Protein AF-A0A9W4T6Z8-F1 (afdb_monomer)

Structure (mmCIF, N/CA/C/O backbone):
data_AF-A0A9W4T6Z8-F1
#
_entry.id   AF-A0A9W4T6Z8-F1
#
loop_
_atom_site.group_PDB
_atom_site.id
_atom_site.type_symbol
_atom_site.label_atom_id
_atom_site.label_alt_id
_atom_site.label_comp_id
_atom_site.label_asym_id
_atom_site.label_entity_id
_atom_site.label_seq_id
_atom_site.pdbx_PDB_ins_code
_atom_site.Cartn_x
_atom_site.Cartn_y
_atom_site.Cartn_z
_atom_site.occupancy
_atom_site.B_iso_or_equiv
_atom_site.auth_seq_id
_atom_site.auth_comp_id
_atom_site.auth_asym_id
_atom_site.auth_atom_id
_atom_site.pdbx_PDB_model_num
ATOM 1 N N . MET A 1 1 ? 44.272 2.254 -7.436 1.00 36.22 1 MET A N 1
ATOM 2 C CA . MET A 1 1 ? 43.820 3.577 -6.964 1.00 36.22 1 MET A CA 1
ATOM 3 C C . MET A 1 1 ? 44.373 4.586 -7.943 1.00 36.22 1 MET A C 1
ATOM 5 O O . MET A 1 1 ? 45.577 4.766 -7.978 1.00 36.22 1 MET A O 1
ATOM 9 N N . THR A 1 2 ? 43.533 5.109 -8.826 1.00 37.75 2 THR A N 1
ATOM 10 C CA . THR A 1 2 ? 43.862 6.258 -9.675 1.00 37.75 2 THR A CA 1
ATOM 11 C C . THR A 1 2 ? 43.639 7.517 -8.844 1.00 37.75 2 THR A C 1
ATOM 13 O O . THR A 1 2 ? 42.592 7.637 -8.207 1.00 37.75 2 THR A O 1
ATOM 16 N N . ASP A 1 3 ? 44.626 8.410 -8.813 1.00 42.28 3 ASP A N 1
ATOM 17 C CA . ASP A 1 3 ? 44.579 9.672 -8.074 1.00 42.28 3 ASP A CA 1
ATOM 18 C C . ASP A 1 3 ? 43.413 10.537 -8.569 1.00 42.28 3 ASP A C 1
ATOM 20 O O . ASP A 1 3 ? 43.455 11.131 -9.647 1.00 42.28 3 ASP A O 1
ATOM 24 N N . MET A 1 4 ? 42.328 10.572 -7.795 1.00 49.97 4 MET A N 1
ATOM 25 C CA . MET A 1 4 ? 41.156 11.387 -8.091 1.00 49.97 4 MET A CA 1
ATOM 26 C C . MET A 1 4 ? 41.289 12.715 -7.346 1.00 49.97 4 MET A C 1
ATOM 28 O O . MET A 1 4 ? 41.064 12.792 -6.139 1.00 49.97 4 MET A O 1
ATOM 32 N N . VAL A 1 5 ? 41.681 13.767 -8.064 1.00 44.25 5 VAL A N 1
ATOM 33 C CA . VAL A 1 5 ? 41.773 15.124 -7.513 1.00 44.25 5 VAL A CA 1
ATOM 34 C C . VAL A 1 5 ? 40.381 15.756 -7.521 1.00 44.25 5 VAL A C 1
ATOM 36 O O . VAL A 1 5 ? 39.801 16.002 -8.578 1.00 44.25 5 VAL A O 1
ATOM 39 N N . PHE A 1 6 ? 39.830 16.034 -6.339 1.00 42.69 6 PHE A N 1
ATOM 40 C CA . PHE A 1 6 ? 38.590 16.796 -6.207 1.00 42.69 6 PHE A CA 1
ATOM 41 C C . PHE A 1 6 ? 38.886 18.290 -6.374 1.00 42.69 6 PHE A C 1
ATOM 43 O O . PHE A 1 6 ? 39.412 18.931 -5.468 1.00 42.69 6 PHE A O 1
ATOM 50 N N . SER A 1 7 ? 38.531 18.865 -7.525 1.00 46.81 7 SER A N 1
ATOM 51 C CA . SER A 1 7 ? 38.473 20.322 -7.673 1.00 46.81 7 SER A CA 1
ATOM 52 C C . SER A 1 7 ? 37.229 20.843 -6.952 1.00 46.81 7 SER A C 1
ATOM 54 O O . SER A 1 7 ? 36.096 20.551 -7.345 1.00 46.81 7 SER A O 1
ATOM 56 N N . SER A 1 8 ? 37.421 21.606 -5.877 1.00 39.88 8 SER A N 1
ATOM 57 C CA . SER A 1 8 ? 36.340 22.342 -5.225 1.00 39.88 8 SER A CA 1
ATOM 58 C C . SER A 1 8 ? 35.912 23.508 -6.118 1.00 39.88 8 SER A C 1
ATOM 60 O O . SER A 1 8 ? 36.464 24.603 -6.027 1.00 39.88 8 SER A O 1
ATOM 62 N N . ARG A 1 9 ? 34.922 23.291 -6.990 1.00 51.06 9 ARG A N 1
ATOM 63 C CA . ARG A 1 9 ? 34.220 24.402 -7.645 1.00 51.06 9 ARG A CA 1
ATOM 64 C C . ARG A 1 9 ? 33.440 25.159 -6.568 1.00 51.06 9 ARG A C 1
ATOM 66 O O . ARG A 1 9 ? 32.441 24.656 -6.055 1.00 51.06 9 ARG A O 1
ATOM 73 N N . VAL A 1 10 ? 33.931 26.333 -6.182 1.00 44.09 10 VAL A N 1
ATOM 74 C CA . VAL A 1 10 ? 33.232 27.230 -5.256 1.00 44.09 10 VAL A CA 1
ATOM 75 C C . VAL A 1 10 ? 32.007 27.776 -5.986 1.00 44.09 10 VAL A C 1
ATOM 77 O O . VAL A 1 10 ? 32.121 28.389 -7.041 1.00 44.09 10 VAL A O 1
ATOM 80 N N . CYS A 1 11 ? 30.817 27.502 -5.456 1.00 46.34 11 CYS A N 1
ATOM 81 C CA . CYS A 1 11 ? 29.577 28.046 -5.996 1.00 46.34 11 CYS A CA 1
ATOM 82 C C . CYS A 1 11 ? 29.450 29.491 -5.494 1.00 46.34 11 CYS A C 1
ATOM 84 O O . CYS A 1 11 ? 29.017 29.709 -4.365 1.00 46.34 11 CYS A O 1
ATOM 86 N N . GLU A 1 12 ? 29.882 30.464 -6.300 1.00 44.97 12 GLU A N 1
ATOM 87 C CA . GLU A 1 12 ? 29.993 31.877 -5.893 1.00 44.97 12 GLU A CA 1
ATOM 88 C C . GLU A 1 12 ? 28.635 32.529 -5.564 1.00 44.97 12 GLU A C 1
ATOM 90 O O . GLU A 1 12 ? 28.589 33.493 -4.809 1.00 44.97 12 GLU A O 1
ATOM 95 N N . ASN A 1 13 ? 27.520 31.944 -6.022 1.00 48.19 13 ASN A N 1
ATOM 96 C CA . ASN A 1 13 ? 26.160 32.390 -5.709 1.00 48.19 13 ASN A CA 1
ATOM 97 C C . ASN A 1 13 ? 25.287 31.225 -5.207 1.00 48.19 13 ASN A C 1
ATOM 99 O O . ASN A 1 13 ? 24.780 30.422 -5.992 1.00 48.19 13 ASN A O 1
ATOM 103 N N . ILE A 1 14 ? 25.082 31.123 -3.888 1.00 45.72 14 ILE A N 1
ATOM 104 C CA . ILE A 1 14 ? 24.116 30.180 -3.294 1.00 45.72 14 ILE A CA 1
ATOM 105 C C . ILE A 1 14 ? 22.716 30.800 -3.375 1.00 45.72 14 ILE A C 1
ATOM 107 O O . ILE A 1 14 ? 22.165 31.288 -2.385 1.00 45.72 14 ILE A O 1
ATOM 111 N N . GLU A 1 15 ? 22.119 30.788 -4.563 1.00 50.34 15 GLU A N 1
ATOM 112 C CA . GLU A 1 15 ? 20.711 31.148 -4.711 1.00 50.34 15 GLU A CA 1
ATOM 113 C C . GLU A 1 15 ? 19.817 30.019 -4.181 1.00 50.34 15 GLU A C 1
ATOM 115 O O . GLU A 1 15 ? 19.812 28.891 -4.679 1.00 50.34 15 GLU A O 1
ATOM 120 N N . LYS A 1 16 ? 19.029 30.313 -3.142 1.00 45.78 16 LYS A N 1
ATOM 121 C CA . LYS A 1 16 ? 18.040 29.377 -2.591 1.00 45.78 16 LYS A CA 1
ATOM 122 C C . LYS A 1 16 ? 16.714 29.527 -3.344 1.00 45.78 16 LYS A C 1
ATOM 124 O O . LYS A 1 16 ? 15.953 30.446 -3.065 1.00 45.78 16 LYS A O 1
ATOM 129 N N . GLY A 1 17 ? 16.420 28.599 -4.254 1.00 48.62 17 GLY A N 1
ATOM 130 C CA . GLY A 1 17 ? 15.158 28.524 -5.005 1.00 48.62 17 GLY A CA 1
ATOM 131 C C . GLY A 1 17 ? 14.447 27.173 -4.851 1.00 48.62 17 GLY A C 1
ATOM 132 O O . GLY A 1 17 ? 15.046 26.186 -4.420 1.00 48.62 17 GLY A O 1
ATOM 133 N N . LYS A 1 18 ? 13.152 27.110 -5.191 1.00 42.34 18 LYS A N 1
ATOM 134 C CA . LYS A 1 18 ? 12.388 25.850 -5.277 1.00 42.34 18 LYS A CA 1
ATOM 135 C C . LYS A 1 18 ? 12.232 25.445 -6.741 1.00 42.34 18 LYS A C 1
ATOM 137 O O . LYS A 1 18 ? 11.734 26.228 -7.541 1.00 42.34 18 LYS A O 1
ATOM 142 N N . TYR A 1 19 ? 12.598 24.209 -7.067 1.00 53.03 19 TYR A N 1
ATOM 143 C CA . TYR A 1 19 ? 12.354 23.626 -8.386 1.00 53.03 19 TYR A CA 1
ATOM 144 C C . TYR A 1 19 ? 10.867 23.275 -8.567 1.00 53.03 19 TYR A C 1
ATOM 146 O O . TYR A 1 19 ? 10.207 22.915 -7.583 1.00 53.03 19 TYR A O 1
ATOM 154 N N . PRO A 1 20 ? 10.331 23.327 -9.802 1.00 45.00 20 PRO A N 1
ATOM 155 C CA . PRO A 1 20 ? 8.988 22.839 -10.081 1.00 45.00 20 PRO A CA 1
ATOM 156 C C . PRO A 1 20 ? 8.873 21.361 -9.682 1.00 45.00 20 PRO A C 1
ATOM 158 O O . PRO A 1 20 ? 9.592 20.500 -10.185 1.00 45.00 20 PRO A O 1
ATOM 161 N N . SER A 1 21 ? 7.982 21.059 -8.738 1.00 50.25 21 SER A N 1
ATOM 162 C CA . SER A 1 21 ? 7.735 19.692 -8.271 1.00 50.25 21 SER A CA 1
ATOM 163 C C . SER A 1 21 ? 6.710 18.965 -9.147 1.00 50.25 21 SER A C 1
ATOM 165 O O . SER A 1 21 ? 5.856 19.599 -9.762 1.00 50.25 21 SER A O 1
ATOM 167 N N . THR A 1 22 ? 6.743 17.631 -9.142 1.00 50.78 22 THR A N 1
ATOM 168 C CA . THR A 1 22 ? 5.869 16.752 -9.938 1.00 50.78 22 THR A CA 1
ATOM 169 C C . THR A 1 22 ? 4.376 17.081 -9.795 1.00 50.78 22 THR A C 1
ATOM 171 O O . THR A 1 22 ? 3.867 17.227 -8.681 1.00 50.78 22 THR A O 1
ATOM 174 N N . TYR A 1 23 ? 3.659 17.129 -10.922 1.00 49.16 23 TYR A N 1
ATOM 175 C CA . TYR A 1 23 ? 2.203 17.277 -10.964 1.00 49.16 23 TYR A CA 1
ATOM 176 C C . TYR A 1 23 ? 1.509 16.025 -10.394 1.00 49.16 23 TYR A C 1
ATOM 178 O O . TYR A 1 23 ? 1.840 14.902 -10.769 1.00 49.16 23 TYR A O 1
ATOM 186 N N . ILE A 1 24 ? 0.552 16.207 -9.477 1.00 56.97 24 ILE A N 1
ATOM 187 C CA . ILE A 1 24 ? -0.212 15.114 -8.851 1.00 56.97 24 ILE A CA 1
ATOM 188 C C . ILE A 1 24 ? -1.680 15.263 -9.247 1.00 56.97 24 ILE A C 1
ATOM 190 O O . ILE A 1 24 ? -2.333 16.224 -8.823 1.00 56.97 24 ILE A O 1
ATOM 194 N N . PHE A 1 25 ? -2.204 14.289 -9.992 1.00 58.56 25 PHE A N 1
ATOM 195 C CA . PHE A 1 25 ? -3.626 14.228 -10.328 1.00 58.56 25 PHE A CA 1
ATOM 196 C C . PHE A 1 25 ? -4.491 14.131 -9.055 1.00 58.56 25 PHE A C 1
ATOM 198 O O . PHE A 1 25 ? -4.137 13.405 -8.117 1.00 58.56 25 PHE A O 1
ATOM 205 N N . PRO A 1 26 ? -5.606 14.878 -8.968 1.00 70.94 26 PRO A N 1
ATOM 206 C CA . PRO A 1 26 ? -6.549 14.725 -7.868 1.00 70.94 26 PRO A CA 1
ATOM 207 C C . PRO A 1 26 ? -7.250 13.356 -7.971 1.00 70.94 26 PRO A C 1
ATOM 209 O O . PRO A 1 26 ? -7.745 13.025 -9.045 1.00 70.94 26 PRO A O 1
ATOM 212 N N . PRO A 1 27 ? -7.297 12.550 -6.893 1.00 80.44 27 PRO A N 1
ATOM 213 C CA . PRO A 1 27 ? -7.982 11.263 -6.932 1.00 80.44 27 PRO A CA 1
ATOM 214 C C . PRO A 1 27 ? -9.499 11.434 -6.800 1.00 80.44 27 PRO A C 1
ATOM 216 O O . PRO A 1 27 ? -9.968 12.308 -6.062 1.00 80.44 27 PRO A O 1
ATOM 219 N N . GLU A 1 28 ? -10.254 10.544 -7.440 1.00 84.81 28 GLU A N 1
ATOM 220 C CA . GLU A 1 28 ? -11.675 10.351 -7.149 1.00 84.81 28 GLU A CA 1
ATOM 221 C C . GLU A 1 28 ? -11.813 9.730 -5.755 1.00 84.81 28 GLU A C 1
ATOM 223 O O . GLU A 1 28 ? -11.284 8.653 -5.485 1.00 84.81 28 GLU A O 1
ATOM 228 N N . LYS A 1 29 ? -12.459 10.446 -4.830 1.00 89.94 29 LYS A N 1
ATOM 229 C CA . LYS A 1 29 ? -12.576 10.015 -3.433 1.00 89.94 29 LYS A CA 1
ATOM 230 C C . LYS A 1 29 ? -13.676 8.971 -3.270 1.00 89.94 29 LYS A C 1
ATOM 232 O O . LYS A 1 29 ? -14.760 9.123 -3.824 1.00 89.94 29 LYS A O 1
ATOM 237 N N . GLY A 1 30 ? -13.433 7.989 -2.409 1.00 91.19 30 GLY A N 1
ATOM 238 C CA . GLY A 1 30 ? -14.382 6.927 -2.085 1.00 91.19 30 GLY A CA 1
ATOM 239 C C . GLY A 1 30 ? -13.786 5.533 -2.239 1.00 91.19 30 GLY A C 1
ATOM 240 O O . GLY A 1 30 ? -12.598 5.381 -2.525 1.00 91.19 30 GLY A O 1
ATOM 241 N N . ILE A 1 31 ? -14.628 4.524 -2.010 1.00 92.56 31 ILE A N 1
ATOM 242 C CA . ILE A 1 31 ? -14.282 3.109 -2.167 1.00 92.56 31 ILE A CA 1
ATOM 243 C C . ILE A 1 31 ? -14.538 2.714 -3.623 1.00 92.56 31 ILE A C 1
ATOM 245 O O . ILE A 1 31 ? -15.672 2.758 -4.099 1.00 92.56 31 ILE A O 1
ATOM 249 N N . GLU A 1 32 ? -13.488 2.281 -4.305 1.00 92.06 32 GLU A N 1
ATOM 250 C CA . GLU A 1 32 ? -13.527 1.719 -5.645 1.00 92.06 32 GLU A CA 1
ATOM 251 C C . GLU A 1 32 ? -13.586 0.183 -5.560 1.00 92.06 32 GLU A C 1
ATOM 253 O O . GLU A 1 32 ? -12.687 -0.484 -5.041 1.00 92.06 32 GLU A O 1
ATOM 258 N N . THR A 1 33 ? -14.699 -0.373 -6.045 1.00 90.25 33 THR A N 1
ATOM 259 C CA . THR A 1 33 ? -15.041 -1.813 -6.014 1.00 90.25 33 THR A CA 1
ATOM 260 C C . THR A 1 33 ? -15.474 -2.351 -7.379 1.00 90.25 33 THR A C 1
ATOM 262 O O . THR A 1 33 ? -15.805 -3.529 -7.517 1.00 90.25 33 THR A O 1
ATOM 265 N N . ARG A 1 34 ? -15.489 -1.499 -8.404 1.00 87.06 34 ARG A N 1
ATOM 266 C CA . ARG A 1 34 ? -15.846 -1.833 -9.782 1.00 87.06 34 ARG A CA 1
ATOM 267 C C . ARG A 1 34 ? -14.636 -2.368 -10.533 1.00 87.06 34 ARG A C 1
ATOM 269 O O . ARG A 1 34 ? -14.805 -3.277 -11.342 1.00 87.06 34 ARG A O 1
ATOM 276 N N . ARG A 1 35 ? -13.437 -1.810 -10.306 1.00 88.62 35 ARG A N 1
ATOM 277 C CA . ARG A 1 35 ? -12.224 -2.183 -11.058 1.00 88.62 35 ARG A CA 1
ATOM 278 C C . ARG A 1 35 ? -10.962 -2.239 -10.187 1.00 88.62 35 ARG A C 1
ATOM 280 O O . ARG A 1 35 ? -10.772 -1.362 -9.349 1.00 88.62 35 ARG A O 1
ATOM 287 N N . PRO A 1 36 ? -10.068 -3.222 -10.412 1.00 91.38 36 PRO A N 1
ATOM 288 C CA . PRO A 1 36 ? -8.745 -3.226 -9.796 1.00 91.38 36 PRO A CA 1
ATOM 289 C C . PRO A 1 36 ? -7.897 -2.046 -10.272 1.00 91.38 36 PRO A C 1
ATOM 291 O O . PRO A 1 36 ? -7.907 -1.720 -11.461 1.00 91.38 36 PRO A O 1
ATOM 294 N N . ILE A 1 37 ? -7.127 -1.452 -9.361 1.00 88.31 37 ILE A N 1
ATOM 295 C CA . ILE A 1 37 ? -6.235 -0.323 -9.651 1.00 88.31 37 ILE A CA 1
ATOM 296 C C . ILE A 1 37 ? -4.789 -0.758 -9.479 1.00 88.31 37 ILE A C 1
ATOM 298 O O . ILE A 1 37 ? -4.463 -1.602 -8.653 1.00 88.31 37 ILE A O 1
ATOM 302 N N . THR A 1 38 ? -3.900 -0.182 -10.268 1.00 86.12 38 THR A N 1
ATOM 303 C CA . THR A 1 38 ? -2.472 -0.471 -10.213 1.00 86.12 38 THR A CA 1
ATOM 304 C C . THR A 1 38 ? -1.685 0.743 -10.675 1.00 86.12 38 THR A C 1
ATOM 306 O O . THR A 1 38 ? -2.202 1.597 -11.397 1.00 86.12 38 THR A O 1
ATOM 309 N N . GLU A 1 39 ? -0.437 0.821 -10.237 1.00 79.38 39 GLU A N 1
ATOM 310 C CA . GLU A 1 39 ? 0.480 1.899 -10.564 1.00 79.38 39 GLU A CA 1
ATOM 311 C C . GLU A 1 39 ? 1.715 1.305 -11.246 1.00 79.38 39 GLU A C 1
ATOM 313 O O . GLU A 1 39 ? 2.324 0.351 -10.756 1.00 79.38 39 GLU A O 1
ATOM 318 N N . LEU A 1 40 ? 2.089 1.874 -12.393 1.00 76.69 40 LEU A N 1
ATOM 319 C CA . LEU A 1 40 ? 3.406 1.656 -12.974 1.00 76.69 40 LEU A CA 1
ATOM 320 C C . LEU A 1 40 ? 4.330 2.736 -12.429 1.00 76.69 40 LEU A C 1
ATOM 322 O O . LEU A 1 40 ? 4.156 3.914 -12.733 1.00 76.69 40 LEU A O 1
ATOM 326 N N . ASN A 1 41 ? 5.334 2.317 -11.665 1.00 74.94 41 ASN A N 1
ATOM 327 C CA . ASN A 1 41 ? 6.303 3.212 -11.045 1.00 74.94 41 ASN A CA 1
ATOM 328 C C . ASN A 1 41 ? 7.699 2.971 -11.607 1.00 74.94 41 ASN A C 1
ATOM 330 O O . ASN A 1 41 ? 8.077 1.845 -11.912 1.00 74.94 41 ASN A O 1
ATOM 334 N N . PHE A 1 42 ? 8.510 4.019 -11.710 1.00 73.12 42 PHE A N 1
ATOM 335 C CA . PHE A 1 42 ? 9.919 3.852 -12.054 1.00 73.12 42 PHE A CA 1
ATOM 336 C C . PHE A 1 42 ? 10.681 3.165 -10.920 1.00 73.12 42 PHE A C 1
ATOM 338 O O . PHE A 1 42 ? 10.581 3.554 -9.754 1.00 73.12 42 PHE A O 1
ATOM 345 N N . ALA A 1 43 ? 11.519 2.191 -11.272 1.00 72.88 43 ALA A N 1
ATOM 346 C CA . ALA A 1 43 ? 12.446 1.589 -10.328 1.00 72.88 43 ALA A CA 1
ATOM 347 C C . ALA A 1 43 ? 13.578 2.583 -10.027 1.00 72.88 43 ALA A C 1
ATOM 349 O O . ALA A 1 43 ? 14.464 2.787 -10.858 1.00 72.88 43 ALA A O 1
ATOM 350 N N . SER A 1 44 ? 13.539 3.197 -8.841 1.00 76.75 44 SER A N 1
ATOM 351 C CA . SER A 1 44 ? 14.559 4.143 -8.360 1.00 76.75 44 SER A CA 1
ATOM 352 C C . SER A 1 44 ? 14.806 5.324 -9.312 1.00 76.75 44 SER A C 1
ATOM 354 O O . SER A 1 44 ? 15.952 5.617 -9.640 1.00 76.75 44 SER A O 1
ATOM 356 N N . LEU A 1 45 ? 13.733 6.004 -9.745 1.00 77.75 45 LEU A N 1
ATOM 357 C CA . LEU A 1 45 ? 13.751 7.011 -10.821 1.00 77.75 45 LEU A CA 1
ATOM 358 C C . LEU A 1 45 ? 14.986 7.920 -10.821 1.00 77.75 45 LEU A C 1
ATOM 360 O O . LEU A 1 45 ? 15.707 7.958 -11.809 1.00 77.75 45 LEU A O 1
ATOM 364 N N . TYR A 1 46 ? 15.237 8.641 -9.727 1.00 76.12 46 TYR A N 1
ATOM 365 C CA . TYR A 1 46 ? 16.311 9.634 -9.675 1.00 76.12 46 TYR A CA 1
ATOM 366 C C . TYR A 1 46 ? 17.697 9.016 -9.851 1.00 76.12 46 TYR A C 1
ATOM 368 O O . TYR A 1 46 ? 18.481 9.507 -10.657 1.00 76.12 46 TYR A O 1
ATOM 376 N N . SER A 1 47 ? 17.987 7.911 -9.162 1.00 80.88 47 SER A N 1
ATOM 377 C CA . SER A 1 47 ? 19.252 7.189 -9.332 1.00 80.88 47 SER A CA 1
ATOM 378 C C . SER A 1 47 ? 19.401 6.684 -10.767 1.00 80.88 47 SER A C 1
ATOM 380 O O . SER A 1 47 ? 20.462 6.821 -11.365 1.00 80.88 47 SER A O 1
ATOM 382 N N . SER A 1 48 ? 18.318 6.165 -11.343 1.00 79.50 48 SER A N 1
ATOM 383 C CA . SER A 1 48 ? 18.289 5.678 -12.721 1.00 79.50 48 SER A CA 1
ATOM 384 C C . SER A 1 48 ? 18.517 6.796 -13.743 1.00 79.50 48 SER A C 1
ATOM 386 O O . SER A 1 48 ? 19.223 6.571 -14.720 1.00 79.50 48 SER A O 1
ATOM 388 N N . LEU A 1 49 ? 17.981 8.001 -13.510 1.00 79.56 49 LEU A N 1
ATOM 389 C CA . LEU A 1 49 ? 18.231 9.187 -14.340 1.00 79.56 49 LEU A CA 1
ATOM 390 C C . LEU A 1 49 ? 19.686 9.656 -14.231 1.00 79.56 49 LEU A C 1
ATOM 392 O O . LEU A 1 49 ? 20.301 9.951 -15.252 1.00 79.56 49 LEU A O 1
ATOM 396 N N . ILE A 1 50 ? 20.244 9.684 -13.015 1.00 80.56 50 ILE A N 1
ATOM 397 C CA . ILE A 1 50 ? 21.649 10.048 -12.785 1.00 80.56 50 ILE A CA 1
ATOM 398 C C . ILE A 1 50 ? 22.576 9.115 -13.566 1.00 80.56 50 ILE A C 1
ATOM 400 O O . ILE A 1 50 ? 23.464 9.591 -14.270 1.00 80.56 50 ILE A O 1
ATOM 404 N N . ILE A 1 51 ? 22.339 7.802 -13.487 1.00 81.94 51 ILE A N 1
ATOM 405 C CA . ILE A 1 51 ? 23.131 6.814 -14.223 1.00 81.94 51 ILE A CA 1
ATOM 406 C C . ILE A 1 51 ? 22.920 6.980 -15.733 1.00 81.94 51 ILE A C 1
ATOM 408 O O . ILE A 1 51 ? 23.891 7.155 -16.461 1.00 81.94 51 ILE A O 1
ATOM 412 N N . ALA A 1 52 ? 21.666 6.971 -16.202 1.00 84.44 52 ALA A N 1
ATOM 413 C CA . ALA A 1 52 ? 21.339 6.976 -17.630 1.00 84.44 52 ALA A CA 1
ATOM 414 C C . ALA A 1 52 ? 21.877 8.205 -18.374 1.00 84.44 52 ALA A C 1
ATOM 416 O O . ALA A 1 52 ? 22.311 8.071 -19.515 1.00 84.44 52 ALA A O 1
ATOM 417 N N . TYR A 1 53 ? 21.859 9.376 -17.732 1.00 86.06 53 TYR A N 1
ATOM 418 C CA . TYR A 1 53 ? 22.333 10.631 -18.317 1.00 86.06 53 TYR A CA 1
ATOM 419 C C . TYR A 1 53 ? 23.744 11.022 -17.858 1.00 86.06 53 TYR A C 1
ATOM 421 O O . TYR A 1 53 ? 24.190 12.135 -18.134 1.00 86.06 53 TYR A O 1
ATOM 429 N N . ASN A 1 54 ? 24.462 10.124 -17.177 1.00 86.12 54 ASN A N 1
ATOM 430 C CA . ASN A 1 54 ? 25.829 10.341 -16.695 1.00 86.12 54 ASN A CA 1
ATOM 431 C C . ASN A 1 54 ? 25.993 11.599 -15.808 1.00 86.12 54 ASN A C 1
ATOM 433 O O . ASN A 1 54 ? 27.024 12.274 -15.866 1.00 86.12 54 ASN A O 1
ATOM 437 N N . LEU A 1 55 ? 24.969 11.948 -15.020 1.00 84.25 55 LEU A N 1
ATOM 438 C CA . LEU A 1 55 ? 24.891 13.216 -14.285 1.00 84.25 55 LEU A CA 1
ATOM 439 C C . LEU A 1 55 ? 25.825 13.204 -13.074 1.00 84.25 55 LEU A C 1
ATOM 441 O O . LEU A 1 55 ? 25.504 12.647 -12.027 1.00 84.25 55 LEU A O 1
ATOM 445 N N . SER A 1 56 ? 26.982 13.837 -13.205 1.00 82.44 56 SER A N 1
ATOM 446 C CA . SER A 1 56 ? 27.967 13.913 -12.132 1.00 82.44 56 SER A CA 1
ATOM 447 C C . SER A 1 56 ? 28.834 15.158 -12.305 1.00 82.44 56 SER A C 1
ATOM 449 O O . SER A 1 56 ? 29.075 15.557 -13.450 1.00 82.44 56 SER A O 1
ATOM 451 N N . PRO A 1 57 ? 29.329 15.770 -11.214 1.00 78.25 57 PRO A N 1
ATOM 452 C CA . PRO A 1 57 ? 30.148 16.979 -11.292 1.00 78.25 57 PRO A CA 1
ATOM 453 C C . PRO A 1 57 ? 31.384 16.852 -12.197 1.00 78.25 57 PRO A C 1
ATOM 455 O O . PRO A 1 57 ? 31.782 17.829 -12.819 1.00 78.25 57 PRO A O 1
ATOM 458 N N . ASP A 1 58 ? 31.969 15.657 -12.310 1.00 79.50 58 ASP A N 1
ATOM 459 C CA . ASP A 1 58 ? 33.167 15.372 -13.111 1.00 79.50 58 ASP A CA 1
ATOM 460 C C . ASP A 1 58 ? 32.910 15.234 -14.623 1.00 79.50 58 ASP A C 1
ATOM 462 O O . ASP A 1 58 ? 33.861 15.233 -15.402 1.00 79.50 58 ASP A O 1
ATOM 466 N N . LYS A 1 59 ? 31.647 15.118 -15.061 1.00 80.50 59 LYS A N 1
ATOM 467 C CA . LYS A 1 59 ? 31.275 14.989 -16.489 1.00 80.50 59 LYS A CA 1
ATOM 468 C C . LYS A 1 59 ? 30.170 15.951 -16.934 1.00 80.50 59 LYS A C 1
ATOM 470 O O . LYS A 1 59 ? 29.630 15.785 -18.032 1.00 80.50 59 LYS A O 1
ATOM 475 N N . ILE A 1 60 ? 29.828 16.936 -16.102 1.00 85.44 60 ILE A N 1
ATOM 476 C CA . ILE A 1 60 ? 28.897 18.002 -16.472 1.00 85.44 60 ILE A CA 1
ATOM 477 C C . ILE A 1 60 ? 29.650 19.148 -17.151 1.00 85.44 60 ILE A C 1
ATOM 479 O O . ILE A 1 60 ? 30.675 19.619 -16.661 1.00 85.44 60 ILE A O 1
ATOM 483 N N . ILE A 1 61 ? 29.118 19.583 -18.284 1.00 86.69 61 ILE A N 1
ATOM 484 C CA . ILE A 1 61 ? 29.640 20.655 -19.123 1.00 86.69 61 ILE A CA 1
ATOM 485 C C . ILE A 1 61 ? 28.688 21.839 -18.991 1.00 86.69 61 ILE A C 1
ATOM 487 O O . ILE A 1 61 ? 27.484 21.699 -19.229 1.00 86.69 61 ILE A O 1
ATOM 491 N N . LEU A 1 62 ? 29.217 22.991 -18.585 1.00 86.50 62 LEU A N 1
ATOM 492 C CA . LEU A 1 62 ? 28.411 24.184 -18.297 1.00 86.50 62 LEU A CA 1
ATOM 493 C C . LEU A 1 62 ? 28.582 25.280 -19.354 1.00 86.50 62 LEU A C 1
ATOM 495 O O . LEU A 1 62 ? 27.718 26.144 -19.468 1.00 86.50 62 LEU A O 1
ATOM 499 N N . THR A 1 63 ? 29.658 25.236 -20.142 1.00 85.94 63 THR A N 1
ATOM 500 C CA . THR A 1 63 ? 29.944 26.230 -21.183 1.00 85.94 63 THR A CA 1
ATOM 501 C C . THR A 1 63 ? 29.778 25.640 -22.585 1.00 85.94 63 THR A C 1
ATOM 503 O O . THR A 1 63 ? 29.828 24.425 -22.794 1.00 85.94 63 THR A O 1
ATOM 506 N N . TYR A 1 64 ? 29.542 26.509 -23.568 1.00 85.06 64 TYR A N 1
ATOM 507 C CA . TYR A 1 64 ? 29.439 26.107 -24.973 1.00 85.06 64 TYR A CA 1
ATOM 508 C C . TYR A 1 64 ? 30.794 25.685 -25.555 1.00 85.06 64 TYR A C 1
ATOM 510 O O . TYR A 1 64 ? 30.856 24.699 -26.277 1.00 85.06 64 TYR A O 1
ATOM 518 N N . GLU A 1 65 ? 31.882 26.353 -25.172 1.00 85.31 65 GLU A N 1
ATOM 519 C CA . GLU A 1 65 ? 33.233 26.028 -25.647 1.00 85.31 65 GLU A CA 1
ATOM 520 C C . GLU A 1 65 ? 33.670 24.614 -25.233 1.00 85.31 65 GLU A C 1
ATOM 522 O O . GLU A 1 65 ? 34.152 23.838 -26.059 1.00 85.31 65 GLU A O 1
ATOM 527 N N . GLU A 1 66 ? 33.438 24.235 -23.971 1.00 85.75 66 GLU A N 1
ATOM 528 C CA . GLU A 1 66 ? 33.704 22.877 -23.478 1.00 85.75 66 GLU A CA 1
ATOM 529 C C . GLU A 1 66 ? 32.853 21.827 -24.210 1.00 85.75 66 GLU A C 1
ATOM 531 O O . GLU A 1 66 ? 33.310 20.707 -24.451 1.00 85.75 66 GLU A O 1
ATOM 536 N N . ALA A 1 67 ? 31.619 22.184 -24.581 1.00 87.25 67 ALA A N 1
ATOM 537 C CA . ALA A 1 67 ? 30.731 21.305 -25.331 1.00 87.25 67 ALA A CA 1
ATOM 538 C C . ALA A 1 67 ? 31.238 21.069 -26.757 1.00 87.25 67 ALA A C 1
ATOM 540 O O . ALA A 1 67 ? 31.325 19.916 -27.176 1.00 87.25 67 ALA A O 1
ATOM 541 N N . ASP A 1 68 ? 31.642 22.129 -27.459 1.00 87.88 68 ASP A N 1
ATOM 542 C CA . ASP A 1 68 ? 32.175 22.044 -28.822 1.00 87.88 68 ASP A CA 1
ATOM 543 C C . ASP A 1 68 ? 33.458 21.207 -28.867 1.00 87.88 68 ASP A C 1
ATOM 545 O O . ASP A 1 68 ? 33.652 20.392 -29.771 1.00 87.88 68 ASP A O 1
ATOM 549 N N . ILE A 1 69 ? 34.338 21.367 -27.872 1.00 88.94 69 ILE A N 1
ATOM 550 C CA . ILE A 1 69 ? 35.546 20.545 -27.734 1.00 88.94 69 ILE A CA 1
ATOM 551 C C . ILE A 1 69 ? 35.165 19.077 -27.505 1.00 88.94 69 ILE A C 1
ATOM 553 O O . ILE A 1 69 ? 35.721 18.182 -28.145 1.00 88.94 69 ILE A O 1
ATOM 557 N N . ALA A 1 70 ? 34.208 18.806 -26.614 1.00 86.81 70 ALA A N 1
ATOM 558 C CA . ALA A 1 70 ? 33.772 17.444 -26.327 1.00 86.81 70 ALA A CA 1
ATOM 559 C C . ALA A 1 70 ? 33.151 16.756 -27.556 1.00 86.81 70 ALA A C 1
ATOM 561 O O . ALA A 1 70 ? 33.446 15.579 -27.791 1.00 86.81 70 ALA A O 1
ATOM 562 N N . GLU A 1 71 ? 32.350 17.476 -28.347 1.00 88.81 71 GLU A N 1
ATOM 563 C CA . GLU A 1 71 ? 31.746 16.984 -29.592 1.00 88.81 71 GLU A CA 1
ATOM 564 C C . GLU A 1 71 ? 32.796 16.750 -30.687 1.00 88.81 71 GLU A C 1
ATOM 566 O O . GLU A 1 71 ? 32.799 15.683 -31.304 1.00 88.81 71 GLU A O 1
ATOM 571 N N . LYS A 1 72 ? 33.758 17.671 -30.869 1.00 89.69 72 LYS A N 1
ATOM 572 C CA . LYS A 1 72 ? 34.901 17.487 -31.790 1.00 89.69 72 LYS A CA 1
ATOM 573 C C . LYS A 1 72 ? 35.757 16.273 -31.429 1.00 89.69 72 LYS A C 1
ATOM 575 O O . LYS A 1 72 ? 36.256 15.589 -32.316 1.00 89.69 72 LYS A O 1
ATOM 580 N N . ASN A 1 73 ? 35.856 15.955 -30.139 1.00 87.31 73 ASN A N 1
ATOM 581 C CA . ASN A 1 73 ? 36.524 14.752 -29.635 1.00 87.31 73 ASN A CA 1
ATOM 582 C C . ASN A 1 73 ? 35.682 13.466 -29.795 1.00 87.31 73 ASN A C 1
ATOM 584 O O . ASN A 1 73 ? 36.034 12.421 -29.244 1.00 87.31 73 ASN A O 1
ATOM 588 N N . GLY A 1 74 ? 34.558 13.519 -30.519 1.00 86.38 74 GLY A N 1
ATOM 589 C CA . GLY A 1 74 ? 33.716 12.363 -30.831 1.00 86.38 74 GLY A CA 1
ATOM 590 C C . GLY A 1 74 ? 32.797 11.920 -29.689 1.00 86.38 74 GLY A C 1
ATOM 591 O O . GLY A 1 74 ? 32.322 10.780 -29.688 1.00 86.38 74 GLY A O 1
ATOM 592 N N . ASN A 1 75 ? 32.547 12.776 -28.692 1.00 87.44 75 ASN A N 1
ATOM 593 C CA . ASN A 1 75 ? 31.575 12.477 -27.645 1.00 87.44 75 ASN A CA 1
ATOM 594 C C . ASN A 1 75 ? 30.176 12.923 -28.050 1.00 87.44 75 ASN A C 1
ATOM 596 O O . ASN A 1 75 ? 29.972 14.025 -28.542 1.00 87.44 75 ASN A O 1
ATOM 600 N N . ILE A 1 76 ? 29.191 12.076 -27.763 1.00 88.00 76 ILE A N 1
ATOM 601 C CA . ILE A 1 76 ? 27.784 12.439 -27.899 1.00 88.00 76 ILE A CA 1
ATOM 602 C C . ILE A 1 76 ? 27.346 13.060 -26.572 1.00 88.00 76 ILE A C 1
ATOM 604 O O . ILE A 1 76 ? 27.642 12.511 -25.509 1.00 88.00 76 ILE A O 1
ATOM 608 N N . LEU A 1 77 ? 26.642 14.188 -26.616 1.00 89.38 77 LEU A N 1
ATOM 609 C CA . LEU A 1 77 ? 26.204 14.907 -25.421 1.00 89.38 77 LEU A CA 1
ATOM 610 C C . LEU A 1 77 ? 24.695 14.762 -25.189 1.00 89.38 77 LEU A C 1
ATOM 612 O O . LEU A 1 77 ? 23.898 14.693 -26.124 1.00 89.38 77 LEU A O 1
ATOM 616 N N . HIS A 1 78 ? 24.287 14.734 -23.924 1.00 87.56 78 HIS A N 1
ATOM 617 C CA . HIS A 1 78 ? 22.907 14.976 -23.524 1.00 87.56 78 HIS A CA 1
ATOM 618 C C . HIS A 1 78 ? 22.715 16.463 -23.264 1.00 87.56 78 HIS A C 1
ATOM 620 O O . HIS A 1 78 ? 23.460 17.051 -22.483 1.00 87.56 78 HIS A O 1
ATOM 626 N N . LYS A 1 79 ? 21.694 17.062 -23.878 1.00 88.50 79 LYS A N 1
ATOM 627 C CA . LYS A 1 79 ? 21.276 18.428 -23.563 1.00 88.50 79 LYS A CA 1
ATOM 628 C C . LYS A 1 79 ? 20.419 18.424 -22.295 1.00 88.50 79 LYS A C 1
ATOM 630 O O . LYS A 1 79 ? 19.482 17.634 -22.188 1.00 88.50 79 LYS A O 1
ATOM 635 N N . ILE A 1 80 ? 20.731 19.317 -21.363 1.00 86.56 80 ILE A N 1
ATOM 636 C CA . ILE A 1 80 ? 20.002 19.530 -20.113 1.00 86.56 80 ILE A CA 1
ATOM 637 C C . ILE A 1 80 ? 19.495 20.968 -20.122 1.00 86.56 80 ILE A C 1
ATOM 639 O O . ILE A 1 80 ? 20.270 21.900 -20.325 1.00 86.56 80 ILE A O 1
ATOM 643 N N . GLU A 1 81 ? 18.195 21.146 -19.916 1.00 85.25 81 GLU A N 1
ATOM 644 C CA . GLU A 1 81 ? 17.552 22.457 -19.941 1.00 85.25 81 GLU A CA 1
ATOM 645 C C . GLU A 1 81 ? 16.379 22.477 -18.960 1.00 85.25 81 GLU A C 1
ATOM 647 O O . GLU A 1 81 ? 15.509 21.605 -19.019 1.00 85.25 81 GLU A O 1
ATOM 652 N N . PHE A 1 82 ? 16.367 23.434 -18.030 1.00 81.06 82 PHE A N 1
ATOM 653 C CA . PHE A 1 82 ? 15.271 23.595 -17.071 1.00 81.06 82 PHE A CA 1
ATOM 654 C C . PHE A 1 82 ? 15.159 25.035 -16.544 1.00 81.06 82 PHE A C 1
ATOM 656 O O . PHE A 1 82 ? 16.164 25.744 -16.463 1.00 81.06 82 PHE A O 1
ATOM 663 N N . PRO A 1 83 ? 13.954 25.480 -16.145 1.00 82.12 83 PRO A N 1
ATOM 664 C CA . PRO A 1 83 ? 13.767 26.789 -15.532 1.00 82.12 83 PRO A CA 1
ATOM 665 C C . PRO A 1 83 ? 14.211 26.797 -14.059 1.00 82.12 83 PRO A C 1
ATOM 667 O O . PRO A 1 83 ? 13.853 25.908 -13.282 1.00 82.12 83 PRO A O 1
ATOM 670 N N . PHE A 1 84 ? 14.932 27.840 -13.653 1.00 77.00 84 PHE A N 1
ATOM 671 C CA . PHE A 1 84 ? 15.335 28.120 -12.275 1.00 77.00 84 PHE A CA 1
ATOM 672 C C . PHE A 1 84 ? 15.367 29.635 -12.047 1.00 77.00 84 PHE A C 1
ATOM 674 O O . PHE A 1 84 ? 16.002 30.354 -12.811 1.00 77.00 84 PHE A O 1
ATOM 681 N N . ASN A 1 85 ? 14.664 30.130 -11.023 1.00 79.56 85 ASN A N 1
ATOM 682 C CA . ASN A 1 85 ? 14.586 31.563 -10.692 1.00 79.56 85 ASN A CA 1
ATOM 683 C C . ASN A 1 85 ? 14.271 32.475 -11.900 1.00 79.56 85 ASN A C 1
ATOM 685 O O . ASN A 1 85 ? 14.904 33.504 -12.093 1.00 79.56 85 ASN A O 1
ATOM 689 N N . ASN A 1 86 ? 13.285 32.093 -12.722 1.00 79.38 86 ASN A N 1
ATOM 690 C CA . ASN A 1 86 ? 12.886 32.784 -13.963 1.00 79.38 86 ASN A CA 1
ATOM 691 C C . ASN A 1 86 ? 13.953 32.829 -15.077 1.00 79.38 86 ASN A C 1
ATOM 693 O O . ASN A 1 86 ? 13.709 33.424 -16.123 1.00 79.38 86 ASN A O 1
ATOM 697 N N . CYS A 1 87 ? 15.083 32.147 -14.901 1.00 81.19 87 CYS A N 1
ATOM 698 C CA . CYS A 1 87 ? 16.104 31.944 -15.922 1.00 81.19 87 CYS A CA 1
ATOM 699 C C . CYS A 1 87 ? 16.055 30.502 -16.441 1.00 81.19 87 CYS A C 1
ATOM 701 O O . CYS A 1 87 ? 15.668 29.579 -15.723 1.00 81.19 87 CYS A O 1
ATOM 703 N N . THR A 1 88 ? 16.464 30.285 -17.689 1.00 84.12 88 THR A N 1
ATOM 704 C CA . THR A 1 88 ? 16.649 28.928 -18.221 1.00 84.12 88 THR A CA 1
ATOM 705 C C . THR A 1 88 ? 18.095 28.513 -18.001 1.00 84.12 88 THR A C 1
ATOM 707 O O . THR A 1 88 ? 19.006 29.128 -18.548 1.00 84.12 88 THR A O 1
ATOM 710 N N . VAL A 1 89 ? 18.309 27.476 -17.193 1.00 82.50 89 VAL A N 1
ATOM 711 C CA . VAL A 1 89 ? 19.632 26.889 -16.975 1.00 82.50 89 VAL A CA 1
ATOM 712 C C . VAL A 1 89 ? 19.870 25.839 -18.047 1.00 82.50 89 VAL A C 1
ATOM 714 O O . VAL A 1 89 ? 19.042 24.946 -18.244 1.00 82.50 89 VAL A O 1
ATOM 717 N N . GLN A 1 90 ? 21.010 25.944 -18.725 1.00 86.38 90 GLN A N 1
ATOM 718 C CA . GLN A 1 90 ? 21.436 25.012 -19.761 1.00 86.38 90 GLN A CA 1
ATOM 719 C C . GLN A 1 90 ? 22.760 24.368 -19.366 1.00 86.38 90 GLN A C 1
ATOM 721 O O . GLN A 1 90 ? 23.674 25.031 -18.885 1.00 86.38 90 GLN A O 1
ATOM 726 N N . ALA A 1 91 ? 22.851 23.062 -19.571 1.00 87.94 91 ALA A N 1
ATOM 727 C CA . ALA A 1 91 ? 24.063 22.289 -19.363 1.00 87.94 91 ALA A CA 1
ATOM 728 C C . ALA A 1 91 ? 24.096 21.119 -20.346 1.00 87.94 91 ALA A C 1
ATOM 730 O O . ALA A 1 91 ? 23.108 20.807 -21.020 1.00 87.94 91 ALA A O 1
ATOM 731 N N . ARG A 1 92 ? 25.238 20.444 -20.422 1.00 89.31 92 ARG A N 1
ATOM 732 C CA . ARG A 1 92 ? 25.381 19.196 -21.165 1.00 89.31 92 ARG A CA 1
ATOM 733 C C . ARG A 1 92 ? 26.075 18.142 -20.314 1.00 89.31 92 ARG A C 1
ATOM 735 O O . ARG A 1 92 ? 26.820 18.468 -19.395 1.00 89.31 92 ARG A O 1
ATOM 742 N N . SER A 1 93 ? 25.844 16.871 -20.612 1.00 89.81 93 SER A N 1
ATOM 743 C CA . SER A 1 93 ? 26.615 15.769 -20.027 1.00 89.81 93 SER A CA 1
ATOM 744 C C . SER A 1 93 ? 27.091 14.805 -21.102 1.00 89.81 93 SER A C 1
ATOM 746 O O . SER A 1 93 ? 26.412 14.576 -22.104 1.00 89.81 93 SER A O 1
ATOM 748 N N . VAL A 1 94 ? 28.280 14.239 -20.908 1.00 87.94 94 VAL A N 1
ATOM 749 C CA . VAL A 1 94 ? 28.856 13.282 -21.858 1.00 87.94 94 VAL A CA 1
ATOM 750 C C . VAL A 1 94 ? 28.129 11.943 -21.763 1.00 87.94 94 VAL A C 1
ATOM 752 O O . VAL A 1 94 ? 28.029 11.366 -20.680 1.00 87.94 94 VAL A O 1
ATOM 755 N N . ARG A 1 95 ? 27.671 11.406 -22.898 1.00 88.38 95 ARG A N 1
ATOM 756 C CA . ARG A 1 95 ? 27.077 10.068 -22.968 1.00 88.38 95 ARG A CA 1
ATOM 757 C C . ARG A 1 95 ? 28.110 8.993 -22.685 1.00 88.38 95 ARG A C 1
ATOM 759 O O . ARG A 1 95 ? 29.178 8.952 -23.294 1.00 88.38 95 ARG A O 1
ATOM 766 N N . HIS A 1 96 ? 27.751 8.074 -21.792 1.00 88.38 96 HIS A N 1
ATOM 767 C CA . HIS A 1 96 ? 28.615 6.949 -21.460 1.00 88.38 96 HIS A CA 1
ATOM 768 C C . HIS A 1 96 ? 28.380 5.723 -22.365 1.00 88.38 96 HIS A C 1
ATOM 770 O O . HIS A 1 96 ? 29.238 4.849 -22.431 1.00 88.38 96 HIS A O 1
ATOM 776 N N . ASP A 1 97 ? 27.232 5.629 -23.053 1.00 86.75 97 ASP A N 1
ATOM 777 C CA . ASP A 1 97 ? 26.861 4.549 -23.994 1.00 86.75 97 ASP A CA 1
ATOM 778 C C . ASP A 1 97 ? 27.135 3.126 -23.468 1.00 86.75 97 ASP A C 1
ATOM 780 O O . ASP A 1 97 ? 27.592 2.236 -24.180 1.00 86.75 97 ASP A O 1
ATOM 784 N N . ASN A 1 98 ? 26.876 2.921 -22.175 1.00 85.19 98 ASN A N 1
ATOM 785 C CA . ASN A 1 98 ? 27.179 1.702 -21.408 1.00 85.19 98 ASN A CA 1
ATOM 786 C C . ASN A 1 98 ? 28.662 1.270 -21.383 1.00 85.19 98 ASN A C 1
ATOM 788 O O . ASN A 1 98 ? 28.958 0.181 -20.901 1.00 85.19 98 ASN A O 1
ATOM 792 N N . LYS A 1 99 ? 29.602 2.115 -21.819 1.00 87.25 99 LYS A N 1
ATOM 793 C CA . LYS A 1 99 ? 31.048 1.875 -21.709 1.00 87.25 99 LYS A CA 1
ATOM 794 C C . LYS A 1 99 ? 31.546 2.315 -20.335 1.00 87.25 99 LYS A C 1
ATOM 796 O O . LYS A 1 99 ? 31.358 3.472 -19.963 1.00 87.25 99 LYS A O 1
ATOM 801 N N . PHE A 1 100 ? 32.185 1.405 -19.599 1.00 86.12 100 PHE A N 1
ATOM 802 C CA . PHE A 1 100 ? 32.658 1.661 -18.233 1.00 86.12 100 PHE A CA 1
ATOM 803 C C . PHE A 1 100 ? 33.584 2.881 -18.154 1.00 86.12 100 PHE A C 1
ATOM 805 O O . PHE A 1 100 ? 33.369 3.758 -17.329 1.00 86.12 100 PHE A O 1
ATOM 812 N N . GLU A 1 101 ? 34.523 3.009 -19.089 1.00 87.00 101 GLU A N 1
ATOM 813 C CA . GLU A 1 101 ? 35.514 4.095 -19.100 1.00 87.00 101 GLU A CA 1
ATOM 814 C C . GLU A 1 101 ? 34.926 5.491 -19.346 1.00 87.00 101 GLU A C 1
ATOM 816 O O . GLU A 1 101 ? 35.560 6.504 -19.063 1.00 87.00 101 GLU A O 1
ATOM 821 N N . LYS A 1 102 ? 33.691 5.562 -19.857 1.00 86.69 102 LYS A N 1
ATOM 822 C CA . LYS A 1 102 ? 32.975 6.827 -20.060 1.00 86.69 102 LYS A CA 1
ATOM 823 C C . LYS A 1 102 ? 32.030 7.177 -18.904 1.00 86.69 102 LYS A C 1
ATOM 825 O O . LYS A 1 102 ? 31.451 8.268 -18.913 1.00 86.69 102 LYS A O 1
ATOM 830 N N . LYS A 1 103 ? 31.831 6.273 -17.936 1.00 88.00 103 LYS A N 1
ATOM 831 C CA . LYS A 1 103 ? 30.958 6.516 -16.781 1.00 88.00 103 LYS A CA 1
ATOM 832 C C . LYS A 1 103 ? 31.625 7.484 -15.808 1.00 88.00 103 LYS A C 1
ATOM 834 O O . LYS A 1 103 ? 32.815 7.376 -15.528 1.00 88.00 103 LYS A O 1
ATOM 839 N N . SER A 1 104 ? 30.842 8.427 -15.303 1.00 86.94 104 SER A N 1
ATOM 840 C CA . SER A 1 104 ? 31.267 9.347 -14.254 1.00 86.94 104 SER A CA 1
ATOM 841 C C . SER A 1 104 ? 31.197 8.713 -12.866 1.00 86.94 104 SER A C 1
ATOM 843 O O . SER A 1 104 ? 30.641 7.624 -12.684 1.00 86.94 104 SER A O 1
ATOM 845 N N . LEU A 1 105 ? 31.750 9.409 -11.870 1.00 85.94 105 LEU A N 1
ATOM 846 C CA . LEU A 1 105 ? 31.843 8.909 -10.496 1.00 85.94 105 LEU A CA 1
ATOM 847 C C . LEU A 1 105 ? 30.482 8.489 -9.915 1.00 85.94 105 LEU A C 1
ATOM 849 O O . LEU A 1 105 ? 30.350 7.392 -9.369 1.00 85.94 105 LEU A O 1
ATOM 853 N N . TYR A 1 106 ? 29.458 9.341 -10.036 1.00 86.75 106 TYR A N 1
ATOM 854 C CA . TYR A 1 106 ? 28.137 9.068 -9.457 1.00 86.75 106 TYR A CA 1
ATOM 855 C C . TYR A 1 106 ? 27.460 7.827 -10.067 1.00 86.75 106 TYR A C 1
ATOM 857 O O . TYR A 1 106 ? 27.034 6.965 -9.297 1.00 86.75 106 TYR A O 1
ATOM 865 N N . PRO A 1 107 ? 27.378 7.669 -11.403 1.00 86.75 107 PRO A N 1
ATOM 866 C CA . PRO A 1 107 ? 26.918 6.442 -12.042 1.00 86.75 107 PRO A CA 1
ATOM 867 C C . PRO A 1 107 ? 27.623 5.174 -11.566 1.00 86.75 107 PRO A C 1
ATOM 869 O O . PRO A 1 107 ? 26.934 4.196 -11.289 1.00 86.75 107 PRO A O 1
ATOM 872 N N . VAL A 1 108 ? 28.956 5.184 -11.430 1.00 87.19 108 VAL A N 1
ATOM 873 C CA . VAL A 1 108 ? 29.718 4.009 -10.966 1.00 87.19 108 VAL A CA 1
ATOM 874 C C . VAL A 1 108 ? 29.311 3.622 -9.541 1.00 87.19 108 VAL A C 1
ATOM 876 O O . VAL A 1 108 ? 28.993 2.462 -9.281 1.00 87.19 108 VAL A O 1
ATOM 879 N N . ILE A 1 109 ? 29.249 4.594 -8.626 1.00 85.44 109 ILE A N 1
ATOM 880 C CA . ILE A 1 109 ? 28.857 4.352 -7.228 1.00 85.44 109 ILE A CA 1
ATOM 881 C C . ILE A 1 109 ? 27.400 3.878 -7.138 1.00 85.44 109 ILE A C 1
ATOM 883 O O . ILE A 1 109 ? 27.088 2.932 -6.414 1.00 85.44 109 ILE A O 1
ATOM 887 N N . LEU A 1 110 ? 26.484 4.531 -7.858 1.00 82.50 110 LEU A N 1
ATOM 888 C CA . LEU A 1 110 ? 25.061 4.190 -7.817 1.00 82.50 110 LEU A CA 1
ATOM 889 C C . LEU A 1 110 ? 24.772 2.824 -8.443 1.00 82.50 110 LEU A C 1
ATOM 891 O O . LEU A 1 110 ? 23.863 2.134 -7.983 1.00 82.50 110 LEU A O 1
ATOM 895 N N . GLU A 1 111 ? 25.530 2.420 -9.460 1.00 85.00 111 GLU A N 1
ATOM 896 C CA . GLU A 1 111 ? 25.442 1.082 -10.040 1.00 85.00 111 GLU A CA 1
ATOM 897 C C . GLU A 1 111 ? 25.902 0.008 -9.046 1.00 85.00 111 GLU A C 1
ATOM 899 O O . GLU A 1 111 ? 25.172 -0.961 -8.839 1.00 85.00 111 GLU A O 1
ATOM 904 N N . ASP A 1 112 ? 27.028 0.213 -8.352 1.00 86.00 112 ASP A N 1
ATOM 905 C CA . ASP A 1 112 ? 27.495 -0.684 -7.283 1.00 86.00 112 ASP A CA 1
ATOM 906 C C . ASP A 1 112 ? 26.462 -0.812 -6.146 1.00 86.00 112 ASP A C 1
ATOM 908 O O . ASP A 1 112 ? 26.065 -1.917 -5.767 1.00 86.00 112 ASP A O 1
ATOM 912 N N . LEU A 1 113 ? 25.933 0.312 -5.652 1.00 84.06 113 LEU A N 1
ATOM 913 C CA . LEU A 1 113 ? 24.887 0.314 -4.622 1.00 84.06 113 LEU A CA 1
ATOM 914 C C . LEU A 1 113 ? 23.598 -0.373 -5.095 1.00 84.06 113 LEU A C 1
ATOM 916 O O . 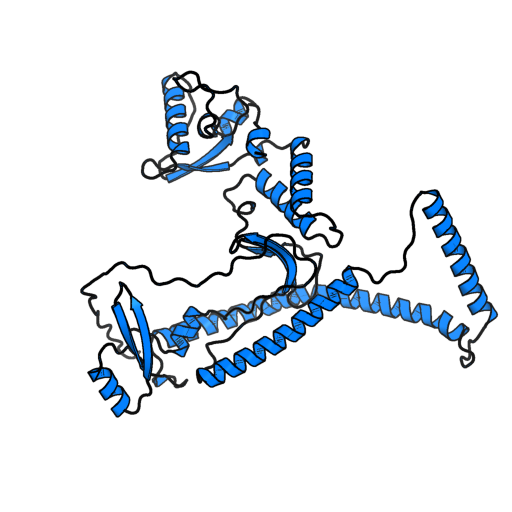LEU A 1 113 ? 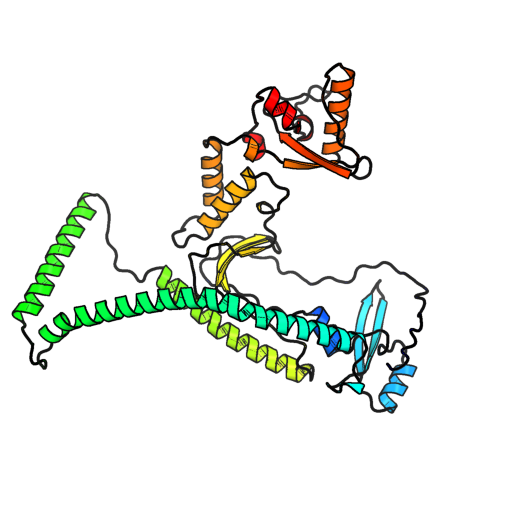22.940 -1.075 -4.320 1.00 84.06 113 LEU A O 1
ATOM 920 N N . SER A 1 114 ? 23.226 -0.183 -6.362 1.00 79.12 114 SER A N 1
ATOM 921 C CA . SER A 1 114 ? 22.068 -0.841 -6.968 1.00 79.12 114 SER A CA 1
ATOM 922 C C . SER A 1 114 ? 22.271 -2.357 -7.045 1.00 79.12 114 SER A C 1
ATOM 924 O O . SER A 1 114 ? 21.366 -3.107 -6.669 1.00 79.12 114 SER A O 1
ATOM 926 N N . ASN A 1 115 ? 23.463 -2.816 -7.436 1.00 83.94 115 ASN A N 1
ATOM 927 C CA . ASN A 1 115 ? 23.818 -4.235 -7.492 1.00 83.94 115 ASN A CA 1
ATOM 928 C C . ASN A 1 115 ? 23.801 -4.877 -6.100 1.00 83.94 115 ASN A C 1
ATOM 930 O O . ASN A 1 115 ? 23.097 -5.866 -5.903 1.00 83.94 115 ASN A O 1
ATOM 934 N N . LYS A 1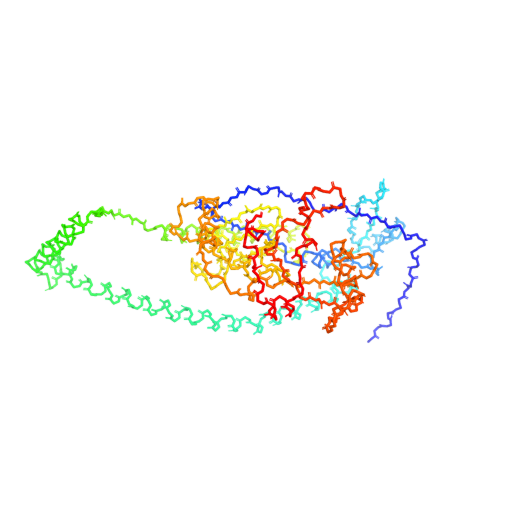 116 ? 24.428 -4.250 -5.097 1.00 85.56 116 LYS A N 1
ATOM 935 C CA . LYS A 1 116 ? 24.366 -4.703 -3.692 1.00 85.56 116 LYS A CA 1
ATOM 936 C C . LYS A 1 116 ? 22.930 -4.798 -3.177 1.00 85.56 116 LYS A C 1
ATOM 938 O O . LYS A 1 116 ? 22.550 -5.754 -2.501 1.00 85.56 116 LYS A O 1
ATOM 943 N N . ARG A 1 117 ? 22.076 -3.829 -3.522 1.00 76.94 117 ARG A N 1
ATOM 944 C CA . ARG A 1 117 ? 20.645 -3.874 -3.176 1.00 76.94 117 ARG A CA 1
ATOM 945 C C . ARG A 1 117 ? 19.925 -5.034 -3.871 1.00 76.94 117 ARG A C 1
ATOM 947 O O . ARG A 1 117 ? 19.033 -5.629 -3.265 1.00 76.94 117 ARG A O 1
ATOM 954 N N . LEU A 1 118 ? 20.262 -5.338 -5.126 1.00 79.12 118 LEU A N 1
ATOM 955 C CA . LEU A 1 118 ? 19.705 -6.481 -5.854 1.00 79.12 118 LEU A CA 1
ATOM 956 C C . LEU A 1 118 ? 20.142 -7.810 -5.234 1.00 79.12 118 LEU A C 1
ATOM 958 O O . LEU A 1 118 ? 19.292 -8.679 -5.062 1.00 79.12 118 LEU A O 1
ATOM 962 N N . GLU A 1 119 ? 21.403 -7.941 -4.829 1.00 82.62 119 GLU A N 1
ATOM 963 C CA . GLU A 1 119 ? 21.921 -9.110 -4.106 1.00 82.62 119 GLU A CA 1
ATOM 964 C C . GLU A 1 119 ? 21.193 -9.313 -2.777 1.00 82.62 119 GLU A C 1
ATOM 966 O O . GLU A 1 119 ? 20.674 -10.394 -2.512 1.00 82.62 119 GLU A O 1
ATOM 971 N N . LEU A 1 120 ? 21.040 -8.254 -1.976 1.00 78.50 120 LEU A N 1
ATOM 972 C CA . LEU A 1 120 ? 20.272 -8.316 -0.730 1.00 78.50 120 LEU A CA 1
ATOM 973 C C . LEU A 1 120 ? 18.818 -8.728 -0.981 1.00 78.50 120 LEU A C 1
ATOM 975 O O . LEU A 1 120 ? 18.287 -9.596 -0.287 1.00 78.50 120 LEU A O 1
ATOM 979 N N . LYS A 1 121 ? 18.167 -8.159 -2.003 1.00 74.19 121 LYS A N 1
ATOM 980 C CA . LYS A 1 121 ? 16.820 -8.588 -2.407 1.00 74.19 121 LYS A CA 1
ATOM 981 C C . LYS A 1 121 ? 16.793 -10.056 -2.832 1.00 74.19 121 LYS A C 1
ATOM 983 O O . LYS A 1 121 ? 15.844 -10.755 -2.485 1.00 74.19 121 LYS A O 1
ATOM 988 N N . ALA A 1 122 ? 17.806 -10.530 -3.552 1.00 78.88 122 ALA A N 1
ATOM 989 C CA . ALA A 1 122 ? 17.922 -11.923 -3.963 1.00 78.88 122 ALA A CA 1
ATOM 990 C C . ALA A 1 122 ? 18.130 -12.859 -2.763 1.00 78.88 122 ALA A C 1
ATOM 992 O O . ALA A 1 122 ? 17.523 -13.922 -2.744 1.00 78.88 122 ALA A O 1
ATOM 993 N N . CYS A 1 123 ? 18.883 -12.454 -1.737 1.00 77.88 123 CYS A N 1
ATOM 994 C CA . CYS A 1 123 ? 19.039 -13.196 -0.480 1.00 77.88 123 CYS A CA 1
ATOM 995 C C . CYS A 1 123 ? 17.747 -13.228 0.354 1.00 77.88 123 CYS A C 1
ATOM 997 O O . CYS A 1 123 ? 17.432 -14.238 0.985 1.00 77.88 123 CYS A O 1
ATOM 999 N N . LEU A 1 124 ? 16.957 -12.150 0.327 1.00 68.50 124 LEU A N 1
ATOM 1000 C CA . LEU A 1 124 ? 15.652 -12.078 0.994 1.00 68.50 124 LEU A CA 1
ATOM 1001 C C . LEU A 1 124 ? 14.548 -12.827 0.227 1.00 68.50 124 LEU A C 1
ATOM 1003 O O . LEU A 1 124 ? 13.584 -13.306 0.827 1.00 68.50 124 LEU A O 1
ATOM 1007 N N . ALA A 1 125 ? 14.680 -12.979 -1.093 1.00 71.62 125 ALA A N 1
ATOM 1008 C CA . ALA A 1 125 ? 13.682 -13.642 -1.926 1.00 71.62 125 ALA A CA 1
ATOM 1009 C C . ALA A 1 125 ? 13.398 -15.105 -1.512 1.00 71.62 125 ALA A C 1
ATOM 1011 O O . ALA A 1 125 ? 12.224 -15.462 -1.456 1.00 71.62 125 ALA A O 1
ATOM 1012 N N . PRO A 1 126 ? 14.382 -15.966 -1.166 1.00 72.50 126 PRO A N 1
ATOM 1013 C CA . PRO A 1 126 ? 14.155 -17.288 -0.584 1.00 72.50 126 PRO A CA 1
ATOM 1014 C C . PRO A 1 126 ? 13.299 -17.279 0.683 1.00 72.50 126 PRO A C 1
ATOM 1016 O O . PRO A 1 126 ? 12.491 -18.186 0.865 1.00 72.50 126 PRO A O 1
ATOM 1019 N N . LEU A 1 127 ? 13.434 -16.266 1.545 1.00 67.69 127 LEU A N 1
ATOM 1020 C CA . LEU A 1 127 ? 12.615 -16.133 2.756 1.00 67.69 127 LEU A CA 1
ATOM 1021 C C . LEU A 1 127 ? 11.158 -15.814 2.390 1.00 67.69 127 LEU A C 1
ATOM 1023 O O . LEU A 1 127 ? 10.236 -16.460 2.894 1.00 67.69 127 LEU A O 1
ATOM 1027 N N . GLY A 1 128 ? 10.948 -14.921 1.417 1.00 61.19 128 GLY A N 1
ATOM 1028 C CA . GLY A 1 128 ? 9.635 -14.695 0.805 1.00 61.19 128 GLY A CA 1
ATOM 1029 C C . GLY A 1 128 ? 9.077 -15.951 0.119 1.00 61.19 128 GLY A C 1
ATOM 1030 O O . GLY A 1 128 ? 7.909 -16.296 0.291 1.00 61.19 128 GLY A O 1
ATOM 1031 N N . LYS A 1 129 ? 9.923 -16.713 -0.584 1.00 62.28 129 LYS A N 1
ATOM 1032 C CA . LYS A 1 129 ? 9.561 -17.985 -1.226 1.00 62.28 129 LYS A CA 1
ATOM 1033 C C . LYS A 1 129 ? 9.234 -19.076 -0.215 1.00 62.28 129 LYS A C 1
ATOM 1035 O O . LYS A 1 129 ? 8.345 -19.859 -0.507 1.00 62.28 129 LYS A O 1
ATOM 1040 N N . LYS A 1 130 ? 9.868 -19.138 0.963 1.00 66.62 130 LYS A N 1
ATOM 1041 C CA . LYS A 1 130 ? 9.474 -20.052 2.055 1.00 66.62 130 LYS A CA 1
ATOM 1042 C C . LYS A 1 130 ? 8.064 -19.722 2.555 1.00 66.62 130 LYS A C 1
ATOM 1044 O O . LYS A 1 130 ? 7.236 -20.627 2.664 1.00 66.62 130 LYS A O 1
ATOM 1049 N N . ARG A 1 131 ? 7.749 -18.432 2.742 1.00 64.56 131 ARG A N 1
ATOM 1050 C CA . ARG A 1 131 ? 6.383 -17.959 3.050 1.00 64.56 131 ARG A CA 1
ATOM 1051 C C . ARG A 1 131 ? 5.390 -18.335 1.939 1.00 64.56 131 ARG A C 1
ATOM 1053 O O . ARG A 1 131 ? 4.311 -18.852 2.219 1.00 64.56 131 ARG A O 1
ATOM 1060 N N . GLN A 1 132 ? 5.770 -18.164 0.672 1.00 60.16 132 GLN A N 1
ATOM 1061 C CA . GLN A 1 132 ? 4.945 -18.534 -0.484 1.00 60.16 132 GLN A CA 1
ATOM 1062 C C . GLN A 1 132 ? 4.823 -20.059 -0.671 1.00 60.16 132 GLN A C 1
ATOM 1064 O O . GLN A 1 132 ? 3.779 -20.540 -1.101 1.00 60.16 132 GLN A O 1
ATOM 1069 N N . HIS A 1 133 ? 5.855 -20.836 -0.336 1.00 67.75 133 HIS A N 1
ATOM 1070 C CA . HIS A 1 133 ? 5.886 -22.298 -0.399 1.00 67.75 133 HIS A CA 1
ATOM 1071 C C . HIS A 1 133 ? 4.895 -22.902 0.593 1.00 67.75 133 HIS A C 1
ATOM 1073 O O . HIS A 1 133 ? 4.123 -23.778 0.218 1.00 67.75 133 HIS A O 1
ATOM 1079 N N . LEU A 1 134 ? 4.827 -22.365 1.813 1.00 69.75 134 LEU A N 1
ATOM 1080 C CA . LEU A 1 134 ? 3.754 -22.672 2.763 1.00 69.75 134 LEU A CA 1
ATOM 1081 C C . LEU A 1 134 ? 2.369 -22.391 2.154 1.00 69.75 134 LEU A C 1
ATOM 1083 O O . LEU A 1 134 ? 1.496 -23.258 2.174 1.00 69.75 134 LEU A O 1
ATOM 1087 N N . GLY A 1 135 ? 2.192 -21.238 1.499 1.00 66.88 135 GLY A N 1
ATOM 1088 C CA . GLY A 1 135 ? 0.967 -20.929 0.749 1.00 66.88 135 GLY A CA 1
ATOM 1089 C C . GLY A 1 135 ? 0.665 -21.921 -0.388 1.00 66.88 135 GLY A C 1
ATOM 1090 O O . GLY A 1 135 ? -0.484 -22.327 -0.578 1.00 66.88 135 GLY A O 1
ATOM 1091 N N . LYS A 1 136 ? 1.689 -22.375 -1.123 1.00 67.44 136 LYS A N 1
ATOM 1092 C CA . LYS A 1 136 ? 1.570 -23.389 -2.185 1.00 67.44 136 LYS A CA 1
ATOM 1093 C C . LYS A 1 136 ? 1.235 -24.772 -1.633 1.00 67.44 136 LYS A C 1
ATOM 1095 O O . LYS A 1 136 ? 0.445 -25.459 -2.268 1.00 67.44 136 LYS A O 1
ATOM 1100 N N . ILE A 1 137 ? 1.759 -25.172 -0.472 1.00 73.75 137 ILE A N 1
ATOM 1101 C CA . ILE A 1 137 ? 1.370 -26.421 0.206 1.00 73.75 137 ILE A CA 1
ATOM 1102 C C . ILE A 1 137 ? -0.121 -26.377 0.542 1.00 73.75 137 ILE A C 1
ATOM 1104 O O . ILE A 1 137 ? -0.847 -27.306 0.198 1.00 73.75 137 ILE A O 1
ATOM 1108 N N . ILE A 1 138 ? -0.599 -25.272 1.122 1.00 69.06 138 ILE A N 1
ATOM 1109 C CA . ILE A 1 138 ? -2.025 -25.078 1.427 1.00 69.06 138 ILE A CA 1
ATOM 1110 C C . ILE A 1 138 ? -2.865 -25.134 0.140 1.00 69.06 138 ILE A C 1
ATOM 1112 O O . ILE A 1 138 ? -3.896 -25.803 0.090 1.00 69.06 138 ILE A O 1
ATOM 1116 N N . SER A 1 139 ? -2.415 -24.477 -0.933 1.00 64.94 139 SER A N 1
ATOM 1117 C CA . SER A 1 139 ? -3.072 -24.528 -2.247 1.00 64.94 139 SER A CA 1
ATOM 1118 C C . SER A 1 139 ? -3.079 -25.940 -2.851 1.00 64.94 139 SER A C 1
ATOM 1120 O O . SER A 1 139 ? -4.097 -26.381 -3.379 1.00 64.94 139 SER A O 1
ATOM 1122 N N . SER A 1 140 ? -1.971 -26.674 -2.746 1.00 67.69 140 SER A N 1
ATOM 1123 C CA . SER A 1 140 ? -1.823 -28.053 -3.219 1.00 67.69 140 SER A CA 1
ATOM 1124 C C . SER A 1 140 ? -2.734 -29.004 -2.448 1.00 67.69 140 SER A C 1
ATOM 1126 O O . SER A 1 140 ? -3.461 -29.780 -3.060 1.00 67.69 140 SER A O 1
ATOM 1128 N N . ALA A 1 141 ? -2.792 -28.880 -1.121 1.00 71.06 141 ALA A N 1
ATOM 1129 C CA . ALA A 1 141 ? -3.730 -29.619 -0.283 1.00 71.06 141 ALA A CA 1
ATOM 1130 C C . ALA A 1 141 ? -5.188 -29.337 -0.689 1.00 71.06 141 ALA A C 1
ATOM 1132 O O . ALA A 1 141 ? -5.962 -30.274 -0.878 1.00 71.06 141 ALA A O 1
ATOM 1133 N N . LYS A 1 142 ? -5.547 -28.069 -0.948 1.00 66.25 142 LYS A N 1
ATOM 1134 C CA . LYS A 1 142 ? -6.869 -27.694 -1.488 1.00 66.25 142 LYS A CA 1
ATOM 1135 C C . LYS A 1 142 ? -7.135 -28.295 -2.873 1.00 66.25 142 LYS A C 1
ATOM 1137 O O . LYS A 1 142 ? -8.240 -28.757 -3.134 1.00 66.25 142 LYS A O 1
ATOM 1142 N N . LYS A 1 143 ? -6.142 -28.326 -3.770 1.00 75.81 143 LYS A N 1
ATOM 1143 C CA . LYS A 1 143 ? -6.271 -28.969 -5.090 1.00 75.81 143 LYS A CA 1
ATOM 1144 C C . LYS A 1 143 ? -6.447 -30.480 -4.974 1.00 75.81 143 LYS A C 1
ATOM 1146 O O . LYS A 1 143 ? -7.316 -31.011 -5.650 1.00 75.81 143 LYS A O 1
ATOM 1151 N N . LYS A 1 144 ? -5.683 -31.155 -4.107 1.00 80.31 144 LYS A N 1
ATOM 1152 C CA . LYS A 1 144 ? -5.846 -32.588 -3.809 1.00 80.31 144 LYS A CA 1
ATOM 1153 C C . LYS A 1 144 ? -7.241 -32.874 -3.261 1.00 80.31 144 LYS A C 1
ATOM 1155 O O . LYS A 1 144 ? -7.911 -33.769 -3.757 1.00 80.31 144 LYS A O 1
ATOM 1160 N N . GLN A 1 145 ? -7.715 -32.062 -2.319 1.00 85.06 145 GLN A N 1
ATOM 1161 C CA . GLN A 1 145 ? -9.074 -32.157 -1.787 1.00 85.06 145 GLN A CA 1
ATOM 1162 C C . GLN A 1 145 ? -10.136 -31.955 -2.883 1.00 85.06 145 GLN A C 1
ATOM 1164 O O . GLN A 1 145 ? -11.101 -32.714 -2.949 1.00 85.06 145 GLN A O 1
ATOM 1169 N N . LYS A 1 146 ? -9.938 -30.999 -3.800 1.00 76.12 146 LYS A N 1
ATOM 1170 C CA . LYS A 1 146 ? -10.831 -30.792 -4.950 1.00 76.12 146 LYS A CA 1
ATOM 1171 C C . LYS A 1 146 ? -10.771 -31.941 -5.962 1.00 76.12 146 LYS A C 1
ATOM 1173 O O . LYS A 1 146 ? -11.812 -32.316 -6.483 1.00 76.12 146 LYS A O 1
ATOM 1178 N N . ALA A 1 147 ? -9.595 -32.502 -6.233 1.00 82.25 147 ALA A N 1
ATOM 1179 C CA . ALA A 1 147 ? -9.430 -33.657 -7.114 1.00 82.25 147 ALA A CA 1
ATOM 1180 C C . ALA A 1 147 ? -10.109 -34.901 -6.530 1.00 82.25 147 ALA A C 1
ATOM 1182 O O . ALA A 1 147 ? -10.846 -35.571 -7.241 1.00 82.25 147 ALA A O 1
ATOM 1183 N N . LEU A 1 148 ? -9.949 -35.144 -5.224 1.00 81.94 148 LEU A N 1
ATOM 1184 C CA . LEU A 1 148 ? -10.686 -36.180 -4.499 1.00 81.94 148 LEU A CA 1
ATOM 1185 C C . LEU A 1 148 ? -12.195 -35.963 -4.611 1.00 81.94 148 LEU A C 1
ATOM 1187 O O . LEU A 1 148 ? -12.912 -36.899 -4.936 1.00 81.94 148 LEU A O 1
ATOM 1191 N N . LYS A 1 149 ? -12.677 -34.726 -4.433 1.00 81.38 149 LYS A N 1
ATOM 1192 C CA . LYS A 1 149 ? -14.093 -34.393 -4.641 1.00 81.38 149 LYS A CA 1
ATOM 1193 C C . LYS A 1 149 ? -14.559 -34.700 -6.071 1.00 81.38 149 LYS A C 1
ATOM 1195 O O . LYS A 1 149 ? -15.648 -35.230 -6.249 1.00 81.38 149 LYS A O 1
ATOM 1200 N N . VAL A 1 150 ? -13.765 -34.358 -7.088 1.00 80.81 150 VAL A N 1
ATOM 1201 C CA . VAL A 1 150 ? -14.091 -34.669 -8.491 1.00 80.81 150 VAL A CA 1
ATOM 1202 C C . VAL A 1 150 ? -14.142 -36.181 -8.703 1.00 80.81 150 VAL A C 1
ATOM 1204 O O . VAL A 1 150 ? -15.119 -36.660 -9.258 1.00 80.81 150 VAL A O 1
ATOM 1207 N N . TYR A 1 151 ? -13.160 -36.924 -8.191 1.00 87.12 151 TYR A N 1
ATOM 1208 C CA . TYR A 1 151 ? -13.115 -38.384 -8.271 1.00 87.12 151 TYR A CA 1
ATOM 1209 C C . TYR A 1 151 ? -14.312 -39.048 -7.578 1.00 87.12 151 TYR A C 1
ATOM 1211 O O . TYR A 1 151 ? -14.944 -39.931 -8.146 1.00 87.12 151 TYR A O 1
ATOM 1219 N N . MET A 1 152 ? -14.683 -38.576 -6.384 1.00 83.94 152 MET A N 1
ATOM 1220 C CA . MET A 1 152 ? -15.897 -39.017 -5.686 1.00 83.94 152 MET A CA 1
ATOM 1221 C C . MET A 1 152 ? -17.146 -38.808 -6.552 1.00 83.94 152 MET A C 1
ATOM 1223 O O . MET A 1 152 ? -18.006 -39.681 -6.618 1.00 83.94 152 MET A O 1
ATOM 1227 N N . ASN A 1 153 ? -17.226 -37.679 -7.258 1.00 80.69 153 ASN A N 1
ATOM 1228 C CA . ASN A 1 153 ? -18.347 -37.376 -8.144 1.00 80.69 153 ASN A CA 1
ATOM 1229 C C . ASN A 1 153 ? -18.327 -38.185 -9.454 1.00 80.69 153 ASN A C 1
ATOM 1231 O O . ASN A 1 153 ? -19.378 -38.337 -10.076 1.00 80.69 153 ASN A O 1
ATOM 1235 N N . THR A 1 154 ? -17.175 -38.718 -9.873 1.00 86.00 154 THR A N 1
ATOM 1236 C CA . THR A 1 154 ? -17.066 -39.561 -11.072 1.00 86.00 154 THR A CA 1
ATOM 1237 C C . THR A 1 154 ? -17.914 -40.826 -10.953 1.00 86.00 154 THR A C 1
ATOM 1239 O O . THR A 1 154 ? -18.534 -41.209 -11.934 1.00 86.00 154 THR A O 1
ATOM 1242 N N . PHE A 1 155 ? -18.035 -41.432 -9.766 1.00 84.69 155 PHE A N 1
ATOM 1243 C CA . PHE A 1 155 ? -18.862 -42.635 -9.572 1.00 84.69 155 PHE A CA 1
ATOM 1244 C C . PHE A 1 155 ? -20.334 -42.416 -9.935 1.00 84.69 155 PHE A C 1
ATOM 1246 O O . PHE A 1 155 ? -20.952 -43.283 -10.544 1.00 84.69 155 PHE A O 1
ATOM 1253 N N . TYR A 1 156 ? -20.883 -41.242 -9.610 1.00 82.69 156 TYR A N 1
ATOM 1254 C CA . TYR A 1 156 ? -22.220 -40.858 -10.063 1.00 82.69 156 TYR A CA 1
ATOM 1255 C C . TYR A 1 156 ? -22.263 -40.690 -11.590 1.00 82.69 156 TYR A C 1
ATOM 1257 O O . TYR A 1 156 ? -23.161 -41.220 -12.236 1.00 82.69 156 TYR A O 1
ATOM 1265 N N . GLY A 1 157 ? -21.286 -39.978 -12.166 1.00 81.50 157 GLY A N 1
ATOM 1266 C CA . GLY A 1 157 ? -21.233 -39.728 -13.610 1.00 81.50 157 GLY A CA 1
ATOM 1267 C C . GLY A 1 157 ? -21.105 -41.005 -14.445 1.00 81.50 157 GLY A C 1
ATOM 1268 O O . GLY A 1 157 ? -21.744 -41.119 -15.484 1.00 81.50 157 GLY A O 1
ATOM 1269 N N . GLU A 1 158 ? -20.333 -41.984 -13.976 1.00 86.69 158 GLU A N 1
ATOM 1270 C CA . GLU A 1 158 ? -20.188 -43.289 -14.627 1.00 86.69 158 GLU A CA 1
ATOM 1271 C C . GLU A 1 158 ? -21.441 -44.159 -14.473 1.00 86.69 158 GLU A C 1
ATOM 1273 O O . GLU A 1 158 ? -21.843 -44.817 -15.430 1.00 86.69 158 GLU A O 1
ATOM 1278 N N . ALA A 1 159 ? -22.119 -44.106 -13.321 1.00 84.31 159 ALA A N 1
ATOM 1279 C CA . ALA A 1 159 ? -23.404 -44.784 -13.133 1.00 84.31 159 ALA A CA 1
ATOM 1280 C C . ALA A 1 159 ? -24.512 -44.237 -14.059 1.00 84.31 159 ALA A C 1
ATOM 1282 O O . ALA A 1 159 ? -25.457 -44.963 -14.363 1.00 84.31 159 ALA A O 1
ATOM 1283 N N . ASP A 1 160 ? -24.391 -42.988 -14.522 1.00 85.75 160 ASP A N 1
ATOM 1284 C CA . ASP A 1 160 ? -25.307 -42.324 -15.466 1.00 85.75 160 ASP A CA 1
ATOM 1285 C C . ASP A 1 160 ? -24.832 -42.404 -16.938 1.00 85.75 160 ASP A C 1
ATOM 1287 O O . ASP A 1 160 ? -25.550 -42.039 -17.869 1.00 85.75 160 ASP A O 1
ATOM 1291 N N . ASN A 1 161 ? -23.622 -42.912 -17.191 1.00 89.62 161 ASN A N 1
ATOM 1292 C CA . ASN A 1 161 ? -23.049 -43.021 -18.531 1.00 89.62 161 ASN A CA 1
ATOM 1293 C C . ASN A 1 161 ? -23.371 -44.381 -19.166 1.00 89.62 161 ASN A C 1
ATOM 1295 O O . ASN A 1 161 ? -22.741 -45.380 -18.843 1.00 89.62 161 ASN A O 1
ATOM 1299 N N . SER A 1 162 ? -24.273 -44.406 -20.150 1.00 89.62 162 SER A N 1
ATOM 1300 C CA . SER A 1 162 ? -24.686 -45.631 -20.872 1.00 89.62 162 SER A CA 1
ATOM 1301 C C . SER A 1 162 ? -23.558 -46.452 -21.523 1.00 89.62 162 SER A C 1
ATOM 1303 O O . SER A 1 162 ? -23.776 -47.609 -21.871 1.00 89.62 162 SER A O 1
ATOM 1305 N N . LYS A 1 163 ? -22.361 -45.878 -21.705 1.0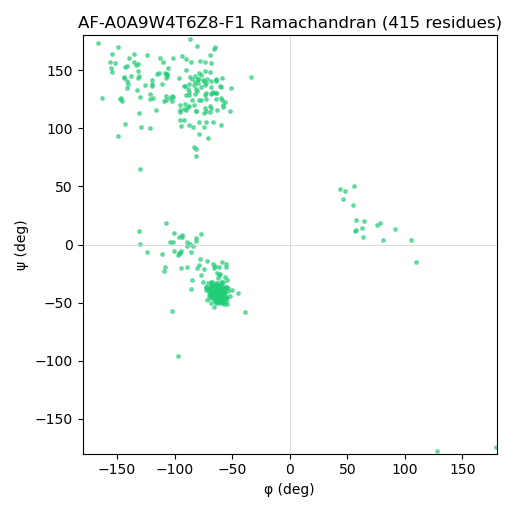0 91.00 163 LYS A N 1
ATOM 1306 C CA . LYS A 1 163 ? -21.181 -46.574 -22.248 1.00 91.00 163 LYS A CA 1
ATOM 1307 C C . LYS A 1 163 ? -20.261 -47.149 -21.164 1.00 91.00 163 LYS A C 1
ATOM 1309 O O . LYS A 1 163 ? -19.267 -47.789 -21.499 1.00 91.00 163 LYS A O 1
ATOM 1314 N N . SER A 1 164 ? -20.545 -46.882 -19.891 1.00 90.31 164 SER A N 1
ATOM 1315 C CA . SER A 1 164 ? -19.732 -47.326 -18.764 1.00 90.31 164 SER A CA 1
ATOM 1316 C C . SER A 1 164 ? -20.056 -48.772 -18.374 1.00 90.31 164 SER A C 1
ATOM 1318 O O . SER A 1 164 ? -21.233 -49.126 -18.297 1.00 90.31 164 SER A O 1
ATOM 1320 N N . PRO A 1 165 ? -19.055 -49.605 -18.031 1.00 86.75 165 PRO A N 1
ATOM 1321 C CA . PRO A 1 165 ? -19.286 -50.948 -17.493 1.00 86.75 165 PRO A CA 1
ATOM 1322 C C . PRO A 1 165 ? -20.064 -50.971 -16.167 1.00 86.75 165 PRO A C 1
ATOM 1324 O O . PRO A 1 165 ? -20.598 -52.009 -15.793 1.00 86.75 165 PRO A O 1
ATOM 1327 N N . ILE A 1 166 ? -20.104 -49.844 -15.447 1.00 87.44 166 ILE A N 1
ATOM 1328 C CA . ILE A 1 166 ? -20.797 -49.687 -14.157 1.00 87.44 166 ILE A CA 1
ATOM 1329 C C . ILE A 1 166 ? -22.079 -48.846 -14.268 1.00 87.44 166 ILE A C 1
ATOM 1331 O O . ILE A 1 166 ? -22.574 -48.330 -13.266 1.00 87.44 166 ILE A O 1
ATOM 1335 N N . PHE A 1 167 ? -22.617 -48.699 -15.481 1.00 90.81 167 PHE A N 1
ATOM 1336 C CA . PHE A 1 167 ? -23.875 -48.003 -15.731 1.00 90.81 167 PHE A CA 1
ATOM 1337 C C . PHE A 1 167 ? -25.044 -48.648 -14.969 1.00 90.81 167 PHE A C 1
ATOM 1339 O O . PHE A 1 167 ? -25.326 -49.835 -15.133 1.00 90.81 167 PHE A O 1
ATOM 1346 N N . LEU A 1 168 ? -25.750 -47.849 -14.163 1.00 90.25 168 LEU A N 1
ATOM 1347 C CA . LEU A 1 168 ? -26.929 -48.273 -13.410 1.00 90.25 168 LEU A CA 1
ATOM 1348 C C . LEU A 1 168 ? -27.891 -47.092 -13.230 1.00 90.25 168 LEU A C 1
ATOM 1350 O O . LEU A 1 168 ? -27.809 -46.313 -12.275 1.00 90.25 168 LEU A O 1
ATOM 1354 N N . ARG A 1 169 ? -28.844 -46.982 -14.157 1.00 88.06 169 ARG A N 1
ATOM 1355 C CA . ARG A 1 169 ? -29.811 -45.878 -14.226 1.00 88.06 169 ARG A CA 1
ATOM 1356 C C . ARG A 1 169 ? -30.622 -45.713 -12.940 1.00 88.06 169 ARG A C 1
ATOM 1358 O O . ARG A 1 169 ? -30.891 -44.589 -12.527 1.00 88.06 169 ARG A O 1
ATOM 1365 N N . GLU A 1 170 ? -31.009 -46.806 -12.291 1.00 90.44 170 GLU A N 1
ATOM 1366 C CA . GLU A 1 170 ? -31.787 -46.796 -11.049 1.00 90.44 170 GLU A CA 1
ATOM 1367 C C . GLU A 1 170 ? -30.995 -46.141 -9.906 1.00 90.44 170 GLU A C 1
ATOM 1369 O O . GLU A 1 170 ? -31.557 -45.387 -9.109 1.00 90.44 170 GLU A O 1
ATOM 1374 N N . LEU A 1 171 ? -29.677 -46.364 -9.859 1.00 84.12 171 LEU A N 1
ATOM 1375 C CA . LEU A 1 171 ? -28.777 -45.762 -8.877 1.00 84.12 171 LEU A CA 1
ATOM 1376 C C . LEU A 1 171 ? -28.571 -44.267 -9.147 1.00 84.12 171 LEU A C 1
ATOM 1378 O O . LEU A 1 171 ? -28.716 -43.457 -8.226 1.00 84.12 171 LEU A O 1
ATOM 1382 N N . ALA A 1 172 ? -28.291 -43.884 -10.396 1.00 83.50 172 ALA A N 1
ATOM 1383 C CA . ALA A 1 172 ? -28.152 -42.479 -10.790 1.00 83.50 172 ALA A CA 1
ATOM 1384 C C . ALA A 1 172 ? -29.461 -41.697 -10.553 1.00 83.50 172 ALA A C 1
ATOM 1386 O O . ALA A 1 172 ? -29.466 -40.630 -9.929 1.00 83.50 172 ALA A O 1
ATOM 1387 N N . GLY A 1 173 ? -30.594 -42.284 -10.951 1.00 84.62 173 GLY A N 1
ATOM 1388 C CA . GLY A 1 173 ? -31.932 -41.735 -10.750 1.00 84.62 173 GLY A CA 1
ATOM 1389 C C . GLY A 1 173 ? -32.290 -41.561 -9.272 1.00 84.62 173 GLY A C 1
ATOM 1390 O O . GLY A 1 173 ? -32.751 -40.486 -8.880 1.00 84.62 173 GLY A O 1
ATOM 1391 N N . ARG A 1 174 ? -32.018 -42.571 -8.429 1.00 84.81 174 ARG A N 1
ATOM 1392 C CA . ARG A 1 174 ? -32.230 -42.497 -6.970 1.00 84.81 174 ARG A CA 1
ATOM 1393 C C . ARG A 1 174 ? -31.321 -41.467 -6.300 1.00 84.81 174 ARG A C 1
ATOM 1395 O O . ARG A 1 174 ? -31.768 -40.769 -5.394 1.00 84.81 174 ARG A O 1
ATOM 1402 N N . THR A 1 175 ? -30.075 -41.332 -6.752 1.00 77.75 175 THR A N 1
ATOM 1403 C CA . THR A 1 175 ? -29.127 -40.333 -6.227 1.00 77.75 175 THR A CA 1
ATOM 1404 C C . THR A 1 175 ? -29.625 -38.910 -6.493 1.00 77.75 175 THR A C 1
ATOM 1406 O O . THR A 1 175 ? -29.650 -38.077 -5.586 1.00 77.75 175 THR A O 1
ATOM 1409 N N . THR A 1 176 ? -30.112 -38.639 -7.706 1.00 80.88 176 THR A N 1
ATOM 1410 C CA . THR A 1 176 ? -30.639 -37.320 -8.084 1.00 80.88 176 THR A CA 1
ATOM 1411 C C . THR A 1 176 ? -31.958 -36.993 -7.392 1.00 80.88 176 THR A C 1
ATOM 1413 O O . THR A 1 176 ? -32.143 -35.870 -6.915 1.00 80.88 176 THR A O 1
ATOM 1416 N N . SER A 1 177 ? -32.881 -37.955 -7.308 1.00 83.88 177 SER A N 1
ATOM 1417 C CA . SER A 1 177 ? -34.170 -37.746 -6.641 1.00 83.88 177 SER A CA 1
ATOM 1418 C C . SER A 1 177 ? -34.003 -37.525 -5.137 1.00 83.88 177 SER A C 1
ATOM 1420 O O . SER A 1 177 ? -34.558 -36.562 -4.603 1.00 83.88 177 SER A O 1
ATOM 1422 N N . ALA A 1 178 ? -33.161 -38.321 -4.470 1.00 79.62 178 ALA A N 1
ATOM 1423 C CA . ALA A 1 178 ? -32.822 -38.121 -3.065 1.00 79.62 178 ALA A CA 1
ATOM 1424 C C . ALA A 1 178 ? -32.102 -36.781 -2.839 1.00 79.62 178 ALA A C 1
ATOM 1426 O O . ALA A 1 178 ? -32.385 -36.085 -1.865 1.00 79.62 178 ALA A O 1
ATOM 1427 N N . GLY A 1 179 ? -31.209 -36.376 -3.749 1.00 75.88 179 GLY A N 1
ATOM 1428 C CA . GLY A 1 179 ? -30.549 -35.070 -3.704 1.00 75.88 179 GLY A CA 1
ATOM 1429 C C . GLY A 1 179 ? -31.543 -33.904 -3.757 1.00 75.88 179 GLY A C 1
ATOM 1430 O O . GLY A 1 179 ? -31.495 -33.019 -2.905 1.00 75.88 179 GLY A O 1
ATOM 1431 N N . LYS A 1 180 ? -32.493 -33.935 -4.704 1.00 70.19 180 LYS A N 1
ATOM 1432 C CA . LYS A 1 180 ? -33.573 -32.936 -4.819 1.00 70.19 180 LYS A CA 1
ATOM 1433 C C . LYS A 1 180 ? -34.466 -32.898 -3.579 1.00 70.19 180 LYS A C 1
ATOM 1435 O O . LYS A 1 180 ? -34.757 -31.816 -3.081 1.00 70.19 180 LYS A O 1
ATOM 1440 N N . TYR A 1 181 ? -34.864 -34.062 -3.066 1.00 84.00 181 TYR A N 1
ATOM 1441 C CA . TYR A 1 181 ? -35.668 -34.170 -1.847 1.00 84.00 181 TYR A CA 1
ATOM 1442 C C . TYR A 1 181 ? -34.980 -33.499 -0.649 1.00 84.00 181 TYR A C 1
ATOM 1444 O O . TYR A 1 181 ? -35.571 -32.641 0.003 1.00 84.00 181 TYR A O 1
ATOM 1452 N N . ASN A 1 182 ? -33.702 -33.809 -0.410 1.00 74.06 182 ASN A N 1
ATOM 1453 C CA . ASN A 1 182 ? -32.938 -33.203 0.684 1.00 74.06 182 ASN A CA 1
ATOM 1454 C C . ASN A 1 182 ? -32.742 -31.689 0.499 1.00 74.06 182 ASN A C 1
ATOM 1456 O O . ASN A 1 182 ? -32.828 -30.935 1.467 1.00 74.06 182 ASN A O 1
ATOM 1460 N N . LEU A 1 183 ? -32.517 -31.221 -0.733 1.00 67.88 183 LEU A N 1
ATOM 1461 C CA . LEU A 1 183 ? -32.387 -29.790 -1.015 1.00 67.88 183 LEU A CA 1
ATOM 1462 C C . LEU A 1 183 ? -33.703 -29.038 -0.758 1.00 67.88 183 LEU A C 1
ATOM 1464 O O . LEU A 1 183 ? -33.680 -27.931 -0.219 1.00 67.88 183 LEU A O 1
ATOM 1468 N N . ASN A 1 184 ? -34.842 -29.654 -1.082 1.00 77.94 184 ASN A N 1
ATOM 1469 C CA . ASN A 1 184 ? -36.165 -29.112 -0.783 1.00 77.94 184 ASN A CA 1
ATOM 1470 C C . ASN A 1 184 ? -36.431 -29.053 0.725 1.00 77.94 184 ASN A C 1
ATOM 1472 O O . ASN A 1 184 ? -36.915 -28.028 1.187 1.00 77.94 184 ASN A O 1
ATOM 1476 N N . LEU A 1 185 ? -36.045 -30.075 1.502 1.00 81.69 185 LEU A N 1
ATOM 1477 C CA . LEU A 1 185 ? -36.155 -30.043 2.969 1.00 81.69 185 LEU A CA 1
ATOM 1478 C C . LEU A 1 185 ? -35.365 -28.879 3.583 1.00 81.69 185 LEU A C 1
ATOM 1480 O O . LEU A 1 185 ? -35.870 -28.157 4.442 1.00 81.69 185 LEU A O 1
ATOM 1484 N N . VAL A 1 186 ? -34.127 -28.670 3.123 1.00 72.31 186 VAL A N 1
ATOM 1485 C CA . VAL A 1 186 ? -33.294 -27.544 3.573 1.00 72.31 186 VAL A CA 1
ATOM 1486 C C . VAL A 1 186 ?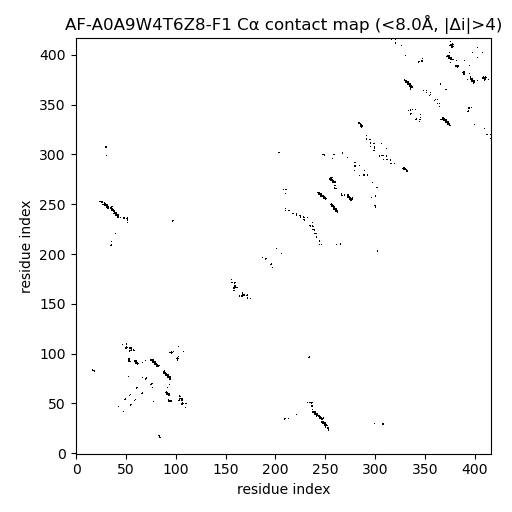 -33.917 -26.217 3.149 1.00 72.31 186 VAL A C 1
ATOM 1488 O O . VAL A 1 186 ? -33.980 -25.289 3.951 1.00 72.31 186 VAL A O 1
ATOM 1491 N N . THR A 1 187 ? -34.411 -26.131 1.914 1.00 71.31 187 THR A N 1
ATOM 1492 C CA . THR A 1 187 ? -35.072 -24.929 1.394 1.00 71.31 187 THR A CA 1
ATOM 1493 C C . THR A 1 187 ? -36.301 -24.581 2.218 1.00 71.31 187 THR A C 1
ATOM 1495 O O . THR A 1 187 ? -36.421 -23.459 2.688 1.00 71.31 187 THR A O 1
ATOM 1498 N N . GLU A 1 188 ? -37.164 -25.555 2.482 1.00 84.81 188 GLU A N 1
ATOM 1499 C CA . GLU A 1 188 ? -38.365 -25.385 3.288 1.00 84.81 188 GLU A CA 1
ATOM 1500 C C . GLU A 1 188 ? -38.031 -24.934 4.715 1.00 84.81 188 GLU A C 1
ATOM 1502 O O . GLU A 1 188 ? -38.644 -23.998 5.226 1.00 84.81 188 GLU A O 1
ATOM 1507 N N . PHE A 1 189 ? -37.020 -25.538 5.345 1.00 83.06 189 PHE A N 1
ATOM 1508 C CA . PHE A 1 189 ? -36.551 -25.134 6.670 1.00 83.06 189 PHE A CA 1
ATOM 1509 C C . PHE A 1 189 ? -36.043 -23.683 6.690 1.00 83.06 189 PHE A C 1
ATOM 1511 O O . PHE A 1 189 ? -36.406 -22.899 7.569 1.00 83.06 189 PHE A O 1
ATOM 1518 N N . VAL A 1 190 ? -35.216 -23.314 5.710 1.00 76.81 190 VAL A N 1
ATOM 1519 C CA . VAL A 1 190 ? -34.602 -21.984 5.582 1.00 76.81 190 VAL A CA 1
ATOM 1520 C C . VAL A 1 190 ? -35.655 -20.918 5.248 1.00 76.81 190 VAL A C 1
ATOM 1522 O O . VAL A 1 190 ? -35.647 -19.839 5.842 1.00 76.81 190 VAL A O 1
ATOM 1525 N N . THR A 1 191 ? -36.625 -21.235 4.388 1.00 78.25 191 THR A N 1
ATOM 1526 C CA . THR A 1 191 ? -37.747 -20.351 4.043 1.00 78.25 191 THR A CA 1
ATOM 1527 C C . THR A 1 191 ? -38.737 -20.196 5.197 1.00 78.25 191 THR A C 1
ATOM 1529 O O . THR A 1 191 ? -39.155 -19.076 5.475 1.00 78.25 191 THR A O 1
ATOM 1532 N N . LYS A 1 192 ? -39.034 -21.260 5.959 1.00 86.38 192 LYS A N 1
ATOM 1533 C CA . LYS A 1 192 ? -39.816 -21.174 7.213 1.00 86.38 192 LYS A CA 1
ATOM 1534 C C . LYS A 1 192 ? -39.142 -20.299 8.274 1.00 86.38 192 LYS A C 1
ATOM 1536 O O . LYS A 1 192 ? -39.821 -19.722 9.116 1.00 86.38 192 LYS A O 1
ATOM 1541 N N . LYS A 1 193 ? -37.814 -20.179 8.228 1.00 83.00 193 LYS A N 1
ATOM 1542 C CA . LYS A 1 193 ? -37.016 -19.270 9.065 1.00 83.00 193 LYS A CA 1
ATOM 1543 C C . LYS A 1 193 ? -36.921 -17.840 8.503 1.00 83.00 193 LYS A C 1
ATOM 1545 O O . LYS A 1 193 ? -36.302 -17.001 9.150 1.00 83.00 193 LYS A O 1
ATOM 1550 N N . GLY A 1 194 ? -37.519 -17.556 7.342 1.00 68.12 194 GLY A N 1
ATOM 1551 C CA . GLY A 1 194 ? -37.571 -16.223 6.728 1.00 68.12 194 GLY A CA 1
ATOM 1552 C C . GLY A 1 194 ? -36.438 -15.890 5.746 1.00 68.12 194 GLY A C 1
ATOM 1553 O O . GLY A 1 194 ? -36.281 -14.725 5.390 1.00 68.12 194 GLY A O 1
ATOM 1554 N N . PHE A 1 195 ? -35.645 -16.867 5.291 1.00 55.41 195 PHE A N 1
ATOM 1555 C CA . PHE A 1 195 ? -34.519 -16.649 4.367 1.00 55.41 195 PHE A CA 1
ATOM 1556 C C . PHE A 1 195 ? -34.820 -17.148 2.933 1.00 55.41 195 PHE A C 1
ATOM 1558 O O . PHE A 1 195 ? -35.476 -18.174 2.747 1.00 55.41 195 PHE A O 1
ATOM 1565 N N . GLY A 1 196 ? -34.309 -16.450 1.906 1.00 56.72 196 GLY A N 1
ATOM 1566 C CA . GLY A 1 196 ? -34.414 -16.831 0.480 1.00 56.72 196 GLY A CA 1
ATOM 1567 C C . GLY A 1 196 ? -33.137 -17.476 -0.095 1.00 56.72 196 GLY A C 1
ATOM 1568 O O . GLY A 1 196 ? -32.054 -17.302 0.462 1.00 56.72 196 GLY A O 1
ATOM 1569 N N . ILE A 1 197 ? -33.241 -18.203 -1.221 1.00 56.41 197 ILE A N 1
ATOM 1570 C CA . ILE A 1 197 ? -32.125 -18.938 -1.869 1.00 56.41 197 ILE A CA 1
ATOM 1571 C C . ILE A 1 197 ? -31.873 -18.427 -3.303 1.00 56.41 197 ILE A C 1
ATOM 1573 O O . ILE A 1 197 ? -32.825 -18.203 -4.047 1.00 56.41 197 ILE A O 1
ATOM 1577 N N . LYS A 1 198 ? -30.597 -18.269 -3.713 1.00 55.56 198 LYS A N 1
ATOM 1578 C CA . LYS A 1 198 ? -30.175 -17.797 -5.054 1.00 55.56 198 LYS A CA 1
ATOM 1579 C C . LYS A 1 198 ? -28.945 -18.564 -5.592 1.00 55.56 198 LYS A C 1
ATOM 1581 O O . LYS A 1 198 ? -28.006 -18.808 -4.838 1.00 55.56 198 LYS A O 1
ATOM 1586 N N . TYR A 1 199 ? -28.934 -18.923 -6.885 1.00 44.94 199 TYR A N 1
ATOM 1587 C CA . TYR A 1 199 ? -27.800 -19.548 -7.600 1.00 44.94 199 TYR A CA 1
ATOM 1588 C C . TYR A 1 199 ? -26.971 -18.466 -8.323 1.00 44.94 199 TYR A C 1
ATOM 1590 O O . TYR A 1 199 ? -27.436 -17.939 -9.326 1.00 44.94 199 TYR A O 1
ATOM 1598 N N . ASP A 1 200 ? -25.766 -18.127 -7.842 1.00 51.22 200 ASP A N 1
ATOM 1599 C CA . ASP A 1 200 ? -24.934 -17.040 -8.399 1.00 51.22 200 ASP A CA 1
ATOM 1600 C C . ASP A 1 200 ? -23.426 -17.368 -8.364 1.00 51.22 200 ASP A C 1
ATOM 1602 O O . ASP A 1 200 ? -22.914 -17.962 -7.410 1.00 51.22 200 ASP A O 1
ATOM 1606 N N . LEU A 1 201 ? -22.690 -16.935 -9.399 1.00 60.78 201 LEU A N 1
ATOM 1607 C CA . LEU A 1 201 ? -21.224 -16.857 -9.389 1.00 60.78 201 LEU A CA 1
ATOM 1608 C C . LEU A 1 201 ? -20.805 -15.989 -8.192 1.00 60.78 201 LEU A C 1
ATOM 1610 O O . LEU A 1 201 ? -21.245 -14.845 -8.078 1.00 60.78 201 LEU A O 1
ATOM 1614 N N . SER A 1 202 ? -19.977 -16.510 -7.280 1.00 78.19 202 SER A N 1
ATOM 1615 C CA . SER A 1 202 ? -19.641 -15.745 -6.076 1.00 78.19 202 SER A CA 1
ATOM 1616 C C . SER A 1 202 ? -18.872 -14.468 -6.434 1.00 78.19 202 SER A C 1
ATOM 1618 O O . SER A 1 202 ? -18.005 -14.468 -7.314 1.00 78.19 202 SER A O 1
ATOM 1620 N N . LYS A 1 203 ? -19.160 -13.375 -5.714 1.00 82.38 203 LYS A N 1
ATOM 1621 C CA . LYS A 1 203 ? -18.460 -12.084 -5.854 1.00 82.38 203 LYS A CA 1
ATOM 1622 C C . LYS A 1 203 ? -16.937 -12.261 -5.795 1.00 82.38 203 LYS A C 1
ATOM 1624 O O . LYS A 1 203 ? -16.222 -11.676 -6.601 1.00 82.38 203 LYS A O 1
ATOM 1629 N N . GLU A 1 204 ? -16.459 -13.145 -4.915 1.00 85.31 204 GLU A N 1
ATOM 1630 C CA . GLU A 1 204 ? -15.042 -13.512 -4.791 1.00 85.31 204 GLU A CA 1
ATOM 1631 C C . GLU A 1 204 ? -14.472 -14.136 -6.061 1.00 85.31 204 GLU A C 1
ATOM 1633 O O . GLU A 1 204 ?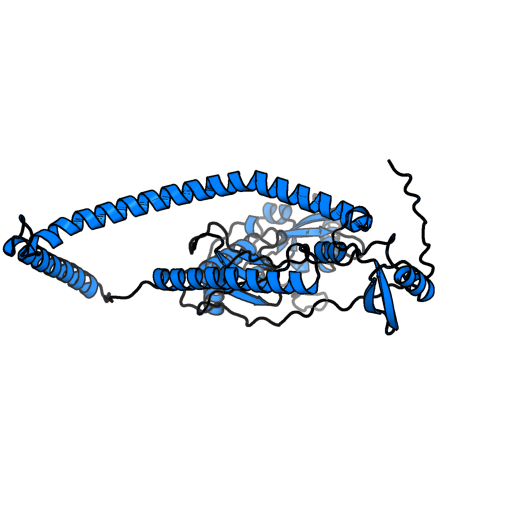 -13.436 -13.683 -6.536 1.00 85.31 204 GLU A O 1
ATOM 1638 N N . ALA A 1 205 ? -15.158 -15.107 -6.669 1.00 81.75 205 ALA A N 1
ATOM 1639 C CA . ALA A 1 205 ? -14.681 -15.737 -7.898 1.00 81.75 205 ALA A CA 1
ATOM 1640 C C . ALA A 1 205 ? -14.581 -14.732 -9.059 1.00 81.75 205 ALA A C 1
ATOM 1642 O O . ALA A 1 205 ? -13.592 -14.734 -9.800 1.00 81.75 205 ALA A O 1
ATOM 1643 N N . TYR A 1 206 ? -15.572 -13.845 -9.188 1.00 83.81 206 TYR A N 1
ATOM 1644 C CA . TYR A 1 206 ? -15.563 -12.776 -10.187 1.00 83.81 206 TYR A CA 1
ATOM 1645 C C . TYR A 1 206 ? -14.410 -11.786 -9.944 1.00 83.81 206 TYR A C 1
ATOM 1647 O O . TYR A 1 206 ? -13.600 -11.539 -10.841 1.00 83.81 206 TYR A O 1
ATOM 1655 N N . TRP A 1 207 ? -14.264 -11.288 -8.713 1.00 92.06 207 TRP A N 1
ATOM 1656 C CA . TRP A 1 207 ? -13.194 -10.363 -8.329 1.00 92.06 207 TRP A CA 1
ATOM 1657 C C . TRP A 1 207 ? -11.803 -10.971 -8.516 1.00 92.06 207 TRP A C 1
ATOM 1659 O O . TRP A 1 207 ? -10.914 -10.321 -9.066 1.00 92.06 207 TRP A O 1
ATOM 1669 N N . THR A 1 208 ? -11.621 -12.248 -8.168 1.00 88.75 208 THR A N 1
ATOM 1670 C CA . THR A 1 208 ? -10.373 -12.972 -8.423 1.00 88.75 208 THR A CA 1
ATOM 1671 C C . THR A 1 208 ? -10.032 -13.007 -9.908 1.00 88.75 208 THR A C 1
ATOM 1673 O O . THR A 1 208 ? -8.865 -12.847 -10.276 1.00 88.75 208 THR A O 1
ATOM 1676 N N . LYS A 1 209 ? -11.018 -13.208 -10.789 1.00 86.44 209 LYS A N 1
ATOM 1677 C CA . LYS A 1 209 ? -10.765 -13.221 -12.232 1.00 86.44 209 LYS A CA 1
ATOM 1678 C C . LYS A 1 209 ? -10.354 -11.838 -12.743 1.00 86.44 209 LYS A C 1
ATOM 1680 O O . LYS A 1 209 ? -9.399 -11.770 -13.513 1.00 86.44 209 LYS A O 1
ATOM 1685 N N . MET A 1 210 ? -11.006 -10.769 -12.277 1.00 89.50 210 MET A N 1
ATOM 1686 C CA . MET A 1 210 ? -10.651 -9.391 -12.643 1.00 89.50 210 MET A CA 1
ATOM 1687 C C . MET A 1 210 ? -9.206 -9.062 -12.268 1.00 89.50 210 MET A C 1
ATOM 1689 O O . MET A 1 210 ? -8.439 -8.631 -13.123 1.00 89.50 210 MET A O 1
ATOM 1693 N N . VAL A 1 211 ? -8.807 -9.340 -11.022 1.00 91.31 211 VAL A N 1
ATOM 1694 C CA . VAL A 1 211 ? -7.440 -9.063 -10.551 1.00 91.31 211 VAL A CA 1
ATOM 1695 C C . VAL A 1 211 ? -6.403 -9.827 -11.381 1.00 91.31 211 VAL A C 1
ATOM 1697 O O . VAL A 1 211 ? -5.414 -9.240 -11.812 1.00 91.31 211 VAL A O 1
ATOM 1700 N N . ASN A 1 212 ? -6.644 -11.110 -11.675 1.00 89.31 212 ASN A N 1
ATOM 1701 C CA . ASN A 1 212 ? -5.731 -11.909 -12.500 1.00 89.31 212 ASN A CA 1
ATOM 1702 C C . ASN A 1 212 ? -5.567 -11.346 -13.921 1.00 89.31 212 ASN A C 1
ATOM 1704 O O . ASN A 1 212 ? -4.455 -11.329 -14.446 1.00 89.31 212 ASN A O 1
ATOM 1708 N N . ILE A 1 213 ? -6.657 -10.888 -14.546 1.00 86.38 213 ILE A N 1
ATOM 1709 C CA . ILE A 1 213 ? -6.598 -10.252 -15.869 1.00 86.38 213 ILE A CA 1
ATOM 1710 C C . ILE A 1 213 ? -5.751 -8.979 -15.790 1.00 86.38 213 ILE A C 1
ATOM 1712 O O . ILE A 1 213 ? -4.828 -8.823 -16.590 1.00 86.38 213 ILE A O 1
ATOM 1716 N N . THR A 1 214 ? -5.996 -8.119 -14.796 1.00 88.94 214 THR A N 1
ATOM 1717 C CA . THR A 1 214 ? -5.211 -6.893 -14.592 1.00 88.94 214 THR A CA 1
ATOM 1718 C C . THR A 1 214 ? -3.725 -7.206 -14.421 1.00 88.94 214 THR A C 1
ATOM 1720 O O . THR A 1 214 ? -2.896 -6.606 -15.099 1.00 88.94 214 THR A O 1
ATOM 1723 N N . MET A 1 215 ? -3.366 -8.197 -13.600 1.00 88.75 215 MET A N 1
ATOM 1724 C CA . MET A 1 215 ? -1.971 -8.615 -13.414 1.00 88.75 215 MET A CA 1
ATOM 1725 C C . MET A 1 215 ? -1.288 -9.026 -14.728 1.00 88.75 215 MET A C 1
ATOM 1727 O O . MET A 1 215 ? -0.127 -8.684 -14.950 1.00 88.75 215 MET A O 1
ATOM 1731 N N . ILE A 1 216 ? -1.984 -9.765 -15.600 1.00 87.31 216 ILE A N 1
ATOM 1732 C CA . ILE A 1 216 ? -1.442 -10.216 -16.893 1.00 87.31 216 ILE A CA 1
ATOM 1733 C C . ILE A 1 216 ? -1.234 -9.024 -17.832 1.00 87.31 216 ILE A C 1
ATOM 1735 O O . ILE A 1 216 ? -0.141 -8.850 -18.376 1.00 87.31 216 ILE A O 1
ATOM 1739 N N . VAL A 1 217 ? -2.264 -8.189 -17.990 1.00 87.38 217 VAL A N 1
ATOM 1740 C CA . VAL A 1 217 ? -2.229 -7.021 -18.882 1.00 87.38 217 VAL A CA 1
ATOM 1741 C C . VAL A 1 217 ? -1.134 -6.046 -18.450 1.00 87.38 217 VAL A C 1
ATOM 1743 O O . VAL A 1 217 ? -0.346 -5.600 -19.281 1.00 87.38 217 VAL A O 1
ATOM 1746 N N . MET A 1 218 ? -1.012 -5.773 -17.149 1.00 86.44 218 MET A N 1
ATOM 1747 C CA . MET A 1 218 ? -0.009 -4.842 -16.631 1.00 86.44 218 MET A CA 1
ATOM 1748 C C . MET A 1 218 ? 1.423 -5.342 -16.778 1.00 86.44 218 MET A C 1
ATOM 1750 O O . MET A 1 218 ? 2.314 -4.543 -17.065 1.00 86.44 218 MET A O 1
ATOM 1754 N N . LYS A 1 219 ? 1.662 -6.652 -16.621 1.00 86.00 219 LYS A N 1
ATOM 1755 C CA . LYS A 1 219 ? 2.978 -7.243 -16.904 1.00 86.00 219 LYS A CA 1
ATOM 1756 C C . LYS A 1 219 ? 3.359 -7.034 -18.371 1.00 86.00 219 LYS A C 1
ATOM 1758 O O . LYS A 1 219 ? 4.464 -6.571 -18.633 1.00 86.00 219 LYS A O 1
ATOM 1763 N N . SER A 1 220 ? 2.430 -7.280 -19.300 1.00 86.69 220 SER A N 1
ATOM 1764 C CA . SER A 1 220 ? 2.659 -7.037 -20.731 1.00 86.69 220 SER A CA 1
ATOM 1765 C C . SER A 1 220 ? 2.922 -5.557 -21.033 1.00 86.69 220 SER A C 1
ATOM 1767 O O . SER A 1 220 ? 3.897 -5.235 -21.710 1.00 86.69 220 SER A O 1
ATOM 1769 N N . LEU A 1 221 ? 2.111 -4.645 -20.485 1.00 86.25 221 LEU A N 1
ATOM 1770 C CA . LEU A 1 221 ? 2.279 -3.203 -20.684 1.00 86.25 221 LEU A CA 1
ATOM 1771 C C . LEU A 1 221 ? 3.627 -2.705 -20.149 1.00 86.25 221 LEU A C 1
ATOM 1773 O O . LEU A 1 221 ? 4.323 -1.958 -20.832 1.00 86.25 221 LEU A O 1
ATOM 1777 N N . ARG A 1 222 ? 4.029 -3.145 -18.950 1.00 87.69 222 ARG A N 1
ATOM 1778 C CA . ARG A 1 222 ? 5.342 -2.827 -18.369 1.00 87.69 222 ARG A CA 1
ATOM 1779 C C . ARG A 1 222 ? 6.475 -3.214 -19.318 1.00 87.69 222 ARG A C 1
ATOM 1781 O O . ARG A 1 222 ? 7.400 -2.429 -19.508 1.00 87.69 222 ARG A O 1
ATOM 1788 N N . ASP A 1 223 ? 6.413 -4.411 -19.893 1.00 87.56 223 ASP A N 1
ATOM 1789 C CA . ASP A 1 223 ? 7.474 -4.921 -20.762 1.00 87.56 223 ASP A CA 1
ATOM 1790 C C . ASP A 1 223 ? 7.545 -4.127 -22.077 1.00 87.56 223 ASP A C 1
ATOM 1792 O O . ASP A 1 223 ? 8.639 -3.766 -22.514 1.00 87.56 223 ASP A O 1
ATOM 1796 N N . GLN A 1 224 ? 6.393 -3.741 -22.637 1.00 86.38 224 GLN A N 1
ATOM 1797 C CA . GLN A 1 224 ? 6.313 -2.844 -23.797 1.00 86.38 224 GLN A CA 1
ATOM 1798 C C . GLN A 1 224 ? 6.891 -1.449 -23.497 1.00 86.38 224 GLN A C 1
ATOM 1800 O O . GLN A 1 224 ? 7.711 -0.939 -24.263 1.00 86.38 224 GLN A O 1
ATOM 1805 N N . VAL A 1 225 ? 6.528 -0.846 -22.358 1.00 83.44 225 VAL A N 1
ATOM 1806 C CA . VAL A 1 225 ? 7.062 0.462 -21.933 1.00 83.44 225 VAL A CA 1
ATOM 1807 C C . VAL A 1 225 ? 8.573 0.386 -21.709 1.00 83.44 225 VAL A C 1
ATOM 1809 O O . VAL A 1 225 ? 9.306 1.265 -22.156 1.00 83.44 225 VAL A O 1
ATOM 1812 N N . ASN A 1 226 ? 9.069 -0.680 -21.080 1.00 85.50 226 ASN A N 1
ATOM 1813 C CA . ASN A 1 226 ? 10.503 -0.875 -20.864 1.00 85.50 226 ASN A CA 1
ATOM 1814 C C . ASN A 1 226 ? 11.274 -1.055 -22.178 1.00 85.50 226 ASN A C 1
ATOM 1816 O O . ASN A 1 226 ? 12.376 -0.520 -22.311 1.00 85.50 226 ASN A O 1
ATOM 1820 N N . ALA A 1 227 ? 10.702 -1.751 -23.165 1.00 87.75 227 ALA A N 1
ATOM 1821 C CA . ALA A 1 227 ? 11.288 -1.853 -24.500 1.00 87.75 227 ALA A CA 1
ATOM 1822 C C . ALA A 1 227 ? 11.378 -0.477 -25.181 1.00 87.75 227 ALA A C 1
ATOM 1824 O O . ALA A 1 227 ? 12.434 -0.112 -25.701 1.00 87.75 227 ALA A O 1
ATOM 1825 N N . TYR A 1 228 ? 10.313 0.324 -25.099 1.00 87.00 228 TYR A N 1
ATOM 1826 C CA . TYR A 1 228 ? 10.301 1.692 -25.618 1.00 87.00 228 TYR A CA 1
ATOM 1827 C C . TYR A 1 228 ? 11.348 2.592 -24.936 1.00 87.00 228 TYR A C 1
ATOM 1829 O O . TYR A 1 228 ? 12.127 3.264 -25.617 1.00 87.00 228 TYR A O 1
ATOM 1837 N N . LEU A 1 229 ? 11.423 2.572 -23.599 1.00 80.50 229 LEU A N 1
ATOM 1838 C CA . LEU A 1 229 ? 12.408 3.349 -22.835 1.00 80.50 229 LEU A CA 1
ATOM 1839 C C . LEU A 1 229 ? 13.844 2.964 -23.198 1.00 80.50 229 LEU A C 1
ATOM 1841 O O . LEU A 1 229 ? 14.700 3.845 -23.295 1.00 80.50 229 LEU A O 1
ATOM 1845 N N . ARG A 1 230 ? 14.101 1.675 -23.444 1.00 84.12 230 ARG A N 1
ATOM 1846 C CA . ARG A 1 230 ? 15.410 1.184 -23.884 1.00 84.12 230 ARG A CA 1
ATOM 1847 C C . ARG A 1 230 ? 15.788 1.728 -25.260 1.00 84.12 230 ARG A C 1
ATOM 1849 O O . ARG A 1 230 ? 16.917 2.179 -25.431 1.00 84.12 230 ARG A O 1
ATOM 1856 N N . ILE A 1 231 ? 14.857 1.718 -26.218 1.00 82.50 231 ILE A N 1
ATOM 1857 C CA . ILE A 1 231 ? 15.082 2.267 -27.567 1.00 82.50 231 ILE A CA 1
ATOM 1858 C C . ILE A 1 231 ? 15.401 3.764 -27.485 1.00 82.50 231 ILE A C 1
ATOM 1860 O O . ILE A 1 231 ? 16.339 4.230 -28.124 1.00 82.50 231 ILE A O 1
ATOM 1864 N N . LYS A 1 232 ? 14.657 4.520 -26.669 1.00 79.50 232 LYS A N 1
ATOM 1865 C CA . LYS A 1 232 ? 14.842 5.974 -26.553 1.00 79.50 232 LYS A CA 1
ATOM 1866 C C . LYS A 1 232 ? 16.112 6.376 -25.808 1.00 79.50 232 LYS A C 1
ATOM 1868 O O . LYS A 1 232 ? 16.760 7.334 -26.213 1.00 79.50 232 LYS A O 1
ATOM 1873 N N . ASN A 1 233 ? 16.481 5.661 -24.746 1.00 76.38 233 ASN A N 1
ATOM 1874 C CA . ASN A 1 233 ? 17.609 6.053 -23.897 1.00 76.38 233 ASN A CA 1
ATOM 1875 C C . ASN A 1 233 ? 18.920 5.333 -24.230 1.00 76.38 233 ASN A C 1
ATOM 1877 O O . ASN A 1 233 ? 19.952 5.689 -23.674 1.00 76.38 233 ASN A O 1
ATOM 1881 N N . SER A 1 234 ? 18.909 4.313 -25.099 1.00 78.19 234 SER A N 1
ATOM 1882 C CA . SER A 1 234 ? 20.076 3.454 -25.392 1.00 78.19 234 SER A CA 1
ATOM 1883 C C . SER A 1 234 ? 20.694 2.760 -24.161 1.00 78.19 234 SER A C 1
ATOM 1885 O O . SER A 1 234 ? 21.775 2.175 -24.237 1.00 78.19 234 SER A O 1
ATOM 1887 N N . THR A 1 235 ? 20.015 2.789 -23.012 1.00 75.56 235 THR A N 1
ATOM 1888 C CA . THR A 1 235 ? 20.452 2.177 -21.751 1.00 75.56 235 THR A CA 1
ATOM 1889 C C . THR A 1 235 ? 19.292 1.429 -21.090 1.00 75.56 235 THR A C 1
ATOM 1891 O O . THR A 1 235 ? 18.129 1.599 -21.459 1.00 75.56 235 THR A O 1
ATOM 1894 N N . PHE A 1 236 ? 19.608 0.562 -20.125 1.00 80.06 236 PHE A N 1
ATOM 1895 C CA . PHE A 1 236 ? 18.629 -0.270 -19.409 1.00 80.06 236 PHE A CA 1
ATOM 1896 C C . PHE A 1 236 ? 18.325 0.225 -17.983 1.00 80.06 236 PHE A C 1
ATOM 1898 O O . PHE A 1 236 ? 17.569 -0.425 -17.257 1.00 80.06 236 PHE A O 1
ATOM 1905 N N . TYR A 1 237 ? 18.912 1.351 -17.559 1.00 78.56 237 TYR A N 1
ATOM 1906 C CA . TYR A 1 237 ? 18.764 1.853 -16.187 1.00 78.56 237 TYR A CA 1
ATOM 1907 C C . TYR A 1 237 ? 17.374 2.438 -15.935 1.00 78.56 237 TYR A C 1
ATOM 1909 O O . TYR A 1 237 ? 16.806 2.241 -14.861 1.00 78.56 237 TYR A O 1
ATOM 1917 N N . LEU A 1 238 ? 16.786 3.103 -16.934 1.00 80.75 238 LEU A N 1
ATOM 1918 C CA . LEU A 1 238 ? 15.441 3.652 -16.827 1.00 80.75 238 LEU A CA 1
ATOM 1919 C C . LEU A 1 238 ? 14.396 2.576 -17.156 1.00 80.75 238 LEU A C 1
ATOM 1921 O O . LEU A 1 238 ? 14.148 2.267 -18.320 1.00 80.75 238 LEU A O 1
ATOM 1925 N N . LYS A 1 239 ? 13.783 2.008 -16.114 1.00 81.69 239 LYS A N 1
ATOM 1926 C CA . LYS A 1 239 ? 12.756 0.965 -16.235 1.00 81.69 239 LYS A CA 1
ATOM 1927 C C . LYS A 1 239 ? 11.591 1.178 -15.274 1.00 81.69 239 LYS A C 1
ATOM 1929 O O . LYS A 1 239 ? 11.773 1.604 -14.132 1.00 81.69 239 LYS A O 1
ATOM 1934 N N . MET A 1 240 ? 10.405 0.814 -15.737 1.00 80.25 240 MET A N 1
ATOM 1935 C CA . MET A 1 240 ? 9.185 0.709 -14.953 1.00 80.25 240 MET A CA 1
ATOM 1936 C C . MET A 1 240 ? 9.139 -0.638 -14.232 1.00 80.25 240 MET A C 1
ATOM 1938 O O . MET A 1 240 ? 9.434 -1.695 -14.800 1.00 80.25 240 MET A O 1
ATOM 1942 N N . ALA A 1 241 ? 8.722 -0.589 -12.977 1.00 73.75 241 ALA A N 1
ATOM 1943 C CA . ALA A 1 241 ? 8.324 -1.715 -12.167 1.00 73.75 241 ALA A CA 1
ATOM 1944 C C . ALA A 1 241 ? 6.801 -1.700 -11.992 1.00 73.75 241 ALA A C 1
ATOM 1946 O O . ALA A 1 241 ? 6.162 -0.656 -11.869 1.00 73.75 241 ALA A O 1
ATOM 1947 N N . TYR A 1 242 ? 6.245 -2.904 -11.986 1.00 75.50 242 TYR A N 1
ATOM 1948 C CA . TYR A 1 242 ? 4.904 -3.180 -11.500 1.00 75.50 242 TYR A CA 1
ATOM 1949 C C . TYR A 1 242 ? 5.089 -3.843 -10.135 1.00 75.50 242 TYR A C 1
ATOM 1951 O O . TYR A 1 242 ? 5.849 -4.813 -10.049 1.00 75.50 242 TYR A O 1
ATOM 1959 N N . GLU A 1 243 ? 4.453 -3.307 -9.097 1.00 71.31 243 GLU A N 1
ATOM 1960 C CA . GLU A 1 243 ? 4.578 -3.823 -7.729 1.00 71.31 243 GLU A CA 1
ATOM 1961 C C . GLU A 1 243 ? 3.342 -4.648 -7.355 1.00 71.31 243 GLU A C 1
ATOM 1963 O O . GLU A 1 243 ? 3.462 -5.839 -7.075 1.00 71.31 243 GLU A O 1
ATOM 1968 N N . GLU A 1 244 ? 2.150 -4.056 -7.440 1.00 85.56 244 GLU A N 1
ATOM 1969 C CA . GLU A 1 244 ? 0.914 -4.686 -6.970 1.00 85.56 244 GLU A CA 1
ATOM 1970 C C . GLU A 1 244 ? -0.344 -4.165 -7.691 1.00 85.56 244 GLU A C 1
ATOM 1972 O O . GLU A 1 244 ? -0.352 -3.111 -8.340 1.00 85.56 244 GLU A O 1
ATOM 1977 N N . VAL A 1 245 ? -1.432 -4.923 -7.559 1.00 90.50 245 VAL A N 1
ATOM 1978 C CA . VAL A 1 245 ? -2.800 -4.500 -7.875 1.00 90.50 245 VAL A CA 1
ATOM 1979 C C . VAL A 1 245 ? -3.549 -4.303 -6.564 1.00 90.50 245 VAL A C 1
ATOM 1981 O O . VAL A 1 245 ? -3.595 -5.209 -5.739 1.00 90.50 245 VAL A O 1
ATOM 1984 N N . LEU A 1 246 ? -4.162 -3.138 -6.390 1.00 93.56 246 LEU A N 1
ATOM 1985 C CA . LEU A 1 246 ? -5.023 -2.817 -5.261 1.00 93.56 246 LEU A CA 1
ATOM 1986 C C . LEU A 1 246 ? -6.482 -3.071 -5.633 1.00 93.56 246 LEU A C 1
ATOM 1988 O O . LEU A 1 246 ? -6.998 -2.466 -6.580 1.00 93.56 246 LEU A O 1
ATOM 1992 N N . PHE A 1 247 ? -7.150 -3.964 -4.900 1.00 94.06 247 PHE A N 1
ATOM 1993 C CA . PHE A 1 247 ? -8.579 -4.201 -5.070 1.00 94.06 247 PHE A CA 1
ATOM 1994 C C . PHE A 1 247 ? -9.221 -4.937 -3.879 1.00 94.06 247 PHE A C 1
ATOM 1996 O O . PHE A 1 247 ? -8.790 -6.038 -3.554 1.00 94.06 247 PHE A O 1
ATOM 2003 N N . PRO A 1 248 ? -10.295 -4.414 -3.262 1.00 94.56 248 PRO A N 1
ATOM 2004 C CA . PRO A 1 248 ? -10.821 -3.056 -3.399 1.00 94.56 248 PRO A CA 1
ATOM 2005 C C . PRO A 1 248 ? -9.833 -2.013 -2.850 1.00 94.56 248 PRO A C 1
ATOM 2007 O O . PRO A 1 248 ? -8.834 -2.350 -2.209 1.00 94.56 248 PRO A O 1
ATOM 2010 N N . VAL A 1 249 ? -10.093 -0.738 -3.132 1.00 94.31 249 VAL A N 1
ATOM 2011 C CA . VAL A 1 249 ? -9.240 0.381 -2.701 1.00 94.31 249 VAL A CA 1
ATOM 2012 C C . VAL A 1 249 ? -10.087 1.599 -2.358 1.00 94.31 249 VAL A C 1
ATOM 2014 O O . VAL A 1 249 ? -11.111 1.843 -2.983 1.00 94.31 249 VAL A O 1
ATOM 2017 N N . CYS A 1 250 ? -9.681 2.367 -1.353 1.00 94.56 250 CYS A N 1
ATOM 2018 C CA . CYS A 1 250 ? -10.347 3.589 -0.928 1.00 94.56 250 CYS A CA 1
ATOM 2019 C C . CYS A 1 250 ? -9.396 4.784 -1.002 1.00 94.56 250 CYS A C 1
ATOM 2021 O O . CYS A 1 250 ? -8.343 4.791 -0.360 1.00 94.56 250 CYS A O 1
ATOM 2023 N N . PHE A 1 251 ? -9.798 5.830 -1.723 1.00 93.12 251 PHE A N 1
ATOM 2024 C CA . PHE A 1 251 ? -9.075 7.101 -1.787 1.00 93.12 251 PHE A CA 1
ATOM 2025 C C . PHE A 1 251 ? -9.733 8.139 -0.885 1.00 93.12 251 PHE A C 1
ATOM 2027 O O . PHE A 1 251 ? -10.920 8.434 -1.013 1.00 93.12 251 PHE A O 1
ATOM 2034 N N . THR A 1 252 ? -8.950 8.745 0.005 1.00 90.38 252 THR A N 1
ATOM 2035 C CA . THR A 1 252 ? -9.423 9.806 0.911 1.00 90.38 252 THR A CA 1
ATOM 2036 C C . THR A 1 252 ? -8.858 11.176 0.531 1.00 90.38 252 THR A C 1
ATOM 2038 O O . THR A 1 252 ? -9.464 12.216 0.805 1.00 90.38 252 THR A O 1
ATOM 2041 N N . GLY A 1 253 ? -7.730 11.207 -0.182 1.00 87.25 253 GLY A N 1
ATOM 2042 C CA . GLY A 1 253 ? -7.126 12.433 -0.690 1.00 87.25 253 GLY A CA 1
ATOM 2043 C C . GLY A 1 253 ? -5.825 12.193 -1.449 1.00 87.25 253 GLY A C 1
ATOM 2044 O O . GLY A 1 253 ? -5.412 11.059 -1.686 1.00 87.25 253 GLY A O 1
ATOM 2045 N N . LYS A 1 254 ? -5.149 13.282 -1.835 1.00 82.75 254 LYS A N 1
ATOM 2046 C CA . LYS A 1 254 ? -3.866 13.211 -2.552 1.00 82.75 254 LYS A CA 1
ATOM 2047 C C . LYS A 1 254 ? -2.846 12.424 -1.727 1.00 82.75 254 LYS A C 1
ATOM 2049 O O . LYS A 1 254 ? -2.520 12.837 -0.619 1.00 82.75 254 LYS A O 1
ATOM 2054 N N . LYS A 1 255 ? -2.341 11.315 -2.281 1.00 82.12 255 LYS A N 1
ATOM 2055 C CA . LYS A 1 255 ? -1.418 10.378 -1.606 1.00 82.12 255 LYS A CA 1
ATOM 2056 C C . LYS A 1 255 ? -1.967 9.783 -0.295 1.00 82.12 255 LYS A C 1
ATOM 2058 O O . LYS A 1 255 ? -1.179 9.323 0.527 1.00 82.12 255 LYS A O 1
ATOM 2063 N N . LYS A 1 256 ? -3.291 9.799 -0.108 1.00 89.69 256 LYS A N 1
ATOM 2064 C CA . LYS A 1 256 ? -3.982 9.233 1.054 1.00 89.69 256 LYS A CA 1
ATOM 2065 C C . LYS A 1 256 ? -4.970 8.174 0.588 1.00 89.69 256 LYS A C 1
ATOM 2067 O O . LYS A 1 256 ? -6.042 8.509 0.078 1.00 89.69 256 LYS A O 1
ATOM 2072 N N . TYR A 1 257 ? -4.579 6.913 0.701 1.00 92.44 257 TYR A N 1
ATOM 2073 C CA . TYR A 1 257 ? -5.398 5.784 0.273 1.00 92.44 257 TYR A CA 1
ATOM 2074 C C . TYR A 1 257 ? -5.026 4.502 1.010 1.00 92.44 257 TYR A C 1
ATOM 2076 O O . TYR A 1 257 ? -3.912 4.366 1.519 1.00 92.44 257 TYR A O 1
ATOM 2084 N N . PHE A 1 258 ? -5.970 3.572 1.065 1.00 94.62 258 PHE A N 1
ATOM 2085 C CA . PHE A 1 258 ? -5.767 2.240 1.621 1.00 94.62 258 PHE A CA 1
ATOM 2086 C C . PHE A 1 258 ? -6.515 1.197 0.793 1.00 94.62 258 PHE A C 1
ATOM 2088 O O . PHE A 1 258 ? -7.492 1.526 0.124 1.00 94.62 258 PHE A O 1
ATOM 2095 N N . GLY A 1 259 ? -6.046 -0.045 0.788 1.00 94.44 259 GLY A N 1
ATOM 2096 C CA . GLY A 1 259 ? -6.568 -1.084 -0.093 1.00 94.44 259 GLY A CA 1
ATOM 2097 C C . GLY A 1 259 ? -6.116 -2.482 0.294 1.00 94.44 259 GLY A C 1
ATOM 2098 O O . GLY A 1 259 ? -5.258 -2.659 1.158 1.00 94.44 259 GLY A O 1
ATOM 2099 N N . ILE A 1 260 ? -6.664 -3.481 -0.389 1.00 94.25 260 ILE A N 1
ATOM 2100 C CA . ILE A 1 260 ? -6.110 -4.836 -0.368 1.00 94.25 260 ILE A CA 1
ATOM 2101 C C . ILE A 1 260 ? -5.110 -4.954 -1.511 1.00 94.25 260 ILE A C 1
ATOM 2103 O O . ILE A 1 260 ? -5.487 -4.777 -2.669 1.00 94.25 260 ILE A O 1
ATOM 2107 N N . SER A 1 261 ? -3.852 -5.264 -1.198 1.00 92.81 261 SER A N 1
ATOM 2108 C CA . SER A 1 261 ? -2.836 -5.510 -2.215 1.00 92.81 261 SER A CA 1
ATOM 2109 C C . SER A 1 261 ? -2.820 -6.956 -2.695 1.00 92.81 261 SER A C 1
ATOM 2111 O O . SER A 1 261 ? -3.035 -7.923 -1.957 1.00 92.81 261 SER A O 1
ATOM 2113 N N . HIS A 1 262 ? -2.554 -7.098 -3.986 1.00 90.62 262 HIS A N 1
ATOM 2114 C CA . HIS A 1 262 ? -2.376 -8.363 -4.667 1.00 90.62 262 HIS A CA 1
ATOM 2115 C C . HIS A 1 262 ? -1.089 -8.304 -5.490 1.00 90.62 262 HIS A C 1
ATOM 2117 O O . HIS A 1 262 ? -0.989 -7.561 -6.468 1.00 90.62 262 HIS A O 1
ATOM 2123 N N . GLU A 1 263 ? -0.110 -9.108 -5.093 1.00 84.38 263 GLU A N 1
ATOM 2124 C CA . GLU A 1 263 ? 1.203 -9.185 -5.738 1.00 84.38 263 GLU A CA 1
ATOM 2125 C C . GLU A 1 263 ? 1.238 -10.358 -6.737 1.00 84.38 263 GLU A C 1
ATOM 2127 O O . GLU A 1 263 ? 0.778 -10.243 -7.872 1.00 84.38 263 GLU A O 1
ATOM 2132 N N . ASP A 1 264 ? 1.741 -11.520 -6.308 1.00 78.00 264 ASP A N 1
ATOM 2133 C CA . ASP A 1 264 ? 1.823 -12.737 -7.126 1.00 78.00 264 ASP A CA 1
ATOM 2134 C C . ASP A 1 264 ? 0.533 -13.563 -7.114 1.00 78.00 264 ASP A C 1
ATOM 2136 O O . ASP A 1 264 ? 0.243 -14.302 -8.058 1.00 78.00 264 ASP A O 1
ATOM 2140 N N . VAL A 1 265 ? -0.205 -13.501 -6.005 1.00 81.50 265 VAL A N 1
ATOM 2141 C CA . VAL A 1 265 ? -1.385 -14.325 -5.745 1.00 81.50 265 VAL A CA 1
ATOM 2142 C C . VAL A 1 265 ? -2.505 -13.427 -5.250 1.00 81.50 265 VAL A C 1
ATOM 2144 O O . VAL A 1 265 ? -2.308 -12.613 -4.350 1.00 81.50 265 VAL A O 1
ATOM 2147 N N . VAL A 1 266 ? -3.698 -13.609 -5.816 1.00 87.62 266 VAL A N 1
ATOM 2148 C CA . VAL A 1 266 ? -4.904 -12.927 -5.342 1.00 87.62 266 VAL A CA 1
ATOM 2149 C C . VAL A 1 266 ? -5.223 -13.374 -3.916 1.00 87.62 266 VAL A C 1
ATOM 2151 O O . VAL A 1 266 ? -5.387 -14.568 -3.658 1.00 87.62 266 VAL A O 1
ATOM 2154 N N . ASN A 1 267 ? -5.347 -12.410 -3.004 1.00 88.56 267 ASN A N 1
ATOM 2155 C CA . ASN A 1 267 ? -5.715 -12.653 -1.614 1.00 88.56 267 ASN A CA 1
ATOM 2156 C C . ASN A 1 267 ? -6.615 -11.534 -1.070 1.00 88.56 267 ASN A C 1
ATOM 2158 O O . ASN A 1 267 ? -6.121 -10.469 -0.720 1.00 88.56 267 ASN A O 1
ATOM 2162 N N . PHE A 1 268 ? -7.920 -11.792 -0.955 1.00 89.75 268 PHE A N 1
ATOM 2163 C CA . PHE A 1 268 ? -8.886 -10.861 -0.346 1.00 89.75 268 PHE A CA 1
ATOM 2164 C C . PHE A 1 268 ? -8.919 -10.915 1.187 1.00 89.75 268 PHE A C 1
ATOM 2166 O O . PHE A 1 268 ? -9.745 -10.257 1.813 1.00 89.75 268 PHE A O 1
ATOM 2173 N N . ARG A 1 269 ? -8.049 -11.719 1.805 1.00 89.12 269 ARG A N 1
ATOM 2174 C CA . ARG A 1 269 ? -7.903 -11.830 3.260 1.00 89.12 269 ARG A CA 1
ATOM 2175 C C . ARG A 1 269 ? -6.421 -11.700 3.624 1.00 89.12 269 ARG A C 1
ATOM 2177 O O . ARG A 1 269 ? -5.793 -12.691 4.011 1.00 89.12 269 ARG A O 1
ATOM 2184 N N . PRO A 1 270 ? -5.810 -10.527 3.382 1.00 88.31 270 PRO A N 1
ATOM 2185 C CA . PRO A 1 270 ? -4.433 -10.291 3.790 1.00 88.31 270 PRO A CA 1
ATOM 2186 C C . PRO A 1 270 ? -4.338 -10.215 5.320 1.00 88.31 270 PRO A C 1
ATOM 2188 O O . PRO A 1 270 ? -5.343 -10.029 6.000 1.00 88.31 270 PRO A O 1
ATOM 2191 N N . ASN A 1 271 ? -3.125 -10.353 5.855 1.00 84.38 271 ASN A N 1
ATOM 2192 C CA . ASN A 1 271 ? -2.881 -10.095 7.278 1.00 84.38 271 ASN A CA 1
ATOM 2193 C C . ASN A 1 271 ? -2.866 -8.589 7.572 1.00 84.38 271 ASN A C 1
ATOM 2195 O O . ASN A 1 271 ? -3.289 -8.174 8.642 1.00 84.38 271 ASN A O 1
ATOM 2199 N N . ASP A 1 272 ? -2.408 -7.794 6.603 1.00 86.88 272 ASP A N 1
ATOM 2200 C CA . ASP A 1 272 ? -2.207 -6.355 6.724 1.00 86.88 272 ASP A CA 1
ATOM 2201 C C . ASP A 1 272 ? -2.835 -5.641 5.522 1.00 86.88 272 ASP A C 1
ATOM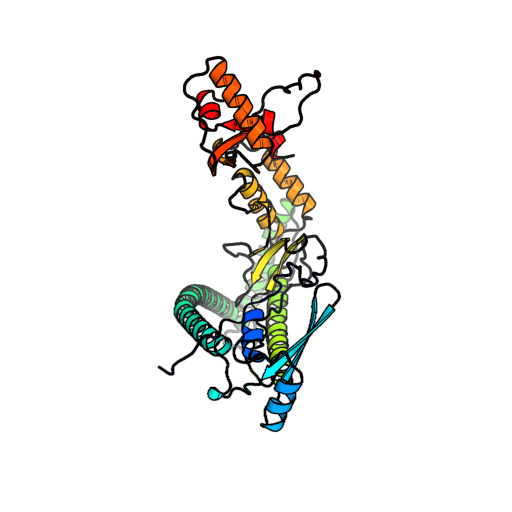 2203 O O . ASP A 1 272 ? -2.785 -6.142 4.394 1.00 86.88 272 ASP A O 1
ATOM 2207 N N . LEU A 1 273 ? -3.412 -4.460 5.752 1.00 90.69 273 LEU A N 1
ATOM 2208 C CA . LEU A 1 273 ? -3.913 -3.604 4.679 1.00 90.69 273 LEU A CA 1
ATOM 2209 C C . LEU A 1 273 ? -2.782 -2.787 4.061 1.00 90.69 273 LEU A C 1
ATOM 2211 O O . LEU A 1 273 ? -1.882 -2.299 4.748 1.00 90.69 273 LEU A O 1
ATOM 2215 N N . PHE A 1 274 ? -2.883 -2.561 2.756 1.00 90.19 274 PHE A N 1
ATOM 2216 C CA . PHE A 1 274 ? -2.040 -1.591 2.088 1.00 90.19 274 PHE A CA 1
ATOM 2217 C C . PHE A 1 274 ? -2.483 -0.183 2.476 1.00 90.19 274 PHE A C 1
ATOM 2219 O O . PHE A 1 274 ? -3.666 0.139 2.377 1.00 90.19 274 PHE A O 1
ATOM 2226 N N . MET A 1 275 ? -1.553 0.673 2.895 1.00 90.69 275 MET A N 1
ATOM 2227 C CA . MET A 1 275 ? -1.858 2.034 3.338 1.00 90.69 275 MET A CA 1
ATOM 2228 C C . MET A 1 275 ? -0.788 3.011 2.861 1.00 90.69 275 MET A C 1
ATOM 2230 O O . MET A 1 275 ? 0.408 2.782 3.034 1.00 90.69 275 MET A O 1
ATOM 2234 N N . ARG A 1 276 ? -1.215 4.157 2.324 1.00 87.62 276 ARG A N 1
ATOM 2235 C CA . ARG A 1 276 ? -0.345 5.306 2.059 1.00 87.62 276 ARG A CA 1
ATOM 2236 C C . ARG A 1 276 ? -0.947 6.577 2.619 1.00 87.62 276 ARG A C 1
ATOM 2238 O O . ARG A 1 276 ? -2.088 6.909 2.323 1.00 87.62 276 ARG A O 1
ATOM 2245 N N . GLY A 1 277 ? -0.153 7.291 3.418 1.00 83.12 277 GLY A N 1
ATOM 2246 C CA . GLY A 1 277 ? -0.459 8.650 3.873 1.00 83.12 277 GLY A CA 1
ATOM 2247 C C . GLY A 1 277 ? -1.714 8.793 4.738 1.00 83.12 277 GLY A C 1
ATOM 2248 O O . GLY A 1 277 ? -2.187 9.914 4.917 1.00 83.12 277 GLY A O 1
ATOM 2249 N N . ILE A 1 278 ? -2.262 7.693 5.261 1.00 85.50 278 ILE A N 1
ATOM 2250 C CA . ILE A 1 278 ? -3.427 7.717 6.144 1.00 85.50 278 ILE A CA 1
ATOM 2251 C C . ILE A 1 278 ? -3.002 8.265 7.505 1.00 85.50 278 ILE A C 1
ATOM 2253 O O . ILE A 1 278 ? -2.174 7.675 8.197 1.00 85.50 278 ILE A O 1
ATOM 2257 N N . ASP A 1 279 ? -3.549 9.427 7.867 1.00 79.19 279 ASP A N 1
ATOM 2258 C CA . ASP A 1 279 ? -3.121 10.147 9.064 1.00 79.19 279 ASP A CA 1
ATOM 2259 C C . ASP A 1 279 ? -3.446 9.383 10.343 1.00 79.19 279 ASP A C 1
ATOM 2261 O O . ASP A 1 279 ? -2.619 9.417 11.243 1.00 79.19 279 ASP A O 1
ATOM 2265 N N . THR A 1 280 ? -4.575 8.661 10.403 1.00 71.31 280 THR A N 1
ATOM 2266 C CA . THR A 1 280 ? -5.036 7.911 11.590 1.00 71.31 280 THR A CA 1
ATOM 2267 C C . THR A 1 280 ? -4.056 6.830 12.043 1.00 71.31 280 THR A C 1
ATOM 2269 O O . THR A 1 280 ? -3.998 6.530 13.230 1.00 71.31 280 THR A O 1
ATOM 2272 N N . MET A 1 281 ? -3.222 6.323 11.134 1.00 69.31 281 MET A N 1
ATOM 2273 C CA . MET A 1 281 ? -2.273 5.233 11.385 1.00 69.31 281 MET A CA 1
ATOM 2274 C C . MET A 1 281 ? -0.855 5.713 11.715 1.00 69.31 281 MET A C 1
ATOM 2276 O O . MET A 1 281 ? 0.073 4.909 11.811 1.00 69.31 281 MET A O 1
ATOM 2280 N N . LYS A 1 282 ? -0.647 7.025 11.877 1.00 72.38 282 LYS A N 1
ATOM 2281 C CA . LYS A 1 282 ? 0.643 7.561 12.322 1.00 72.38 282 LYS A CA 1
ATOM 2282 C C . LYS A 1 282 ? 0.864 7.256 13.802 1.00 72.38 282 LYS A C 1
ATOM 2284 O O . LYS A 1 282 ? -0.046 7.386 14.613 1.00 72.38 282 LYS A O 1
ATOM 2289 N N . GLN A 1 283 ? 2.111 6.947 14.153 1.00 57.25 283 GLN A N 1
ATOM 2290 C CA . GLN A 1 283 ? 2.547 6.591 15.513 1.00 57.25 283 GLN A CA 1
ATOM 2291 C C . GLN A 1 283 ? 2.284 7.683 16.571 1.00 57.25 283 GLN A C 1
ATOM 2293 O O . GLN A 1 283 ? 2.370 7.422 17.763 1.00 57.25 283 GLN A O 1
ATOM 2298 N N . GLU A 1 284 ? 1.995 8.913 16.144 1.00 61.09 284 GLU A N 1
ATOM 2299 C CA . GLU A 1 284 ? 1.774 10.067 17.022 1.00 61.09 284 GLU A CA 1
ATOM 2300 C C . GLU A 1 284 ? 0.306 10.234 17.462 1.00 61.09 284 GLU A C 1
ATOM 2302 O O . GLU A 1 284 ? 0.005 11.146 18.231 1.00 61.09 284 GLU A O 1
ATOM 2307 N N . ASN A 1 285 ? -0.604 9.370 16.998 1.00 66.12 285 ASN A N 1
ATOM 2308 C CA . ASN A 1 285 ? -2.021 9.418 17.364 1.00 66.12 285 ASN A CA 1
ATOM 2309 C C . ASN A 1 285 ? -2.366 8.517 18.552 1.00 66.12 285 ASN A C 1
ATOM 2311 O O . ASN A 1 285 ? -1.651 7.569 18.866 1.00 66.12 285 ASN A O 1
ATOM 2315 N N . PHE A 1 286 ? -3.523 8.797 19.153 1.00 75.69 286 PHE A N 1
ATOM 2316 C CA . PHE A 1 286 ? -4.142 7.972 20.186 1.00 75.69 286 PHE A CA 1
ATOM 2317 C C . PHE A 1 286 ? -4.417 6.550 19.683 1.00 75.69 286 PHE A C 1
ATOM 2319 O O . PHE A 1 286 ? -4.872 6.356 18.550 1.00 75.69 286 PHE A O 1
ATOM 2326 N N . ASP A 1 287 ? -4.247 5.565 20.560 1.00 81.69 287 ASP A N 1
ATOM 2327 C CA . ASP A 1 287 ? -4.589 4.170 20.269 1.00 81.69 287 ASP A CA 1
ATOM 2328 C C . ASP A 1 287 ? -6.069 4.002 19.905 1.00 81.69 287 ASP A C 1
ATOM 2330 O O . ASP A 1 287 ? -6.397 3.201 19.029 1.00 81.69 287 ASP A O 1
ATOM 2334 N N . LEU A 1 288 ? -6.952 4.814 20.498 1.00 84.50 288 LEU A N 1
ATOM 2335 C CA . LEU A 1 288 ? -8.358 4.930 20.112 1.00 84.50 288 LEU A CA 1
ATOM 2336 C C . LEU A 1 288 ? -8.531 5.247 18.617 1.00 84.50 288 LEU A C 1
ATOM 2338 O O . LEU A 1 288 ? -9.266 4.556 17.911 1.00 84.50 288 LEU A O 1
ATOM 2342 N N . PHE A 1 289 ? -7.838 6.276 18.122 1.00 82.88 289 PHE A N 1
ATOM 2343 C CA . PHE A 1 289 ? -7.928 6.716 16.725 1.00 82.88 289 PHE A CA 1
ATOM 2344 C C . PHE A 1 289 ? -7.423 5.644 15.763 1.00 82.88 289 PHE A C 1
ATOM 2346 O O . PHE A 1 289 ? -8.010 5.441 14.698 1.00 82.88 289 PHE A O 1
ATOM 2353 N N . ARG A 1 290 ? -6.358 4.935 16.150 1.00 85.88 290 ARG A N 1
ATOM 2354 C CA . ARG A 1 290 ? -5.849 3.790 15.394 1.00 85.88 290 ARG A CA 1
ATOM 2355 C C . ARG A 1 290 ? -6.871 2.659 15.360 1.00 85.88 290 ARG A C 1
ATOM 2357 O O . ARG A 1 290 ? -7.182 2.181 14.279 1.00 85.88 290 ARG A O 1
ATOM 2364 N N . PHE A 1 291 ? -7.447 2.290 16.503 1.00 88.19 291 PHE A N 1
ATOM 2365 C CA . PHE A 1 291 ? -8.446 1.223 16.586 1.00 88.19 291 PHE A CA 1
ATOM 2366 C C . PHE A 1 291 ? -9.683 1.518 15.725 1.00 88.19 291 PHE A C 1
ATOM 2368 O O . PHE A 1 291 ? -10.118 0.671 14.944 1.00 88.19 291 PHE A O 1
ATOM 2375 N N . ILE A 1 292 ? -10.248 2.726 15.837 1.00 90.06 292 ILE A N 1
ATOM 2376 C CA . ILE A 1 292 ? -11.408 3.140 15.033 1.00 90.06 292 ILE A CA 1
ATOM 2377 C C . ILE A 1 292 ? -11.028 3.171 13.546 1.00 90.06 292 ILE A C 1
ATOM 2379 O O . ILE A 1 292 ? -11.769 2.658 12.708 1.00 90.06 292 ILE A O 1
ATOM 2383 N N . GLY A 1 293 ? -9.852 3.716 13.220 1.00 91.00 293 GLY A N 1
ATOM 2384 C CA . GLY A 1 293 ? -9.327 3.751 11.858 1.00 91.00 293 GLY A CA 1
ATOM 2385 C C . GLY A 1 293 ? -9.168 2.359 11.245 1.00 91.00 293 GLY A C 1
ATOM 2386 O O . GLY A 1 293 ? -9.635 2.131 10.133 1.00 91.00 293 GLY A O 1
ATOM 2387 N N . GLU A 1 294 ? -8.563 1.417 11.968 1.00 90.88 294 GLU A N 1
ATOM 2388 C CA . GLU A 1 294 ? -8.418 0.018 11.553 1.00 90.88 294 GLU A CA 1
ATOM 2389 C C . GLU A 1 294 ? -9.772 -0.636 11.305 1.00 90.88 294 GLU A C 1
ATOM 2391 O O . GLU A 1 294 ? -9.964 -1.239 10.249 1.00 90.88 294 GLU A O 1
ATOM 2396 N N . LYS A 1 295 ? -10.732 -0.465 12.223 1.00 92.25 295 LYS A N 1
ATOM 2397 C CA . LYS A 1 295 ? -12.089 -0.999 12.060 1.00 92.25 295 LYS A CA 1
ATOM 2398 C C . LYS A 1 295 ? -12.740 -0.486 10.772 1.00 92.25 295 LYS A C 1
ATOM 2400 O O . LYS A 1 295 ? -13.188 -1.294 9.962 1.00 92.25 295 LYS A O 1
ATOM 2405 N N . ILE A 1 296 ? -12.725 0.832 10.553 1.00 94.38 296 ILE A N 1
ATOM 2406 C CA . ILE A 1 296 ? -13.283 1.462 9.346 1.00 94.38 296 ILE A CA 1
ATOM 2407 C C . ILE A 1 296 ? -12.610 0.912 8.088 1.00 94.38 296 ILE A C 1
ATOM 2409 O O . ILE A 1 296 ? -13.288 0.574 7.118 1.00 94.38 296 ILE A O 1
ATOM 2413 N N . MET A 1 297 ? -11.278 0.823 8.083 1.00 94.62 297 MET A N 1
ATOM 2414 C CA . MET A 1 297 ? -10.535 0.367 6.910 1.00 94.62 297 MET A CA 1
ATOM 2415 C C . MET A 1 297 ? -10.818 -1.105 6.592 1.00 94.62 297 MET A C 1
ATOM 2417 O O . MET A 1 297 ? -11.075 -1.432 5.434 1.00 94.62 297 MET A O 1
ATOM 2421 N N . TRP A 1 298 ? -10.822 -1.986 7.595 1.00 94.75 298 TRP A N 1
ATOM 2422 C CA . TRP A 1 298 ? -11.127 -3.406 7.406 1.00 94.75 298 TRP A CA 1
ATOM 2423 C C . TRP A 1 298 ? -12.556 -3.636 6.926 1.00 94.75 298 TRP A C 1
ATOM 2425 O O . TRP A 1 298 ? -12.778 -4.432 6.012 1.00 94.75 298 TRP A O 1
ATOM 2435 N N . GLU A 1 299 ? -13.519 -2.915 7.494 1.00 94.62 299 GLU A N 1
ATOM 2436 C CA . GLU A 1 299 ? -14.914 -3.011 7.082 1.00 94.62 299 GLU A CA 1
ATOM 2437 C C . GLU A 1 299 ? -15.113 -2.494 5.652 1.00 94.62 299 GLU A C 1
ATOM 2439 O O . GLU A 1 299 ? -15.734 -3.171 4.831 1.00 94.62 299 GLU A O 1
ATOM 2444 N N . ALA A 1 300 ? -14.488 -1.365 5.302 1.00 94.62 300 ALA A N 1
ATOM 2445 C CA . ALA A 1 300 ? -14.525 -0.816 3.949 1.00 94.62 300 ALA A CA 1
ATOM 2446 C C . ALA A 1 300 ? -13.950 -1.777 2.901 1.00 94.62 300 ALA A C 1
ATOM 2448 O O . ALA A 1 300 ? -14.474 -1.850 1.786 1.00 94.62 300 ALA A O 1
ATOM 2449 N N . MET A 1 301 ? -12.888 -2.506 3.254 1.00 95.38 301 MET A N 1
ATOM 2450 C CA . MET A 1 301 ? -12.191 -3.439 2.366 1.00 95.38 301 MET A CA 1
ATOM 2451 C C . MET A 1 301 ? -12.806 -4.843 2.334 1.00 95.38 301 MET A C 1
ATOM 2453 O O . MET A 1 301 ? -12.403 -5.675 1.519 1.00 95.38 301 MET A O 1
ATOM 2457 N N . SER A 1 302 ? -13.794 -5.117 3.188 1.00 91.50 302 SER A N 1
ATOM 2458 C CA . SER A 1 302 ? -14.468 -6.409 3.234 1.00 91.50 302 SER A CA 1
ATOM 2459 C C . SER A 1 302 ? -15.134 -6.738 1.900 1.00 91.50 302 SER A C 1
ATOM 2461 O O . SER A 1 302 ? -15.850 -5.931 1.308 1.00 91.50 302 SER A O 1
ATOM 2463 N N . ILE A 1 303 ? -14.974 -7.981 1.445 1.00 88.31 303 ILE A N 1
ATOM 2464 C CA . ILE A 1 303 ? -15.603 -8.443 0.205 1.00 88.31 303 ILE A CA 1
ATOM 2465 C C . ILE A 1 303 ? -17.134 -8.404 0.266 1.00 88.31 303 ILE A C 1
ATOM 2467 O O . ILE A 1 303 ? -17.799 -8.200 -0.751 1.00 88.31 303 ILE A O 1
ATOM 2471 N N . ASN A 1 304 ? -17.695 -8.548 1.464 1.00 87.31 304 ASN A N 1
ATOM 2472 C CA . ASN A 1 304 ? -19.134 -8.508 1.695 1.00 87.31 304 ASN A CA 1
ATOM 2473 C C . ASN A 1 304 ? -19.649 -7.081 1.916 1.00 87.31 304 ASN A C 1
ATOM 2475 O O . ASN A 1 304 ? -20.848 -6.898 2.101 1.00 87.31 304 ASN A O 1
ATOM 2479 N N . ASN A 1 305 ? -18.769 -6.076 1.874 1.00 89.06 305 ASN A N 1
ATOM 2480 C CA . ASN A 1 305 ? -19.174 -4.694 2.030 1.00 89.06 305 ASN A CA 1
ATOM 2481 C C . ASN A 1 305 ? -20.100 -4.264 0.879 1.00 89.06 305 ASN A C 1
ATOM 2483 O O . ASN A 1 305 ? -19.805 -4.471 -0.308 1.00 89.06 305 ASN A O 1
ATOM 2487 N N . ILE A 1 306 ? -21.216 -3.656 1.269 1.00 87.50 306 ILE A N 1
ATOM 2488 C CA . ILE A 1 306 ? -22.212 -3.014 0.404 1.00 87.50 306 ILE A CA 1
ATOM 2489 C C . ILE A 1 306 ? -22.439 -1.546 0.797 1.00 87.50 306 ILE A C 1
ATOM 2491 O O . ILE A 1 306 ? -23.164 -0.828 0.113 1.00 87.50 306 ILE A O 1
ATOM 2495 N N . HIS A 1 307 ? -21.833 -1.097 1.897 1.00 90.94 307 HIS A N 1
ATOM 2496 C CA . HIS A 1 307 ? -22.008 0.232 2.454 1.00 90.94 307 HIS A CA 1
ATOM 2497 C C . HIS A 1 307 ? -20.991 1.218 1.876 1.00 90.94 307 HIS A C 1
ATOM 2499 O O . HIS A 1 307 ? -19.857 0.879 1.524 1.00 90.94 307 HIS A O 1
ATOM 2505 N N . SER A 1 308 ? -21.408 2.483 1.802 1.00 91.69 308 SER A N 1
ATOM 2506 C CA . SER A 1 308 ? -20.497 3.579 1.484 1.00 91.69 308 SER A CA 1
ATOM 2507 C C . SER A 1 308 ? -19.507 3.805 2.629 1.00 91.69 308 SER A C 1
ATOM 2509 O O . SER A 1 308 ? -19.811 3.521 3.788 1.00 91.69 308 SER A O 1
ATOM 2511 N N . ILE A 1 309 ? -18.349 4.402 2.327 1.00 92.75 309 ILE A N 1
ATOM 2512 C CA . ILE A 1 309 ? -17.360 4.755 3.358 1.00 92.75 309 ILE A CA 1
ATOM 2513 C C . ILE A 1 309 ? -17.961 5.628 4.460 1.00 92.75 309 ILE A C 1
ATOM 2515 O O . ILE A 1 309 ? -17.639 5.452 5.627 1.00 92.75 309 ILE A O 1
ATOM 2519 N N . ARG A 1 310 ? -18.873 6.538 4.099 1.00 92.94 310 ARG A N 1
ATOM 2520 C CA . ARG A 1 310 ? -19.543 7.422 5.051 1.00 92.94 310 ARG A CA 1
ATOM 2521 C C . ARG A 1 310 ? -20.358 6.625 6.064 1.00 92.94 310 ARG A C 1
ATOM 2523 O O . ARG A 1 310 ? -20.232 6.876 7.253 1.00 92.94 310 ARG A O 1
ATOM 2530 N N . LYS A 1 311 ? -21.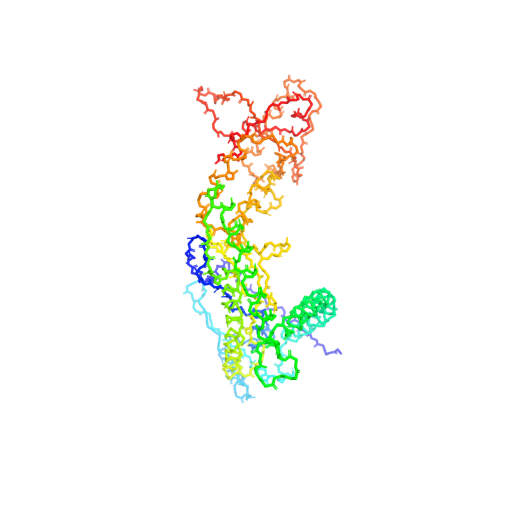140 5.651 5.594 1.00 93.69 311 LYS A N 1
ATOM 2531 C CA . LYS A 1 311 ? -21.970 4.817 6.466 1.00 93.69 311 LYS A CA 1
ATOM 2532 C C . LYS A 1 311 ? -21.114 3.980 7.422 1.00 93.69 311 LYS A C 1
ATOM 2534 O O . LYS A 1 311 ? -21.395 3.950 8.608 1.00 93.69 311 LYS A O 1
ATOM 2539 N N . ILE A 1 312 ? -20.018 3.407 6.925 1.00 95.06 312 ILE A N 1
ATOM 2540 C CA . ILE A 1 312 ? -19.059 2.647 7.745 1.00 95.06 312 ILE A CA 1
ATOM 2541 C C . ILE A 1 312 ? -18.433 3.530 8.828 1.00 95.06 312 ILE A C 1
ATOM 2543 O O . ILE A 1 312 ? -18.293 3.111 9.971 1.00 95.06 312 ILE A O 1
ATOM 2547 N N . VAL A 1 313 ? -18.061 4.766 8.482 1.00 93.00 313 VAL A N 1
ATOM 2548 C CA . VAL A 1 313 ? -17.533 5.733 9.453 1.00 93.00 313 VAL A CA 1
ATOM 2549 C C . VAL A 1 313 ? -18.592 6.076 10.503 1.00 93.00 313 VAL A C 1
ATOM 2551 O O . VAL A 1 313 ? -18.285 6.046 11.690 1.00 93.00 313 VAL A O 1
ATOM 2554 N N . GLU A 1 314 ? -19.826 6.370 10.087 1.00 93.50 314 GLU A N 1
ATOM 2555 C CA . GLU A 1 314 ? -20.942 6.664 10.995 1.00 93.50 314 GLU A CA 1
ATOM 2556 C C . GLU A 1 314 ? -21.202 5.497 11.961 1.00 93.50 314 GLU A C 1
ATOM 2558 O O . GLU A 1 314 ? -21.286 5.721 13.167 1.00 93.50 314 GLU A O 1
ATOM 2563 N N . ASP A 1 315 ? -21.243 4.261 11.460 1.00 92.81 315 ASP A N 1
ATOM 2564 C CA . ASP A 1 315 ? -21.472 3.058 12.268 1.00 92.81 315 ASP A CA 1
ATOM 2565 C C . ASP A 1 315 ? -20.290 2.778 13.214 1.00 92.81 315 ASP A C 1
ATOM 2567 O O . ASP A 1 315 ? -20.479 2.490 14.396 1.00 92.81 315 ASP A O 1
ATOM 2571 N N . ALA A 1 316 ? -19.049 2.952 12.746 1.00 92.69 316 ALA A N 1
ATOM 2572 C CA . ALA A 1 316 ? -17.863 2.789 13.582 1.00 92.69 316 ALA A CA 1
ATOM 2573 C C . ALA A 1 316 ? -17.788 3.828 14.712 1.00 92.69 316 ALA A C 1
ATOM 2575 O O . ALA A 1 316 ? -17.414 3.474 15.832 1.00 92.69 316 ALA A O 1
ATOM 2576 N N . LEU A 1 317 ? -18.148 5.087 14.437 1.00 90.94 317 LEU A N 1
ATOM 2577 C CA . LEU A 1 317 ? -18.219 6.153 15.441 1.00 90.94 317 LEU A CA 1
ATOM 2578 C C . LEU A 1 317 ? -19.383 5.939 16.413 1.00 90.94 317 LEU A C 1
ATOM 2580 O O . LEU A 1 317 ? -19.230 6.174 17.612 1.00 90.94 317 LEU A O 1
ATOM 2584 N N . TRP A 1 318 ? -20.526 5.460 15.919 1.00 90.00 318 TRP A N 1
ATOM 2585 C CA . TRP A 1 318 ? -21.668 5.108 16.756 1.00 90.00 318 TRP A CA 1
ATOM 2586 C C . TRP A 1 318 ? -21.305 3.999 17.744 1.00 90.00 318 TRP A C 1
ATOM 2588 O O . TRP A 1 318 ? -21.464 4.176 18.949 1.00 90.00 318 TRP A O 1
ATOM 2598 N N . ASP A 1 319 ? -20.706 2.909 17.264 1.00 89.19 319 ASP A N 1
ATOM 2599 C CA . ASP A 1 319 ? -20.214 1.826 18.117 1.00 89.19 319 ASP A CA 1
ATOM 2600 C C . ASP A 1 319 ? -19.156 2.319 19.111 1.00 89.19 319 ASP A C 1
ATOM 2602 O O . ASP A 1 319 ? -19.151 1.922 20.277 1.00 89.19 319 ASP A O 1
ATOM 2606 N N . ALA A 1 320 ? -18.263 3.211 18.670 1.00 89.31 320 ALA A N 1
ATOM 2607 C CA . ALA A 1 320 ? -17.238 3.788 19.528 1.00 89.31 320 ALA A CA 1
ATOM 2608 C C . ALA A 1 320 ? -17.826 4.631 20.668 1.00 89.31 320 ALA A C 1
ATOM 2610 O O . ALA A 1 320 ? -17.268 4.640 21.763 1.00 89.31 320 ALA A O 1
ATOM 2611 N N . ARG A 1 321 ? -18.962 5.297 20.445 1.00 85.25 321 ARG A N 1
ATOM 2612 C CA . ARG A 1 321 ? -19.631 6.133 21.450 1.00 85.25 321 ARG A CA 1
ATOM 2613 C C . ARG A 1 321 ? -20.171 5.335 22.637 1.00 85.25 321 ARG A C 1
ATOM 2615 O O . ARG A 1 321 ? -20.168 5.853 23.750 1.00 85.25 321 ARG A O 1
ATOM 2622 N N . PHE A 1 322 ? -20.648 4.113 22.407 1.00 83.88 322 PHE A N 1
ATOM 2623 C CA . PHE A 1 322 ? -21.249 3.267 23.451 1.00 83.88 322 PHE A CA 1
ATOM 2624 C C . PHE A 1 322 ? -20.299 2.195 23.992 1.00 83.88 322 PHE A C 1
ATOM 2626 O O . PHE A 1 322 ? -20.636 1.486 24.939 1.00 83.88 322 PHE A O 1
ATOM 2633 N N . LYS A 1 323 ? -19.108 2.067 23.406 1.00 85.75 323 LYS A N 1
ATOM 2634 C CA . LYS A 1 323 ? -18.083 1.134 23.861 1.00 85.75 323 LYS A CA 1
ATOM 2635 C C . LYS A 1 323 ? -17.420 1.631 25.148 1.00 85.75 323 LYS A C 1
ATOM 2637 O O . LYS A 1 323 ? -17.100 2.808 25.287 1.00 85.75 323 LYS A O 1
ATOM 2642 N N . GLN A 1 324 ? -17.150 0.702 26.062 1.00 85.12 324 GLN A N 1
ATOM 2643 C CA . GLN A 1 324 ? -16.271 0.950 27.201 1.00 85.12 324 GLN A CA 1
ATOM 2644 C C . GLN A 1 324 ? -14.809 0.915 26.734 1.00 85.12 324 GLN A C 1
ATOM 2646 O O . GLN A 1 324 ? -14.367 -0.063 26.124 1.00 85.12 324 GLN A O 1
ATOM 2651 N N . TRP A 1 325 ? -14.074 1.991 27.004 1.00 86.81 325 TRP A N 1
ATOM 2652 C CA . TRP A 1 325 ? -12.685 2.162 26.584 1.00 86.81 325 TRP A CA 1
ATOM 2653 C C . TRP A 1 325 ? -11.732 2.060 27.770 1.00 86.81 325 TRP A C 1
ATOM 2655 O O . TRP A 1 325 ? -12.069 2.481 28.876 1.00 86.81 325 TRP A O 1
ATOM 2665 N N . ASP A 1 326 ? -10.533 1.536 27.524 1.00 86.88 326 ASP A N 1
ATOM 2666 C CA . ASP A 1 326 ? -9.458 1.556 28.513 1.00 86.88 326 ASP A CA 1
ATOM 2667 C C . ASP A 1 326 ? -8.775 2.930 28.535 1.00 86.88 326 ASP A C 1
ATOM 2669 O O . ASP A 1 326 ? -8.540 3.545 27.491 1.00 86.88 326 ASP A O 1
ATOM 2673 N N . PHE A 1 327 ? -8.399 3.391 29.729 1.00 85.31 327 PHE A N 1
ATOM 2674 C CA . PHE A 1 327 ? -7.749 4.684 29.946 1.00 85.31 327 PHE A CA 1
ATOM 2675 C C . PHE A 1 327 ? -6.499 4.844 29.070 1.00 85.31 327 PHE A C 1
ATOM 2677 O O . PHE A 1 327 ? -6.251 5.916 28.512 1.00 85.31 327 PHE A O 1
ATOM 2684 N N . ASN A 1 328 ? -5.707 3.776 28.908 1.00 86.56 328 ASN A N 1
ATOM 2685 C CA . ASN A 1 328 ? -4.457 3.859 28.155 1.00 86.56 328 ASN A CA 1
ATOM 2686 C C . ASN A 1 328 ? -4.687 4.156 26.666 1.00 86.56 328 ASN A C 1
ATOM 2688 O O . ASN A 1 328 ? -3.793 4.692 26.013 1.00 86.56 328 ASN A O 1
ATOM 2692 N N . GLN A 1 329 ? -5.890 3.895 26.141 1.00 85.00 329 GLN A N 1
ATOM 2693 C CA . GLN A 1 329 ? -6.208 4.113 24.730 1.00 85.00 329 GLN A CA 1
ATOM 2694 C C . GLN A 1 329 ? -6.326 5.600 24.351 1.00 85.00 329 GLN A C 1
ATOM 2696 O O . GLN A 1 329 ? -6.300 5.943 23.166 1.00 85.00 329 GLN A O 1
ATOM 2701 N N . PHE A 1 330 ? -6.417 6.482 25.349 1.00 87.12 330 PHE A N 1
ATOM 2702 C CA . PHE A 1 330 ? -6.526 7.936 25.197 1.00 87.12 330 PHE A CA 1
ATOM 2703 C C . PHE A 1 330 ? -5.203 8.673 25.434 1.00 87.12 330 PHE A C 1
ATOM 2705 O O . PHE A 1 330 ? -5.156 9.902 25.384 1.00 87.12 330 PHE A O 1
ATOM 2712 N N . ILE A 1 331 ? -4.115 7.947 25.696 1.00 86.62 331 ILE A N 1
ATOM 2713 C CA . ILE A 1 331 ? -2.804 8.557 25.907 1.00 86.62 331 ILE A CA 1
ATOM 2714 C C . ILE A 1 331 ? -2.266 9.063 24.565 1.00 86.62 331 ILE A C 1
ATOM 2716 O O . ILE A 1 331 ? -2.128 8.300 23.611 1.00 86.62 331 ILE A O 1
ATOM 2720 N N . ALA A 1 332 ? -1.912 10.348 24.501 1.00 82.94 332 ALA A N 1
ATOM 2721 C CA . ALA A 1 332 ? -1.119 10.910 23.412 1.00 82.94 332 ALA A CA 1
ATOM 2722 C C . ALA A 1 332 ? 0.256 11.356 23.883 1.00 82.94 332 ALA A C 1
ATOM 2724 O O . ALA A 1 332 ? 0.492 11.633 25.057 1.00 82.94 332 ALA A O 1
ATOM 2725 N N . MET A 1 333 ? 1.152 11.487 22.910 1.00 84.81 333 MET A N 1
ATOM 2726 C CA . MET A 1 333 ? 2.506 11.980 23.097 1.00 84.81 333 MET A CA 1
ATOM 2727 C C . MET A 1 333 ? 2.657 13.344 22.434 1.00 84.81 333 MET A C 1
ATOM 2729 O O . MET A 1 333 ? 2.208 13.561 21.311 1.00 84.81 333 MET A O 1
ATOM 2733 N N . SER A 1 334 ? 3.334 14.267 23.108 1.00 84.69 334 SER A N 1
ATOM 2734 C CA . SER A 1 334 ? 3.707 15.561 22.537 1.00 84.69 334 SER A CA 1
ATOM 2735 C C . SER A 1 334 ? 5.163 15.875 22.838 1.00 84.69 334 SER A C 1
ATOM 2737 O O . SER A 1 334 ? 5.723 15.377 23.811 1.00 84.69 334 SER A O 1
ATOM 2739 N N . LYS A 1 335 ? 5.797 16.698 21.997 1.00 87.38 335 LYS A N 1
ATOM 2740 C CA . LYS A 1 335 ? 7.165 17.183 22.219 1.00 87.38 335 LYS A CA 1
ATOM 2741 C C . LYS A 1 335 ? 7.128 18.618 22.733 1.00 87.38 335 LYS A C 1
ATOM 2743 O O . LYS A 1 335 ? 6.579 19.504 22.070 1.00 87.38 335 LYS A O 1
ATOM 2748 N N . TRP A 1 336 ? 7.736 18.862 23.887 1.00 86.94 336 TRP A N 1
ATOM 2749 C CA . TRP A 1 336 ? 7.866 20.202 24.440 1.00 86.94 336 TRP A CA 1
ATOM 2750 C C . TRP A 1 336 ? 9.018 20.960 23.771 1.00 86.94 336 TRP A C 1
ATOM 2752 O O . TRP A 1 336 ? 10.068 20.390 23.484 1.00 86.94 336 TRP A O 1
ATOM 2762 N N . LYS A 1 337 ? 8.819 22.249 23.482 1.00 86.50 337 LYS A N 1
ATOM 2763 C CA . LYS A 1 337 ? 9.850 23.155 22.956 1.00 86.50 337 LYS A CA 1
ATOM 2764 C C . LYS A 1 337 ? 9.613 24.555 23.510 1.00 86.50 337 LYS A C 1
ATOM 2766 O O . LYS A 1 337 ? 8.561 25.134 23.250 1.00 86.50 337 LYS A O 1
ATOM 2771 N N . ALA A 1 338 ? 10.613 25.125 24.181 1.00 80.81 338 ALA A N 1
ATOM 2772 C CA . ALA A 1 338 ? 10.515 26.471 24.750 1.00 80.81 338 ALA A CA 1
ATOM 2773 C C . ALA A 1 338 ? 10.427 27.583 23.681 1.00 80.81 338 ALA A C 1
ATOM 2775 O O . ALA A 1 338 ? 9.756 28.594 23.891 1.00 80.81 338 ALA A O 1
ATOM 2776 N N . LYS A 1 339 ? 11.066 27.396 22.514 1.00 81.62 339 LYS A N 1
ATOM 2777 C CA . LYS A 1 339 ? 11.009 28.312 21.357 1.00 81.62 339 LYS A CA 1
ATOM 2778 C C . LYS A 1 339 ? 10.568 27.567 20.093 1.00 81.62 339 LYS A C 1
ATOM 2780 O O . LYS A 1 339 ? 11.021 26.452 19.841 1.00 81.62 339 LYS A O 1
ATOM 2785 N N . GLY A 1 340 ? 9.680 28.179 19.303 1.00 79.50 340 GLY A N 1
ATOM 2786 C CA . GLY A 1 340 ? 9.184 27.611 18.037 1.00 79.50 340 GLY A CA 1
ATOM 2787 C C . GLY A 1 340 ? 8.362 26.319 18.179 1.00 79.50 340 GLY A C 1
ATOM 2788 O O . GLY A 1 340 ? 8.276 25.540 17.232 1.00 79.50 340 GLY A O 1
ATOM 2789 N N . GLY A 1 341 ? 7.823 26.047 19.374 1.00 77.69 341 GLY A N 1
ATOM 2790 C CA . GLY A 1 341 ? 6.957 24.901 19.665 1.00 77.69 341 GLY A CA 1
ATOM 2791 C C . GLY A 1 341 ? 5.476 25.153 19.373 1.00 77.69 341 GLY A C 1
ATOM 2792 O O . GLY A 1 341 ? 5.075 26.259 19.015 1.00 77.69 341 GLY A O 1
ATOM 2793 N N . LEU A 1 342 ? 4.650 24.120 19.568 1.00 78.88 342 LEU A N 1
ATOM 2794 C CA . LEU A 1 342 ? 3.194 24.235 19.464 1.00 78.88 342 LEU A CA 1
ATOM 2795 C C . LEU A 1 342 ? 2.647 25.183 20.542 1.00 78.88 342 LEU A C 1
ATOM 2797 O O . LEU A 1 342 ? 2.935 25.012 21.729 1.00 78.88 342 LEU A O 1
ATOM 2801 N N . ALA A 1 343 ? 1.808 26.139 20.136 1.00 81.69 343 ALA A N 1
ATOM 2802 C CA . ALA A 1 343 ? 1.198 27.109 21.046 1.00 81.69 343 ALA A CA 1
ATOM 2803 C C . ALA A 1 343 ? 0.377 26.437 22.162 1.00 81.69 343 ALA A C 1
ATOM 2805 O O . ALA A 1 343 ? 0.436 26.874 23.309 1.00 81.69 343 ALA A O 1
ATOM 2806 N N . CYS A 1 344 ? -0.314 25.334 21.852 1.00 77.00 344 CYS A N 1
ATOM 2807 C CA . CYS A 1 344 ? -1.095 24.570 22.827 1.00 77.00 344 CYS A CA 1
ATOM 2808 C C . CYS A 1 344 ? -0.228 24.000 23.958 1.00 77.00 344 CYS A C 1
ATOM 2810 O O . CYS A 1 344 ? -0.587 24.116 25.125 1.00 77.00 344 CYS A O 1
ATOM 2812 N N . ASN A 1 345 ? 0.952 23.457 23.633 1.00 82.94 345 ASN A N 1
ATOM 2813 C CA . ASN A 1 345 ? 1.871 22.933 24.642 1.00 82.94 345 ASN A CA 1
ATOM 2814 C C . ASN A 1 345 ? 2.373 24.057 25.550 1.00 82.94 345 ASN A C 1
ATOM 2816 O O . ASN A 1 345 ? 2.550 23.841 26.741 1.00 82.94 345 ASN A O 1
ATOM 2820 N N . LYS A 1 346 ? 2.588 25.262 25.002 1.00 83.44 346 LYS A N 1
ATOM 2821 C CA . LYS A 1 346 ? 3.037 26.411 25.794 1.00 83.44 346 LYS A CA 1
ATOM 2822 C C . LYS A 1 346 ? 1.983 26.808 26.821 1.00 83.44 346 LYS A C 1
ATOM 2824 O O . LYS A 1 346 ? 2.313 26.927 27.991 1.00 83.44 346 LYS A O 1
ATOM 2829 N N . ILE A 1 347 ? 0.728 26.948 26.396 1.00 82.00 347 ILE A N 1
ATOM 2830 C CA . ILE A 1 347 ? -0.382 27.297 27.294 1.00 82.00 347 ILE A CA 1
ATOM 2831 C C . ILE A 1 347 ? -0.572 26.216 28.369 1.00 82.00 347 ILE A C 1
ATOM 2833 O O . ILE A 1 347 ? -0.703 26.539 29.546 1.00 82.00 347 ILE A O 1
ATOM 2837 N N . PHE A 1 348 ? -0.504 24.937 27.984 1.00 84.75 348 PHE A N 1
ATOM 2838 C CA . PHE A 1 348 ? -0.585 23.814 28.919 1.00 84.75 348 PHE A CA 1
ATOM 2839 C C . PHE A 1 348 ? 0.535 23.840 29.973 1.00 84.75 348 PHE A C 1
ATOM 2841 O O . PHE A 1 348 ? 0.252 23.744 31.164 1.00 84.75 348 PHE A O 1
ATOM 2848 N N . ILE A 1 349 ? 1.795 24.015 29.560 1.00 85.56 349 ILE A N 1
ATOM 2849 C CA . ILE A 1 349 ? 2.937 24.043 30.484 1.00 85.56 349 ILE A CA 1
ATOM 2850 C C . ILE A 1 349 ? 2.892 25.269 31.405 1.00 85.56 349 ILE A C 1
ATOM 2852 O O . ILE A 1 349 ? 3.161 25.125 32.594 1.00 85.56 349 ILE A O 1
ATOM 2856 N N . GLU A 1 350 ? 2.519 26.451 30.906 1.00 84.19 350 GLU A N 1
ATOM 2857 C CA . GLU A 1 350 ? 2.357 27.642 31.758 1.00 84.19 350 GLU A CA 1
ATOM 2858 C C . GLU A 1 350 ? 1.267 27.437 32.820 1.00 84.19 350 GLU A C 1
ATOM 2860 O O . GLU A 1 350 ? 1.488 27.718 33.994 1.00 84.19 350 GLU A O 1
ATOM 2865 N N . ARG A 1 351 ? 0.139 26.818 32.456 1.00 85.31 351 ARG A N 1
ATOM 2866 C CA . ARG A 1 351 ? -0.921 26.464 33.411 1.00 85.31 351 ARG A CA 1
ATOM 2867 C C . ARG A 1 351 ? -0.436 25.497 34.498 1.00 85.31 351 ARG A C 1
ATOM 2869 O O . ARG A 1 351 ? -0.820 25.622 35.656 1.00 85.31 351 ARG A O 1
ATOM 2876 N N . ILE A 1 352 ? 0.390 24.512 34.143 1.00 85.75 352 ILE A N 1
ATOM 2877 C CA . ILE A 1 352 ? 0.989 23.605 35.133 1.00 85.75 352 ILE A CA 1
ATOM 2878 C C . ILE A 1 352 ? 1.934 24.371 36.068 1.00 85.75 352 ILE A C 1
ATOM 2880 O O . ILE A 1 352 ? 1.910 24.135 37.274 1.00 85.75 352 ILE A O 1
ATOM 2884 N N . LYS A 1 353 ? 2.738 25.308 35.548 1.00 86.00 353 LYS A N 1
ATOM 2885 C CA . LYS A 1 353 ? 3.609 26.148 36.385 1.00 86.00 353 LYS A CA 1
ATOM 2886 C C . LYS A 1 353 ? 2.809 26.970 37.394 1.00 86.00 353 LYS A C 1
ATOM 2888 O O . LYS A 1 353 ? 3.215 27.046 38.547 1.00 86.00 353 LYS A O 1
ATOM 2893 N N . GLU A 1 354 ? 1.671 27.536 36.989 1.00 84.50 354 GLU A N 1
ATOM 2894 C CA . GLU A 1 354 ? 0.768 28.261 37.896 1.00 84.50 354 GLU A CA 1
ATOM 2895 C C . GLU A 1 354 ? 0.230 27.356 39.016 1.00 84.50 354 GLU A C 1
ATOM 2897 O O . GLU A 1 354 ? 0.198 27.764 40.174 1.00 84.50 354 GLU A O 1
ATOM 2902 N N . ARG A 1 355 ? -0.133 26.102 38.714 1.00 83.69 355 ARG A N 1
ATOM 2903 C CA . ARG A 1 355 ? -0.577 25.128 39.731 1.00 83.69 355 ARG A CA 1
ATOM 2904 C C . ARG A 1 355 ? 0.516 24.796 40.746 1.00 83.69 355 ARG A C 1
ATOM 2906 O O . ARG A 1 355 ? 0.248 24.778 41.946 1.00 83.69 355 ARG A O 1
ATOM 2913 N N . ILE A 1 356 ? 1.748 24.604 40.270 1.00 84.56 356 ILE A N 1
ATOM 2914 C CA . ILE A 1 356 ? 2.918 24.387 41.133 1.00 84.56 356 ILE A CA 1
ATOM 2915 C C . ILE A 1 356 ? 3.164 25.620 42.014 1.00 84.56 356 ILE A C 1
ATOM 2917 O O . ILE A 1 356 ? 3.400 25.480 43.212 1.00 84.56 356 ILE A O 1
ATOM 2921 N N . ALA A 1 357 ? 3.054 26.829 41.450 1.00 83.25 357 ALA A N 1
ATOM 2922 C CA . ALA A 1 357 ? 3.181 28.078 42.203 1.00 83.25 357 ALA A CA 1
ATOM 2923 C C . ALA A 1 357 ? 2.088 28.237 43.278 1.00 83.25 357 ALA A C 1
ATOM 2925 O O . ALA A 1 357 ? 2.364 28.759 44.355 1.00 83.25 357 ALA A O 1
ATOM 2926 N N . ASN A 1 358 ? 0.880 27.726 43.022 1.00 82.19 358 ASN A N 1
ATOM 2927 C CA . ASN A 1 358 ? -0.244 27.715 43.965 1.00 82.19 358 ASN A CA 1
ATOM 2928 C C . ASN A 1 358 ? -0.181 26.576 45.003 1.00 82.19 358 ASN A C 1
ATOM 2930 O O . ASN A 1 358 ? -1.109 26.423 45.796 1.00 82.19 358 ASN A O 1
ATOM 2934 N N . GLY A 1 359 ? 0.901 25.790 45.029 1.00 76.94 359 GLY A N 1
ATOM 2935 C CA . GLY A 1 359 ? 1.183 24.830 46.098 1.00 76.94 359 GLY A CA 1
ATOM 2936 C C . GLY A 1 359 ? 0.955 23.355 45.760 1.00 76.94 359 GLY A C 1
ATOM 2937 O O . GLY A 1 359 ? 1.153 22.516 46.642 1.00 76.94 359 GLY A O 1
ATOM 2938 N N . GLU A 1 360 ? 0.597 22.998 44.520 1.00 78.31 360 GLU A N 1
ATOM 2939 C CA . GLU A 1 360 ? 0.590 21.588 44.102 1.00 78.31 360 GLU A CA 1
ATOM 2940 C C . GLU A 1 360 ? 2.023 21.044 44.008 1.00 78.31 360 GLU A C 1
ATOM 2942 O O . GLU A 1 360 ? 2.827 21.456 43.168 1.00 78.31 360 GLU A O 1
ATOM 2947 N N . LYS A 1 361 ? 2.350 20.093 44.886 1.00 69.19 361 LYS A N 1
ATOM 2948 C CA . LYS A 1 361 ? 3.657 19.424 44.927 1.00 69.19 361 LYS A CA 1
ATOM 2949 C C . LYS A 1 361 ? 3.647 18.169 44.039 1.00 69.19 361 LYS A C 1
ATOM 2951 O O . LYS A 1 361 ? 2.593 17.621 43.750 1.00 69.19 361 LYS A O 1
ATOM 2956 N N . ASN A 1 362 ? 4.833 17.702 43.637 1.00 69.38 362 ASN A N 1
ATOM 2957 C CA . ASN A 1 362 ? 5.079 16.461 42.870 1.00 69.38 362 ASN A CA 1
ATOM 2958 C C . ASN A 1 362 ? 4.748 16.462 41.361 1.00 69.38 362 ASN A C 1
ATOM 2960 O O . ASN A 1 362 ? 4.740 15.399 40.741 1.00 69.38 362 ASN A O 1
ATOM 2964 N N . ILE A 1 363 ? 4.575 17.622 40.720 1.00 79.31 363 ILE A N 1
ATOM 2965 C CA . ILE A 1 363 ? 4.439 17.692 39.254 1.00 79.31 363 ILE A CA 1
ATOM 2966 C C . ILE A 1 363 ? 5.797 17.992 38.610 1.00 79.31 363 ILE A C 1
ATOM 2968 O O . ILE A 1 363 ? 6.351 19.079 38.777 1.00 79.31 363 ILE A O 1
ATOM 2972 N N . LYS A 1 364 ? 6.338 17.040 37.840 1.00 81.88 364 LYS A N 1
ATOM 2973 C CA . LYS A 1 364 ? 7.581 17.228 37.076 1.00 81.88 364 LYS A CA 1
ATOM 2974 C C . LYS A 1 364 ? 7.278 17.811 35.694 1.00 81.88 364 LYS A C 1
ATOM 2976 O O . LYS A 1 364 ? 6.609 17.175 34.883 1.00 81.88 364 LYS A O 1
ATOM 2981 N N . ILE A 1 365 ? 7.801 19.004 35.414 1.00 84.56 365 ILE A N 1
ATOM 2982 C CA . ILE A 1 365 ? 7.712 19.630 34.089 1.00 84.56 365 ILE A CA 1
ATOM 2983 C C . ILE A 1 365 ? 8.813 19.046 33.183 1.00 84.56 365 ILE A C 1
ATOM 2985 O O . ILE A 1 365 ? 9.954 18.951 33.632 1.00 84.56 365 ILE A O 1
ATOM 2989 N N . PRO A 1 366 ? 8.500 18.658 31.931 1.00 87.25 366 PRO A N 1
ATOM 2990 C CA . PRO A 1 366 ? 9.494 18.170 30.975 1.00 87.25 366 PRO A CA 1
ATOM 2991 C C . PRO A 1 366 ? 10.446 19.281 30.513 1.00 87.25 366 PRO A C 1
ATOM 2993 O O . PRO A 1 366 ? 10.035 20.434 30.338 1.00 87.25 366 PRO A O 1
ATOM 2996 N N . ASP A 1 367 ? 11.693 18.918 30.217 1.00 86.19 367 ASP A N 1
ATOM 2997 C CA . ASP A 1 367 ? 12.679 19.847 29.669 1.00 86.19 367 ASP A CA 1
ATOM 2998 C C . ASP A 1 367 ? 12.399 20.173 28.193 1.00 86.19 367 ASP A C 1
ATOM 3000 O O . ASP A 1 367 ? 11.724 19.444 27.455 1.00 86.19 367 ASP A O 1
ATOM 3004 N N . SER A 1 368 ? 12.903 21.317 27.723 1.00 88.19 368 SER A N 1
ATOM 3005 C CA . SER A 1 368 ? 12.718 21.720 26.325 1.00 88.19 368 SER A CA 1
ATOM 3006 C C . SER A 1 368 ? 13.399 20.721 25.387 1.00 88.19 368 SER A C 1
ATOM 3008 O O . SER A 1 368 ? 14.620 20.632 25.335 1.00 88.19 368 SER A O 1
ATOM 3010 N N . GLY A 1 369 ? 12.606 20.038 24.566 1.00 84.06 369 GLY A N 1
ATOM 3011 C CA . GLY A 1 369 ? 13.053 18.976 23.670 1.00 84.06 369 GLY A CA 1
ATOM 3012 C C . GLY A 1 369 ? 12.574 17.589 24.092 1.00 84.06 369 GLY A C 1
ATOM 3013 O O . GLY A 1 369 ? 12.583 16.688 23.251 1.00 84.06 369 GLY A O 1
ATOM 3014 N N . GLU A 1 370 ? 12.099 17.417 25.323 1.00 87.81 370 GLU A N 1
ATOM 3015 C CA . GLU A 1 370 ? 11.569 16.145 25.806 1.00 87.81 370 GLU A CA 1
ATOM 3016 C C . GLU A 1 370 ? 10.148 15.878 25.305 1.00 87.81 370 GLU A C 1
ATOM 3018 O O . GLU A 1 370 ? 9.403 16.779 24.896 1.00 87.81 370 GLU A O 1
ATOM 3023 N N . ARG A 1 371 ? 9.772 14.597 25.310 1.00 87.75 371 ARG A N 1
ATOM 3024 C CA . ARG A 1 371 ? 8.397 14.173 25.054 1.00 87.75 371 ARG A CA 1
ATOM 3025 C C . ARG A 1 371 ? 7.665 13.963 26.373 1.00 87.75 371 ARG A C 1
ATOM 3027 O O . ARG A 1 371 ? 8.246 13.445 27.316 1.00 87.75 371 ARG A O 1
ATOM 3034 N N . PHE A 1 372 ? 6.386 14.307 26.401 1.00 87.75 372 PHE A N 1
ATOM 3035 C CA . PHE A 1 372 ? 5.505 14.047 27.532 1.00 87.75 372 PHE A CA 1
ATOM 3036 C C . PHE A 1 372 ? 4.195 13.418 27.066 1.00 87.75 372 PHE A C 1
ATOM 3038 O O . PHE A 1 372 ? 3.721 13.689 25.956 1.00 87.75 372 PHE A O 1
ATOM 3045 N N . SER A 1 373 ? 3.621 12.590 27.934 1.00 88.25 373 SER A N 1
ATOM 3046 C CA . SER A 1 373 ? 2.323 11.967 27.715 1.00 88.25 373 SER A CA 1
ATOM 3047 C C . SER A 1 373 ? 1.219 12.839 28.295 1.00 88.25 373 SER A C 1
ATOM 3049 O O . SER A 1 373 ? 1.337 13.329 29.419 1.00 88.25 373 SER A O 1
ATOM 3051 N N . TYR A 1 374 ? 0.131 13.003 27.556 1.00 87.12 374 TYR A N 1
ATOM 3052 C CA . TYR A 1 374 ? -1.030 13.756 28.009 1.00 87.12 374 TYR A CA 1
ATOM 3053 C C . TYR A 1 374 ? -2.332 13.065 27.607 1.00 87.12 374 TYR A C 1
ATOM 3055 O O . TYR A 1 374 ? -2.362 12.240 26.693 1.00 87.12 374 TYR A O 1
ATOM 3063 N N . ILE A 1 375 ? -3.402 13.442 28.293 1.00 87.12 375 ILE A N 1
ATOM 3064 C CA . ILE A 1 375 ? -4.777 13.030 28.026 1.00 87.12 375 ILE A CA 1
ATOM 3065 C C . ILE A 1 375 ? -5.689 14.261 28.097 1.00 87.12 375 ILE A C 1
ATOM 3067 O O . ILE A 1 375 ? -5.326 15.279 28.679 1.00 87.12 375 ILE A O 1
ATOM 3071 N N . 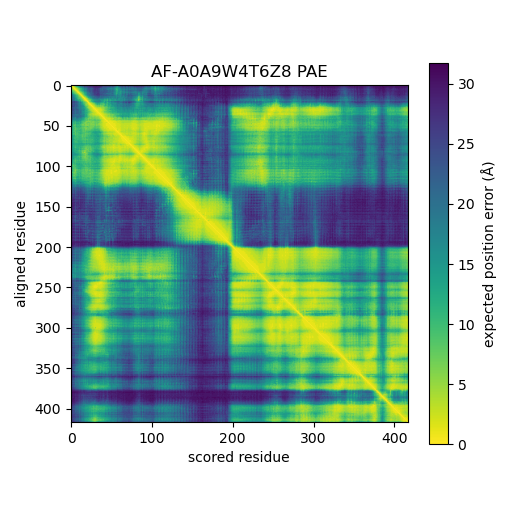ILE A 1 376 ? -6.840 14.207 27.445 1.00 83.62 376 ILE A N 1
ATOM 3072 C CA . ILE A 1 376 ? -7.850 15.268 27.391 1.00 83.62 376 ILE A CA 1
ATOM 3073 C C . ILE A 1 376 ? -9.047 14.846 28.230 1.00 83.62 376 ILE A C 1
ATOM 3075 O O . ILE A 1 376 ? -9.608 13.766 28.026 1.00 83.62 376 ILE A O 1
ATOM 3079 N N . MET A 1 377 ? -9.393 15.703 29.183 1.00 80.50 377 MET A N 1
ATOM 3080 C CA . MET A 1 377 ? -10.277 15.374 30.296 1.00 80.50 377 MET A CA 1
ATOM 3081 C C . MET A 1 377 ? -11.654 16.004 30.145 1.00 80.50 377 MET A C 1
ATOM 3083 O O . MET A 1 377 ? -11.779 17.135 29.670 1.00 80.50 377 MET A O 1
ATOM 3087 N N . ASN A 1 378 ? -12.667 15.289 30.633 1.00 70.62 378 ASN A N 1
ATOM 3088 C CA . ASN A 1 378 ? -14.037 15.764 30.756 1.00 70.62 378 ASN A CA 1
ATOM 3089 C C . ASN A 1 378 ? -14.145 16.605 32.020 1.00 70.62 378 ASN A C 1
ATOM 3091 O O . ASN A 1 378 ? -14.522 16.119 33.078 1.00 70.62 378 ASN A O 1
ATOM 3095 N N . ASN A 1 379 ? -13.755 17.870 31.931 1.00 59.00 379 ASN A N 1
ATOM 3096 C CA . ASN A 1 379 ? -14.019 18.814 33.004 1.00 59.00 379 ASN A CA 1
ATOM 3097 C C . ASN A 1 379 ? -14.880 19.953 32.478 1.00 59.00 379 ASN A C 1
ATOM 3099 O O . ASN A 1 379 ? -14.701 20.402 31.347 1.00 59.00 379 ASN A O 1
ATOM 3103 N N . SER A 1 380 ? -15.807 20.400 33.330 1.00 48.88 380 SER A N 1
ATOM 3104 C CA . SER A 1 380 ? -16.743 21.508 33.125 1.00 48.88 380 SER A CA 1
ATOM 3105 C C . SER A 1 380 ? -16.151 22.646 32.287 1.00 48.88 380 SER A C 1
ATOM 3107 O O . SER A 1 380 ? -14.967 22.962 32.440 1.00 48.88 380 SER A O 1
ATOM 3109 N N . PRO A 1 381 ? -16.959 23.300 31.428 1.00 49.69 381 PRO A N 1
ATOM 3110 C CA . PRO A 1 381 ? -16.471 24.286 30.474 1.00 49.69 381 PRO A CA 1
ATOM 3111 C C . PRO A 1 381 ? -15.619 25.341 31.175 1.00 49.69 381 PRO A C 1
ATOM 3113 O O . PRO A 1 381 ? -16.106 26.090 32.021 1.00 49.69 381 PRO A O 1
ATOM 3116 N N . ARG A 1 382 ? -14.330 25.387 30.832 1.00 56.38 382 ARG A N 1
ATOM 3117 C CA . ARG A 1 382 ? -13.412 26.361 31.421 1.00 56.38 382 ARG A CA 1
ATOM 3118 C C . ARG A 1 382 ? -13.587 27.673 30.685 1.00 56.38 382 ARG A C 1
ATOM 3120 O O . ARG A 1 382 ? -13.334 27.752 29.484 1.00 56.38 382 ARG A O 1
ATOM 3127 N N . TYR A 1 383 ? -14.070 28.685 31.389 1.00 52.19 383 TYR A N 1
ATOM 3128 C CA . TYR A 1 383 ? -14.312 29.999 30.815 1.00 52.19 383 TYR A CA 1
ATOM 3129 C C . TYR A 1 383 ? -12.984 30.744 30.625 1.00 52.19 383 TYR A C 1
ATOM 3131 O O . TYR A 1 383 ? -12.068 30.628 31.440 1.00 52.19 383 TYR A O 1
ATOM 3139 N N . LYS A 1 384 ? -12.841 31.482 29.523 1.00 54.47 384 LYS A N 1
ATOM 3140 C CA . LYS A 1 384 ? -11.747 32.448 29.361 1.00 54.47 384 LYS A CA 1
ATOM 3141 C C . LYS A 1 384 ? -11.917 33.573 30.397 1.00 54.47 384 LYS A C 1
ATOM 3143 O O . LYS A 1 384 ? -12.975 33.703 31.008 1.00 54.47 384 LYS A O 1
ATOM 3148 N N . LYS A 1 385 ? -10.908 34.442 30.547 1.00 52.75 385 LYS A N 1
ATOM 3149 C CA . LYS A 1 385 ? -10.982 35.633 31.425 1.00 52.75 385 LYS A CA 1
ATOM 3150 C C . LYS A 1 385 ? -12.175 36.560 31.119 1.00 52.75 385 LYS A C 1
ATOM 3152 O O . LYS A 1 385 ? -12.549 37.346 31.974 1.00 52.75 385 LYS A O 1
ATOM 3157 N N . ASP A 1 386 ? -12.755 36.455 29.923 1.00 48.53 386 ASP A N 1
ATOM 3158 C CA . ASP A 1 386 ? -13.932 37.206 29.464 1.00 48.53 386 ASP A CA 1
ATOM 3159 C C . ASP A 1 386 ? -15.286 36.524 29.777 1.00 48.53 386 ASP A C 1
ATOM 3161 O O . ASP A 1 386 ? -16.329 37.036 29.384 1.00 48.53 386 ASP A O 1
ATOM 3165 N N . GLY A 1 387 ? -15.295 35.365 30.450 1.00 46.34 387 GLY A N 1
ATOM 3166 C CA . GLY A 1 387 ? -16.520 34.627 30.779 1.00 46.34 387 GLY A CA 1
ATOM 3167 C C . GLY A 1 387 ? -17.097 33.768 29.643 1.00 46.34 387 GLY A C 1
ATOM 3168 O O . GLY A 1 387 ? -18.135 33.140 29.833 1.00 46.34 387 GLY A O 1
ATOM 3169 N N . SER A 1 388 ? -16.446 33.674 28.476 1.00 49.53 388 SER A N 1
ATOM 3170 C CA . SER A 1 388 ? -16.858 32.783 27.375 1.00 49.53 388 SER A CA 1
ATOM 3171 C C . SER A 1 388 ? -16.305 31.362 27.539 1.00 49.53 388 SER A C 1
ATOM 3173 O O . SER A 1 388 ? -15.165 31.181 27.971 1.00 49.53 388 SER A O 1
ATOM 3175 N N . LYS A 1 389 ? -17.082 30.321 27.189 1.00 48.16 389 LYS A N 1
ATOM 3176 C CA . LYS A 1 389 ? -16.607 28.922 27.242 1.00 48.16 389 LYS A CA 1
ATOM 3177 C C . LYS A 1 389 ? -15.386 28.754 26.334 1.00 48.16 389 LYS A C 1
ATOM 3179 O O . LYS A 1 389 ? -15.439 29.071 25.146 1.00 48.16 389 LYS A O 1
ATOM 3184 N N . SER A 1 390 ? -14.284 28.238 26.870 1.00 55.91 390 SER A N 1
ATOM 3185 C CA . SER A 1 390 ? -13.100 27.946 26.069 1.00 55.91 390 SER A CA 1
ATOM 3186 C C . SER A 1 390 ? -13.277 26.634 25.309 1.00 55.91 390 SER A C 1
ATOM 3188 O O . SER A 1 390 ? -13.496 25.585 25.907 1.00 55.91 390 SER A O 1
ATOM 3190 N N . THR A 1 391 ? -13.130 26.690 23.988 1.00 54.62 391 THR A N 1
ATOM 3191 C CA . THR A 1 391 ? -13.119 25.535 23.067 1.00 54.62 391 THR A CA 1
ATOM 3192 C C . THR A 1 391 ? -11.701 25.028 22.776 1.00 54.62 391 THR A C 1
ATOM 3194 O O . THR A 1 391 ? -11.481 24.188 21.908 1.00 54.62 391 THR A O 1
ATOM 3197 N N . ARG A 1 392 ? -10.701 25.578 23.470 1.00 61.22 392 ARG A N 1
ATOM 3198 C CA . ARG A 1 392 ? -9.282 25.331 23.215 1.00 61.22 392 ARG A CA 1
ATOM 3199 C C . ARG A 1 392 ? -8.801 24.045 23.893 1.00 61.22 392 ARG A C 1
ATOM 3201 O O . ARG A 1 392 ? -8.833 23.946 25.118 1.00 61.22 392 ARG A O 1
ATOM 3208 N N . LYS A 1 393 ? -8.316 23.090 23.087 1.00 64.94 393 LYS A N 1
ATOM 3209 C CA . LYS A 1 393 ? -7.760 21.780 23.496 1.00 64.94 393 LYS A CA 1
ATOM 3210 C C . LYS A 1 393 ? -6.798 21.878 24.687 1.00 64.94 393 LYS A C 1
ATOM 3212 O O . LYS A 1 393 ? -6.855 21.069 25.605 1.00 64.94 393 LYS A O 1
ATOM 3217 N N . ASP A 1 394 ? -5.942 22.894 24.683 1.00 65.50 394 ASP A N 1
ATOM 3218 C CA . ASP A 1 394 ? -4.934 23.199 25.704 1.00 65.50 394 ASP A CA 1
ATOM 3219 C C . ASP A 1 394 ? -5.501 23.368 27.121 1.00 65.50 394 ASP A C 1
ATOM 3221 O O . ASP A 1 394 ? -4.822 23.051 28.101 1.00 65.50 394 ASP A O 1
ATOM 3225 N N . ASN A 1 395 ? -6.761 23.782 27.258 1.00 67.06 395 ASN A N 1
ATOM 3226 C CA . ASN A 1 395 ? -7.389 23.956 28.569 1.00 67.06 395 ASN A CA 1
ATOM 3227 C C . ASN A 1 395 ? -7.849 22.642 29.213 1.00 67.06 395 ASN A C 1
ATOM 3229 O O . ASN A 1 395 ? -8.053 22.618 30.430 1.00 67.06 395 ASN A O 1
ATOM 3233 N N . TYR A 1 396 ? -7.969 21.577 28.417 1.00 73.81 396 TYR A N 1
ATOM 3234 C CA . TYR A 1 396 ? -8.480 20.265 28.823 1.00 73.81 396 TYR A CA 1
ATOM 3235 C C . TYR A 1 396 ? -7.396 19.177 28.839 1.00 73.81 396 TYR A C 1
ATOM 3237 O O . TYR A 1 396 ? -7.647 18.082 29.331 1.00 73.81 396 TYR A O 1
ATOM 3245 N N . MET A 1 397 ? -6.188 19.471 28.338 1.00 83.88 397 MET A N 1
ATOM 3246 C CA . MET A 1 397 ? -5.026 18.580 28.455 1.00 83.88 397 MET A CA 1
ATOM 3247 C C . MET A 1 397 ? -4.633 18.402 29.924 1.00 83.88 397 MET A C 1
ATOM 3249 O O . MET A 1 397 ? -4.658 19.379 30.667 1.00 83.88 397 MET A O 1
ATOM 3253 N N . GLU A 1 398 ? -4.216 17.206 30.325 1.00 86.38 398 GLU A N 1
ATOM 3254 C CA . GLU A 1 398 ? -3.652 16.880 31.637 1.00 86.38 398 GLU A CA 1
ATOM 3255 C C . GLU A 1 398 ? -2.536 15.836 31.504 1.00 86.38 398 GLU A C 1
ATOM 3257 O O . GLU A 1 398 ? -2.530 15.046 30.554 1.00 86.38 398 GLU A O 1
ATOM 3262 N N . PHE A 1 399 ? -1.576 15.824 32.434 1.00 88.00 399 PHE A N 1
ATOM 3263 C CA . PHE A 1 399 ? -0.576 14.757 32.457 1.00 88.00 399 PHE A CA 1
ATOM 3264 C C . PHE A 1 399 ? -1.196 13.412 32.852 1.00 88.00 399 PHE A C 1
ATOM 3266 O O . PHE A 1 399 ? -2.031 13.320 33.749 1.00 88.00 399 PHE A O 1
ATOM 3273 N N . VAL A 1 400 ? -0.738 12.345 32.196 1.00 86.56 400 VAL A N 1
ATOM 3274 C CA . VAL A 1 400 ? -1.264 10.979 32.366 1.00 86.56 400 VAL A CA 1
ATOM 3275 C C . VAL A 1 400 ? -1.158 10.469 33.805 1.00 86.56 400 VAL A C 1
ATOM 3277 O O . VAL A 1 400 ? -2.079 9.817 34.286 1.00 86.56 400 VAL A O 1
ATOM 3280 N N . ASN A 1 401 ? -0.052 10.751 34.496 1.00 85.75 401 ASN A N 1
ATOM 3281 C CA . ASN A 1 401 ? 0.149 10.353 35.892 1.00 85.75 401 ASN A CA 1
ATOM 3282 C C . ASN A 1 401 ? -0.861 11.033 36.826 1.00 85.75 401 ASN A C 1
ATOM 3284 O O . ASN A 1 401 ? -1.475 10.348 37.634 1.00 85.75 401 ASN A O 1
ATOM 3288 N N . ILE A 1 402 ? -1.091 12.338 36.647 1.00 84.38 402 ILE A N 1
ATOM 3289 C CA . ILE A 1 402 ? -2.056 13.113 37.440 1.00 84.38 402 ILE A CA 1
ATOM 3290 C C . ILE A 1 402 ? -3.477 12.604 37.181 1.00 84.38 402 ILE A C 1
ATOM 3292 O O . ILE A 1 402 ? -4.221 12.319 38.112 1.00 84.38 402 ILE A O 1
ATOM 3296 N N . ALA A 1 403 ? -3.852 12.435 35.912 1.00 85.50 403 ALA A N 1
ATOM 3297 C CA . ALA A 1 403 ? -5.184 11.953 35.556 1.00 85.50 403 ALA A CA 1
ATOM 3298 C C . ALA A 1 403 ? -5.486 10.558 36.139 1.00 85.50 403 ALA A C 1
ATOM 3300 O O . ALA A 1 403 ? -6.615 10.313 36.562 1.00 85.50 403 ALA A O 1
ATOM 3301 N N . LYS A 1 404 ? -4.478 9.670 36.207 1.00 85.50 404 LYS A N 1
ATOM 3302 C CA . LYS A 1 404 ? -4.591 8.353 36.856 1.00 85.50 404 LYS A CA 1
ATOM 3303 C C . LYS A 1 404 ? -4.700 8.451 38.377 1.00 85.50 404 LYS A C 1
ATOM 3305 O O . LYS A 1 404 ? -5.539 7.773 38.954 1.00 85.50 404 LYS A O 1
ATOM 3310 N N . GLU A 1 405 ? -3.868 9.275 39.012 1.00 84.69 405 GLU A N 1
ATOM 3311 C CA . GLU A 1 405 ? -3.849 9.449 40.471 1.00 84.69 405 GLU A CA 1
ATOM 3312 C C . GLU A 1 405 ? -5.195 9.955 41.005 1.00 84.69 405 GLU A C 1
ATOM 3314 O O . GLU A 1 405 ? -5.703 9.441 41.997 1.00 84.69 405 GLU A O 1
ATOM 3319 N N . PHE A 1 406 ? -5.809 10.908 40.301 1.00 81.69 406 PHE A N 1
ATOM 3320 C CA . PHE A 1 406 ? -7.081 11.514 40.697 1.00 81.69 406 PHE A CA 1
ATOM 3321 C C . PHE A 1 406 ? -8.318 10.847 40.075 1.00 81.69 406 PHE A C 1
ATOM 3323 O O . PHE A 1 406 ? -9.415 11.383 40.213 1.00 81.69 406 PHE A O 1
ATOM 3330 N N . ASN A 1 407 ? -8.155 9.709 39.384 1.00 81.44 407 ASN A N 1
ATOM 3331 C CA . ASN A 1 407 ? -9.225 8.964 38.704 1.00 81.44 407 ASN A CA 1
ATOM 3332 C C . ASN A 1 407 ? -10.200 9.870 37.924 1.00 81.44 407 ASN A C 1
ATOM 3334 O O . ASN A 1 407 ? -11.418 9.807 38.085 1.00 81.44 407 ASN A O 1
ATOM 3338 N N . MET A 1 408 ? -9.639 10.782 37.135 1.00 81.50 408 MET A N 1
ATOM 3339 C CA . MET A 1 408 ? -10.401 11.824 36.457 1.00 81.50 408 MET A CA 1
ATOM 3340 C C . MET A 1 408 ? -11.139 11.285 35.216 1.00 81.50 408 MET A C 1
ATOM 3342 O O . MET A 1 408 ? -10.601 10.462 34.472 1.00 81.50 408 MET A O 1
ATOM 3346 N N . ASP A 1 409 ? -12.327 11.827 34.937 1.00 81.06 409 ASP A N 1
ATOM 3347 C CA . ASP A 1 409 ? -13.158 11.410 33.801 1.00 81.06 409 ASP A CA 1
ATOM 3348 C C . ASP A 1 409 ? -12.612 11.887 32.444 1.00 81.06 409 ASP A C 1
ATOM 3350 O O . ASP A 1 409 ? -12.184 13.031 32.269 1.00 81.06 409 ASP A O 1
ATOM 3354 N N . ILE A 1 410 ? -12.675 11.008 31.442 1.00 81.75 410 ILE A N 1
ATOM 3355 C CA . ILE A 1 410 ? -12.186 11.261 30.080 1.00 81.75 410 ILE A CA 1
ATOM 3356 C C . ILE A 1 410 ? -13.311 11.825 29.211 1.00 81.75 410 ILE A C 1
ATOM 3358 O O . ILE A 1 410 ? -14.433 11.312 29.219 1.00 81.75 410 ILE A O 1
ATOM 3362 N N . ASP A 1 411 ? -13.014 12.850 28.408 1.00 76.50 411 ASP A N 1
ATOM 3363 C CA . ASP A 1 411 ? -13.997 13.411 27.474 1.00 76.50 411 ASP A CA 1
ATOM 3364 C C . ASP A 1 411 ? -14.040 12.608 26.180 1.00 76.50 411 ASP A C 1
ATOM 3366 O O . ASP A 1 411 ? -13.406 12.963 25.193 1.00 76.50 411 ASP A O 1
ATOM 3370 N N . ILE A 1 412 ? -14.809 11.519 26.170 1.00 78.75 412 ILE A N 1
ATOM 3371 C CA . ILE A 1 412 ? -14.976 10.681 24.974 1.00 78.75 412 ILE A CA 1
ATOM 3372 C C . ILE A 1 412 ? -15.521 11.501 23.790 1.00 78.75 412 ILE A C 1
ATOM 3374 O O . ILE A 1 412 ? -15.158 11.223 22.650 1.00 78.75 412 ILE A O 1
ATOM 3378 N N . ARG A 1 413 ? -16.353 12.527 24.033 1.00 77.00 413 ARG A N 1
ATOM 3379 C CA . ARG A 1 413 ? -16.955 13.335 22.956 1.00 77.00 413 ARG A CA 1
ATOM 3380 C C . ARG A 1 413 ? -15.888 14.135 22.231 1.00 77.00 413 ARG A C 1
ATOM 3382 O O . ARG A 1 413 ? -15.862 14.103 21.009 1.00 77.00 413 ARG A O 1
ATOM 3389 N N . TYR A 1 414 ? -14.965 14.734 22.981 1.00 79.19 414 TYR A N 1
ATOM 3390 C CA . TYR A 1 414 ? -13.834 15.458 22.410 1.00 79.19 414 TYR A CA 1
ATOM 3391 C C . TYR A 1 414 ? -13.024 14.611 21.413 1.00 79.19 414 TYR A C 1
ATOM 3393 O O . TYR A 1 414 ? -12.535 15.136 20.421 1.00 79.19 414 TYR A O 1
ATOM 3401 N N . TYR A 1 415 ? -12.842 13.312 21.672 1.00 78.69 415 TYR A N 1
ATOM 3402 C CA . TYR A 1 415 ? -12.066 12.449 20.770 1.00 78.69 415 TYR A CA 1
ATOM 3403 C C . TYR A 1 415 ? -12.847 11.957 19.552 1.00 78.69 415 TYR A C 1
ATOM 3405 O O . TYR A 1 415 ? -12.225 11.487 18.601 1.00 78.69 415 TYR A O 1
ATOM 3413 N N . LEU A 1 416 ? -14.180 11.984 19.602 1.00 79.06 416 LEU A N 1
ATOM 3414 C CA . LEU A 1 416 ? -15.038 11.533 18.506 1.00 79.06 416 LEU A CA 1
ATOM 3415 C C . LEU A 1 416 ? -15.468 12.680 17.576 1.00 79.06 416 LEU A C 1
ATOM 3417 O O . LEU A 1 416 ? -15.866 12.398 16.445 1.00 79.06 416 LEU A O 1
ATOM 3421 N N . GLU A 1 417 ? -15.399 13.930 18.043 1.00 72.56 417 GLU A N 1
ATOM 3422 C CA . GLU A 1 417 ? -15.532 15.164 17.245 1.00 72.56 417 GLU A CA 1
ATOM 3423 C C . GLU A 1 417 ? -14.258 15.471 16.439 1.00 72.56 417 GLU A C 1
ATOM 3425 O O . GLU A 1 417 ? -14.405 15.899 15.268 1.00 72.56 417 GLU A O 1
#

pLDDT: mean 79.61, std 12.61, range [36.22, 95.38]

Organism: NCBI:txid1117311

InterPro domains:
  IPR006134 DNA-directed DNA polymerase, family B, multifunctional domain [PF00136] (16-417)
  IPR023211 DNA polymerase, palm domain superfamily [G3DSA:3.90.1600.10] (8-268)
  IPR042087 DNA polymerase family B, thumb domain [G3DSA:1.10.132.60] (277-417)
  IPR043502 DNA/RNA polymerase superfamily [SSF56672] (12-416)
  IPR050240 DNA polymerase type-B [PTHR10322] (13-417)

Radius of gyration: 32.91 Å; Cα contacts (8 Å, |Δi|>4): 457; chains: 1; bounding box: 84×88×78 Å

Foldseek 3Di:
DPDDDDDPPPPPDPDDFDFDDDDFDKDDFWWAFPAWDFDWDKDVAVLLCCQLQLPDPVFKAQDPVVVVVCVVVVWDKDWDWGDDPNDIGTIIGTGCLPPPVRHDPSNVVSVVVVVVVVVVVVVCVVVVVVVVVVVVVVVVVVVVVVVVVVVVCVLLVLCCDPVHPNPPVVVNVCVVVVVVVVVVVVQVVQVVVPDDDDDDDDLVNVVQVNQVVVVVVVVVVQVVVQVVVCVVSVDNSTGIDIAWIFHGKGDPIGQFIKGATDGPHDDLDDPDIRTTPHPLCDPQDFLLSVVLVVQLRNQSSHSPDPDISVVSNVVSLVCLVPDDDDPSRQKGKDAAAPPPGDPLNVLLLVVVVVVVVVPDPDDDDDDHGDMFIKGFAPDDFDADPVRHGDPRSSVRIDGPVVCVVVVGHHDSVVVSD

Solvent-accessible surface area (backbone atoms only — not comparable to full-atom values): 24390 Å² total; per-residue (Å²): 136,80,91,78,81,82,78,82,79,77,73,91,71,85,78,90,77,84,72,90,72,84,88,77,78,82,65,78,69,45,71,42,77,88,61,71,44,70,60,82,40,58,51,58,49,69,63,18,49,28,38,66,50,22,56,25,87,91,36,54,35,73,51,68,68,62,44,55,52,42,42,76,71,70,43,56,70,43,84,42,75,50,75,52,95,96,38,78,49,61,39,33,18,45,59,29,84,89,39,73,91,51,50,28,71,50,30,55,54,52,48,54,53,48,49,54,51,49,51,52,50,58,66,47,42,59,60,54,45,52,58,47,46,55,53,46,50,54,51,47,53,51,48,51,54,49,49,51,53,50,56,63,49,43,58,53,54,38,16,61,29,90,88,39,98,66,45,36,60,69,58,36,52,49,52,52,53,52,51,53,51,54,50,48,54,53,47,53,54,41,42,77,72,75,49,88,89,84,92,72,85,50,71,64,62,55,52,51,50,52,47,53,52,50,56,54,53,51,53,53,51,41,52,53,51,32,52,53,40,27,70,75,62,70,41,80,52,55,36,58,39,79,72,48,37,31,48,38,32,33,32,79,46,79,72,18,34,39,26,33,58,24,66,95,57,87,45,91,78,63,95,67,73,41,74,35,71,54,70,52,75,41,90,69,49,29,50,48,48,32,54,54,44,50,52,39,51,52,52,67,51,36,86,85,54,83,72,55,64,66,56,45,47,53,51,51,51,54,53,56,71,75,50,88,75,63,77,75,34,54,44,32,65,46,69,43,42,88,71,96,44,60,68,50,58,52,56,36,52,53,54,51,52,52,44,43,73,73,66,54,78,92,77,83,80,79,55,74,68,36,73,49,57,31,32,55,43,53,63,78,79,51,52,45,101,84,70,46,73,53,86,56,68,41,80,35,52,42,48,51,68,59,42,59,76,68,70,57,56,67,33,66,63,72,78,74,108

Nearest PDB structures (foldseek):
  6p1h-assembly1_A  TM=6.268E-01  e=1.566E-11  Saccharomyces cerevisiae S288C
  3iay-assembly1_A  TM=5.773E-01  e=2.075E-11  Saccharomyces cerevisiae
  8t3x-assembly1_A  TM=6.201E-01  e=4.087E-10  Thermococcus kodakarensis
  8tlq-assembly1_A  TM=5.598E-01  e=6.389E-11  Saccharomyces cerevisiae
  8d9d-assembly1_C  TM=5.581E-01  e=5.118E-10  Homo sapiens

Secondary structure (DSSP, 8-state):
-----------S-----PPPPPP-PPPPPEEE-SS-EEEEEETTHHHHHHHHTT--TTTEE-SHHHHHHHHHTT--EEEEEEEETTEEEEEEEE--TT-GGG--HHHHHHHHHHHHHHHHHHHHHHHHHHHHHHHHHHHHHHHHHHHHHHHHHHHHHHHT-TTSTT--HHHHHHHHHHHHHHHHHHHHHHHHTT--------HHHHHHHHHHHHHHHHHHHHHHHHHHHHHHHSSSSS-EEEEEEEEEEEEEETTEEEEEEESSS--SS-SS-EEES-GGGSTTS-HHHHHHHHHHHHHHH-TT--S-HHHHHHHHHHHHHHS---GGGG-EEEE--SSS--HHHHHHHHHHHHHHHTT--S-PPPPTT-EEEEEEB-----B-TTSPBP--GGGTEEEHHHHHHTTPPB-HHHHH-

Sequence (417 aa):
MTDMVFSSRVCENIEKGKYPSTYIFPPEKGIETRRPITELNFASLYSSLIIAYNLSPDKIILTYEEADIAEKNGNILHKIEFPFNNCTVQARSVRHDNKFEKKSLYPVILEDLSNKRLELKACLAPLGKKRQHLGKIISSAKKKQKALKVYMNTFYGEADNSKSPIFLRELAGRTTSAGKYNLNLVTEFVTKKGFGIKYDLSKEAYWTKMVNITMIVMKSLRDQVNAYLRIKNSTFYLKMAYEEVLFPVCFTGKKKYFGISHEDVVNFRPNDLFMRGIDTMKQENFDLFRFIGEKIMWEAMSINNIHSIRKIVEDALWDARFKQWDFNQFIAMSKWKAKGGLACNKIFIERIKERIANGEKNIKIPDSGERFSYIIMNNSPRYKKDGSKSTRKDNYMEFVNIAKEFNMDIDIRYYLE

Mean predicted aligned error: 15.26 Å